Protein AF-0000000068954424 (afdb_homodimer)

Structure (mmCIF, N/CA/C/O backbone):
data_AF-0000000068954424-model_v1
#
loop_
_entity.id
_entity.type
_entity.pdbx_description
1 polymer 'Hypothetical membrane associated protein'
#
loop_
_atom_site.group_PDB
_atom_site.id
_atom_site.type_symbol
_atom_site.label_atom_id
_atom_site.label_alt_id
_atom_site.label_comp_id
_atom_site.label_asym_id
_atom_site.label_entity_id
_atom_site.label_seq_id
_atom_site.pdbx_PDB_ins_code
_atom_site.Cartn_x
_atom_site.Cartn_y
_atom_site.Cartn_z
_atom_site.occupancy
_atom_site.B_iso_or_equiv
_atom_site.auth_seq_id
_atom_site.auth_comp_id
_atom_site.auth_asym_id
_atom_site.auth_atom_id
_atom_site.pdb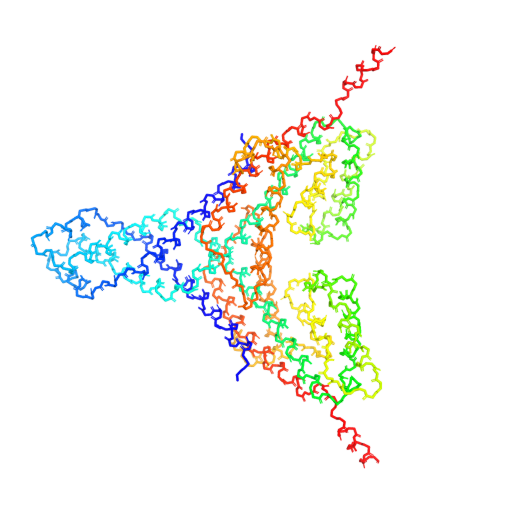x_PDB_model_num
ATOM 1 N N . MET A 1 1 ? -6.895 -29.688 -6.598 1 55.22 1 MET A N 1
ATOM 2 C CA . MET A 1 1 ? -7.035 -28.25 -6.734 1 55.22 1 MET A CA 1
ATOM 3 C C . MET A 1 1 ? -5.895 -27.516 -6.031 1 55.22 1 MET A C 1
ATOM 5 O O . MET A 1 1 ? -5.469 -27.922 -4.949 1 55.22 1 MET A O 1
ATOM 9 N N . ASP A 1 2 ? -5.156 -26.625 -6.797 1 87.12 2 ASP A N 1
ATOM 10 C CA . ASP A 1 2 ? -4.043 -25.844 -6.266 1 87.12 2 ASP A CA 1
ATOM 11 C C . ASP A 1 2 ? -4.496 -24.953 -5.105 1 87.12 2 ASP A C 1
ATOM 13 O O . ASP A 1 2 ? -5.277 -24.016 -5.293 1 87.12 2 ASP A O 1
ATOM 17 N N . LEU A 1 3 ? -4.262 -25.5 -3.871 1 92.62 3 LEU A N 1
ATOM 18 C CA . LEU A 1 3 ? -4.676 -24.844 -2.639 1 92.62 3 LEU A CA 1
ATOM 19 C C . LEU A 1 3 ? -4.254 -23.375 -2.645 1 92.62 3 LEU A C 1
ATOM 21 O O . LEU A 1 3 ? -4.984 -22.516 -2.152 1 92.62 3 LEU A O 1
ATOM 25 N N . ILE A 1 4 ? -3.189 -23.141 -3.199 1 95.62 4 ILE A N 1
ATOM 26 C CA . ILE A 1 4 ? -2.66 -21.781 -3.234 1 95.62 4 ILE A CA 1
ATOM 27 C C . ILE A 1 4 ? -3.545 -20.906 -4.117 1 95.62 4 ILE A C 1
ATOM 29 O O . ILE A 1 4 ? -3.906 -19.781 -3.734 1 95.62 4 ILE A O 1
ATOM 33 N N . LEU A 1 5 ? -3.982 -21.406 -5.234 1 97.31 5 LEU A N 1
ATOM 34 C CA . LEU A 1 5 ? -4.852 -20.672 -6.152 1 97.31 5 LEU A CA 1
ATOM 35 C C . LEU A 1 5 ? -6.227 -20.453 -5.531 1 97.31 5 LEU A C 1
ATOM 37 O O . LEU A 1 5 ? -6.77 -19.344 -5.598 1 97.31 5 LEU A O 1
ATOM 41 N N . SER A 1 6 ? -6.762 -21.484 -4.934 1 96.94 6 SER A N 1
ATOM 42 C CA . SER A 1 6 ? -8.094 -21.406 -4.344 1 96.94 6 SER A CA 1
ATOM 43 C C . SER A 1 6 ? -8.156 -20.344 -3.254 1 96.94 6 SER A C 1
ATOM 45 O O . SER A 1 6 ? -9.148 -19.609 -3.141 1 96.94 6 SER A O 1
ATOM 47 N N . GLU A 1 7 ? -7.133 -20.281 -2.48 1 95.25 7 GLU A N 1
ATOM 48 C CA . GLU A 1 7 ? -7.078 -19.281 -1.421 1 95.25 7 GLU A CA 1
ATOM 49 C C . GLU A 1 7 ? -7.055 -17.859 -1.998 1 95.25 7 GLU A C 1
ATOM 51 O O . GLU A 1 7 ? -7.754 -16.969 -1.509 1 95.25 7 GLU A O 1
ATOM 56 N N . PHE A 1 8 ? -6.27 -17.719 -3.01 1 96.56 8 PHE A N 1
ATOM 57 C CA . PHE A 1 8 ? -6.18 -16.406 -3.662 1 96.56 8 PHE A CA 1
ATOM 58 C C . PHE A 1 8 ? -7.527 -16.016 -4.258 1 96.56 8 PHE A C 1
ATOM 60 O O . PHE A 1 8 ? -7.973 -14.875 -4.09 1 96.56 8 PHE A O 1
ATOM 67 N N . GLN A 1 9 ? -8.164 -16.938 -4.895 1 97.06 9 GLN A N 1
ATOM 68 C CA . GLN A 1 9 ? -9.453 -16.672 -5.527 1 97.06 9 GLN A CA 1
ATOM 69 C C . GLN A 1 9 ? -10.523 -16.359 -4.48 1 97.06 9 GLN A C 1
ATOM 71 O O . GLN A 1 9 ? -11.406 -15.539 -4.715 1 97.06 9 GLN A O 1
ATOM 76 N N . ARG A 1 10 ? -10.391 -17 -3.355 1 95.31 10 ARG A N 1
ATOM 77 C CA . ARG A 1 10 ? -11.297 -16.703 -2.256 1 95.31 10 ARG A CA 1
ATOM 78 C C . ARG A 1 10 ? -11.117 -15.266 -1.773 1 95.31 10 ARG A C 1
ATOM 80 O O . ARG A 1 10 ? -12.094 -14.586 -1.465 1 95.31 10 ARG A O 1
ATOM 87 N N . ASP A 1 11 ? -9.914 -14.844 -1.694 1 94.44 11 ASP A N 1
ATOM 88 C CA . ASP A 1 11 ? -9.633 -13.461 -1.302 1 94.44 11 ASP A CA 1
ATOM 89 C C . ASP A 1 11 ? -10.227 -12.477 -2.305 1 94.44 11 ASP A C 1
ATOM 91 O O . ASP A 1 11 ? -10.773 -11.438 -1.916 1 94.44 11 ASP A O 1
ATOM 95 N N . LEU A 1 12 ? -10.125 -12.812 -3.605 1 97 12 LEU A N 1
ATOM 96 C CA . LEU A 1 12 ? -10.688 -11.945 -4.637 1 97 12 LEU A CA 1
ATOM 97 C C . LEU A 1 12 ? -12.195 -11.844 -4.496 1 97 12 LEU A C 1
ATOM 99 O O . LEU A 1 12 ? -12.766 -10.758 -4.652 1 97 12 LEU A O 1
ATOM 103 N N . VAL A 1 13 ? -12.828 -12.938 -4.168 1 96.56 13 VAL A N 1
ATOM 104 C CA . VAL A 1 13 ? -14.273 -12.953 -3.979 1 96.56 13 VAL A CA 1
ATOM 105 C C . VAL A 1 13 ? -14.648 -12.078 -2.787 1 96.56 13 VAL A C 1
ATOM 107 O O . VAL A 1 13 ? -15.625 -11.328 -2.846 1 96.56 13 VAL A O 1
ATOM 110 N N . THR A 1 14 ? -13.867 -12.172 -1.771 1 94.38 14 THR A N 1
ATOM 111 C CA . THR A 1 14 ? -14.094 -11.359 -0.581 1 94.38 14 THR A CA 1
ATOM 112 C C . THR A 1 14 ? -14.07 -9.875 -0.927 1 94.38 14 THR A C 1
ATOM 114 O O . THR A 1 14 ? -14.945 -9.117 -0.503 1 94.38 14 THR A O 1
ATOM 117 N N . ILE A 1 15 ? -13.117 -9.477 -1.688 1 95.5 15 ILE A N 1
ATOM 118 C CA . ILE A 1 15 ? -12.992 -8.07 -2.055 1 95.5 15 ILE A CA 1
ATOM 119 C C . ILE A 1 15 ? -14.133 -7.68 -2.99 1 95.5 15 ILE A C 1
ATOM 121 O O . ILE A 1 15 ? -14.641 -6.559 -2.924 1 95.5 15 ILE A O 1
ATOM 125 N N . SER A 1 16 ? -14.531 -8.594 -3.855 1 96.88 16 SER A N 1
ATOM 126 C CA . SER A 1 16 ? -15.664 -8.328 -4.73 1 96.88 16 SER A CA 1
ATOM 127 C C . SER A 1 16 ? -16.922 -8.023 -3.924 1 96.88 16 SER A C 1
ATOM 129 O O . SER A 1 16 ? -17.688 -7.121 -4.277 1 96.88 16 SER A O 1
ATOM 131 N N . ARG A 1 17 ? -17.094 -8.711 -2.871 1 95.5 17 ARG A N 1
ATOM 132 C CA . ARG A 1 17 ? -18.234 -8.477 -2 1 95.5 17 ARG A CA 1
ATOM 133 C C . ARG A 1 17 ? -18.156 -7.102 -1.338 1 95.5 17 ARG A C 1
ATOM 135 O O . ARG A 1 17 ? -19.172 -6.445 -1.124 1 95.5 17 ARG A O 1
ATOM 142 N N . GLN A 1 18 ? -16.969 -6.727 -0.982 1 94.81 18 GLN A N 1
ATOM 143 C CA . GLN A 1 18 ? -16.781 -5.402 -0.402 1 94.81 18 GLN A CA 1
ATOM 144 C C . GLN A 1 18 ? -17.141 -4.309 -1.406 1 94.81 18 GLN A C 1
ATOM 146 O O . GLN A 1 18 ? -17.688 -3.271 -1.034 1 94.81 18 GLN A O 1
ATOM 151 N N . LEU A 1 19 ? -16.781 -4.508 -2.641 1 96.06 19 LEU A N 1
ATOM 152 C CA . LEU A 1 19 ? -17.109 -3.535 -3.674 1 96.06 19 LEU A CA 1
ATOM 153 C C . LEU A 1 19 ? -18.625 -3.441 -3.854 1 96.06 19 LEU A C 1
ATOM 155 O O . LEU A 1 19 ? -19.172 -2.348 -4.02 1 96.06 19 LEU A O 1
ATOM 159 N N . ASP A 1 20 ? -19.297 -4.609 -3.811 1 95.38 20 ASP A N 1
ATOM 160 C CA . ASP A 1 20 ? -20.75 -4.613 -3.855 1 95.38 20 ASP A CA 1
ATOM 161 C C . ASP A 1 20 ? -21.344 -3.779 -2.719 1 95.38 20 ASP A C 1
ATOM 163 O O . ASP A 1 20 ? -22.281 -3.016 -2.928 1 95.38 20 ASP A O 1
ATOM 167 N N . LEU A 1 21 ? -20.781 -3.961 -1.575 1 94.5 21 LEU A N 1
ATOM 168 C CA . LEU A 1 21 ? -21.219 -3.205 -0.406 1 94.5 21 LEU A CA 1
ATOM 169 C C . LEU A 1 21 ? -21.031 -1.708 -0.625 1 94.5 21 LEU A C 1
ATOM 171 O O . LEU A 1 21 ? -21.938 -0.918 -0.333 1 94.5 21 LEU A O 1
ATOM 175 N N . LEU A 1 22 ? -19.922 -1.307 -1.13 1 94 22 LEU A N 1
ATOM 176 C CA . LEU A 1 22 ? -19.656 0.104 -1.382 1 94 22 LEU A CA 1
ATOM 177 C C . LEU A 1 22 ? -20.672 0.689 -2.354 1 94 22 LEU A C 1
ATOM 179 O O . LEU A 1 22 ? -21.141 1.81 -2.16 1 94 22 LEU A O 1
ATOM 183 N N . ASP A 1 23 ? -20.984 -0.084 -3.365 1 94.44 23 ASP A N 1
ATOM 184 C CA . ASP A 1 23 ? -21.969 0.375 -4.336 1 94.44 23 ASP A CA 1
ATOM 185 C C . ASP A 1 23 ? -23.328 0.556 -3.682 1 94.44 23 ASP A C 1
ATOM 187 O O . ASP A 1 23 ? -24.047 1.525 -3.965 1 94.44 23 ASP A O 1
ATOM 191 N N . GLU A 1 24 ? -23.672 -0.368 -2.811 1 93.75 24 GLU A N 1
ATOM 192 C CA . GLU A 1 24 ? -24.953 -0.285 -2.129 1 93.75 24 GLU A CA 1
ATOM 193 C C . GLU A 1 24 ? -24.984 0.891 -1.156 1 93.75 24 GLU A C 1
ATOM 195 O O . GLU A 1 24 ? -26.031 1.516 -0.967 1 93.75 24 GLU A O 1
ATOM 200 N N . ILE A 1 25 ? -23.906 1.151 -0.525 1 93.94 25 ILE A N 1
ATOM 201 C CA . ILE A 1 25 ? -23.797 2.299 0.369 1 93.94 25 ILE A CA 1
ATOM 202 C C . ILE A 1 25 ? -24.031 3.59 -0.414 1 93.94 25 ILE A C 1
ATOM 204 O O . ILE A 1 25 ? -24.75 4.48 0.044 1 93.94 25 ILE A O 1
ATOM 208 N N . LYS A 1 26 ? -23.406 3.684 -1.54 1 92.5 26 LYS A N 1
ATOM 209 C CA . LYS A 1 26 ? -23.578 4.859 -2.391 1 92.5 26 LYS A CA 1
ATOM 210 C C . LYS A 1 26 ? -25.031 5.059 -2.773 1 92.5 26 LYS A C 1
ATOM 212 O O . LYS A 1 26 ? -25.547 6.176 -2.711 1 92.5 26 LYS A O 1
ATOM 217 N N . LYS A 1 27 ? -25.703 4.008 -3.158 1 91.75 27 LYS A N 1
ATOM 218 C CA . LYS A 1 27 ? -27.125 4.07 -3.512 1 91.75 27 LYS A CA 1
ATOM 219 C C . LYS A 1 27 ? -27.953 4.531 -2.326 1 91.75 27 LYS A C 1
ATOM 221 O O . LYS A 1 27 ? -28.859 5.352 -2.484 1 91.75 27 LYS A O 1
ATOM 226 N N . PHE A 1 28 ? -27.625 3.98 -1.191 1 92.12 28 PHE A N 1
ATOM 227 C CA . PHE A 1 28 ? -28.391 4.305 0.014 1 92.12 28 PHE A CA 1
ATOM 228 C C . PHE A 1 28 ? -28.188 5.766 0.4 1 92.12 28 PHE A C 1
ATOM 230 O O . PHE A 1 28 ? -29.125 6.434 0.833 1 92.12 28 PHE A O 1
ATOM 237 N N . SER A 1 29 ? -26.969 6.219 0.26 1 91 29 SER A N 1
ATOM 238 C CA . SER A 1 29 ? -26.656 7.605 0.582 1 91 29 SER A CA 1
ATOM 239 C C . SER A 1 29 ? -27.438 8.57 -0.3 1 91 29 SER A C 1
ATOM 241 O O . SER A 1 29 ? -27.734 9.695 0.112 1 91 29 SER A O 1
ATOM 243 N N . ALA A 1 30 ? -27.734 8.172 -1.453 1 88.06 30 ALA A N 1
ATOM 244 C CA . ALA A 1 30 ? -28.438 9.016 -2.416 1 88.06 30 ALA A CA 1
ATOM 245 C C . ALA A 1 30 ? -29.938 8.992 -2.176 1 88.06 30 ALA A C 1
ATOM 247 O O . ALA A 1 30 ? -30.688 9.805 -2.742 1 88.06 30 ALA A O 1
ATOM 248 N N . THR A 1 31 ? -30.391 8.031 -1.359 1 87.12 31 THR A N 1
ATOM 249 C CA . THR A 1 31 ? -31.812 7.922 -1.043 1 87.12 31 THR A CA 1
ATOM 250 C C . THR A 1 31 ? -32.25 9.023 -0.074 1 87.12 31 THR A C 1
ATOM 252 O O . THR A 1 31 ? -31.469 9.406 0.813 1 87.12 31 THR A O 1
ATOM 255 N N . SER A 1 32 ? -33.5 9.453 -0.227 1 82.38 32 SER A N 1
ATOM 256 C CA . SER A 1 32 ? -34 10.508 0.643 1 82.38 32 SER A CA 1
ATOM 257 C C . SER A 1 32 ? -34.125 10.023 2.086 1 82.38 32 SER A C 1
ATOM 259 O O . SER A 1 32 ? -34.469 8.867 2.332 1 82.38 32 SER A O 1
ATOM 261 N N . GLU A 1 33 ? -33.781 10.938 2.947 1 78.94 33 GLU A N 1
ATOM 262 C CA . GLU A 1 33 ? -33.844 10.633 4.371 1 78.94 33 GLU A CA 1
ATOM 263 C C . GLU A 1 33 ? -35.281 10.359 4.793 1 78.94 33 GLU A C 1
ATOM 265 O O . GLU A 1 33 ? -36.219 10.961 4.266 1 78.94 33 GLU A O 1
ATOM 270 N N . LEU A 1 34 ? -35.406 9.367 5.645 1 73.56 34 LEU A N 1
ATOM 271 C CA . LEU A 1 34 ? -36.719 9.102 6.195 1 73.56 34 LEU A CA 1
ATOM 272 C C . LEU A 1 34 ? -37.125 10.188 7.199 1 73.56 34 LEU A C 1
ATOM 274 O O . LEU A 1 34 ? -36.312 10.539 8.078 1 73.56 34 LEU A O 1
ATOM 278 N N . SER A 1 35 ? -38.25 10.844 6.809 1 63.03 35 SER A N 1
ATOM 279 C CA . SER A 1 35 ? -38.75 11.859 7.727 1 63.03 35 SER A CA 1
ATOM 280 C C . SER A 1 35 ? -38.875 11.312 9.141 1 63.03 35 SER A C 1
ATOM 282 O O . SER A 1 35 ? -39.219 10.133 9.32 1 63.03 35 SER A O 1
ATOM 284 N N . GLU A 1 36 ? -38.375 12.047 10.148 1 60.53 36 GLU A N 1
ATOM 285 C CA . GLU A 1 36 ? -38.438 11.688 11.562 1 60.53 36 GLU A CA 1
ATOM 286 C C . GLU A 1 36 ? -39.844 11.242 11.961 1 60.53 36 GLU A C 1
ATOM 288 O O . GLU A 1 36 ? -40 10.414 12.859 1 60.53 36 GLU A O 1
ATOM 293 N N . ARG A 1 37 ? -40.844 11.711 11.297 1 60.16 37 ARG A N 1
ATOM 294 C CA . ARG A 1 37 ? -42.25 11.391 11.625 1 60.16 37 ARG A CA 1
ATOM 295 C C . ARG A 1 37 ? -42.531 9.906 11.398 1 60.16 37 ARG A C 1
ATOM 297 O O . ARG A 1 37 ? -43.25 9.281 12.18 1 60.16 37 ARG A O 1
ATOM 304 N N . TYR A 1 38 ? -41.875 9.359 10.406 1 60.34 38 TYR A N 1
ATOM 305 C CA . TYR A 1 38 ? -42.125 7.949 10.102 1 60.34 38 TYR A CA 1
ATOM 306 C C . TYR A 1 38 ? -41.375 7.047 11.086 1 60.34 38 TYR A C 1
ATOM 308 O O . TYR A 1 38 ? -41.906 6.008 11.492 1 60.34 38 TYR A O 1
ATOM 316 N N . VAL A 1 39 ? -40.281 7.578 11.461 1 59.91 39 VAL A N 1
ATOM 317 C CA . VAL A 1 39 ? -39.5 6.824 12.445 1 59.91 39 VAL A CA 1
ATOM 318 C C . VAL A 1 39 ? -40.25 6.805 13.781 1 59.91 39 VAL A C 1
ATOM 320 O O . VAL A 1 39 ? -40.344 5.762 14.43 1 59.91 39 VAL A O 1
ATOM 323 N N . ARG A 1 40 ? -40.75 7.938 14.07 1 58.72 40 ARG A N 1
ATOM 324 C CA . ARG A 1 40 ? -41.5 8.078 15.328 1 58.72 40 ARG A CA 1
ATOM 325 C C . ARG A 1 40 ? -42.844 7.367 15.25 1 58.72 40 ARG A C 1
ATOM 327 O O . ARG A 1 40 ? -43.281 6.75 16.219 1 58.72 40 ARG A O 1
ATOM 334 N N . SER A 1 41 ? -43.531 7.621 14.188 1 56.31 41 SER A N 1
ATOM 335 C CA . SER A 1 41 ? -44.875 7.043 14.055 1 56.31 41 SER A CA 1
ATOM 336 C C . SER A 1 41 ? -44.812 5.52 14.07 1 56.31 41 SER A C 1
ATOM 338 O O . SER A 1 41 ? -45.719 4.871 14.602 1 56.31 41 SER A O 1
ATOM 340 N N . SER A 1 42 ? -43.844 5.082 13.477 1 51.81 42 SER A N 1
ATOM 341 C CA . SER A 1 42 ? -43.688 3.633 13.57 1 51.81 42 SER A CA 1
ATOM 342 C C . SER A 1 42 ? -43.469 3.191 15.008 1 51.81 42 SER A C 1
ATOM 344 O O . SER A 1 42 ? -43.719 2.031 15.352 1 51.81 42 SER A O 1
ATOM 346 N N . THR A 1 43 ? -42.938 4.203 15.797 1 47.25 43 THR A N 1
ATOM 347 C CA . THR A 1 43 ? -42.719 3.963 17.219 1 47.25 43 THR A CA 1
ATOM 348 C C . THR A 1 43 ? -44 4.133 18 1 47.25 43 THR A C 1
ATOM 350 O O . THR A 1 43 ? -44.125 3.645 19.125 1 47.25 43 THR A O 1
ATOM 353 N N . ILE A 1 44 ? -44.875 5.031 17.641 1 45.31 44 ILE A N 1
ATOM 354 C CA . ILE A 1 44 ? -46.031 5.352 18.422 1 45.31 44 ILE A CA 1
ATOM 355 C C . ILE A 1 44 ? -47 4.176 18.406 1 45.31 44 ILE A C 1
ATOM 357 O O . ILE A 1 44 ? -48 4.156 19.156 1 45.31 44 ILE A O 1
ATOM 361 N N . ASP A 1 45 ? -47.188 3.461 17.469 1 44.38 45 ASP A N 1
ATOM 362 C CA . ASP A 1 45 ? -48.219 2.512 17.828 1 44.38 45 ASP A CA 1
ATOM 363 C C . ASP A 1 45 ? -47.875 1.775 19.125 1 44.38 45 ASP A C 1
ATOM 365 O O . ASP A 1 45 ? -47.281 0.7 19.078 1 44.38 45 ASP A O 1
ATOM 369 N N . ARG A 1 46 ? -47.594 2.408 20.188 1 42.56 46 ARG A N 1
ATOM 370 C CA . ARG A 1 46 ? -47.375 2.094 21.578 1 42.56 46 ARG A CA 1
ATOM 371 C C . ARG A 1 46 ? -48.312 0.992 22.062 1 42.56 46 ARG A C 1
ATOM 373 O O . ARG A 1 46 ? -48.031 0.325 23.062 1 42.56 46 ARG A O 1
ATOM 380 N N . GLU A 1 47 ? -49.438 1.1 21.781 1 41.22 47 GLU A N 1
ATOM 381 C CA . GLU A 1 47 ? -50.344 0.181 22.469 1 41.22 47 GLU A CA 1
ATOM 382 C C . GLU A 1 47 ? -49.969 -1.272 22.172 1 41.22 47 GLU A C 1
ATOM 384 O O . GLU A 1 47 ? -50.188 -2.152 23.016 1 41.22 47 GLU A O 1
ATOM 389 N N . ARG A 1 48 ? -49.906 -1.804 20.953 1 42.66 48 ARG A N 1
ATOM 390 C CA . ARG A 1 48 ? -49.625 -3.229 20.812 1 42.66 48 ARG A CA 1
ATOM 391 C C . ARG A 1 48 ? -48.125 -3.477 20.672 1 42.66 48 ARG A C 1
ATOM 393 O O . ARG A 1 48 ? -47.594 -3.537 19.562 1 42.66 48 ARG A O 1
ATOM 400 N N . LYS A 1 49 ? -47.031 -2.998 21.547 1 51.41 49 LYS A N 1
ATOM 401 C CA . LYS A 1 49 ? -45.656 -3.25 21.922 1 51.41 49 LYS A CA 1
ATOM 402 C C . LYS A 1 49 ? -45.281 -4.707 21.656 1 51.41 49 LYS A C 1
ATOM 404 O O . LYS A 1 49 ? -45.281 -5.523 22.578 1 51.41 49 LYS A O 1
ATOM 409 N N . SER A 1 50 ? -45.594 -5.223 20.562 1 56.97 50 SER A N 1
ATOM 410 C CA . SER A 1 50 ? -45.188 -6.59 20.281 1 56.97 50 SER A CA 1
ATOM 411 C C . SER A 1 50 ? -43.688 -6.652 19.938 1 56.97 50 SER A C 1
ATOM 413 O O . SER A 1 50 ? -43.094 -5.641 19.578 1 56.97 50 SER A O 1
ATOM 415 N N . SER A 1 51 ? -43.031 -7.543 20.438 1 62.5 51 SER A N 1
ATOM 416 C CA . SER A 1 51 ? -41.656 -7.875 20.125 1 62.5 51 SER A CA 1
ATOM 417 C C . SER A 1 51 ? -41.281 -7.488 18.688 1 62.5 51 SER A C 1
ATOM 419 O O . SER A 1 51 ? -40.219 -6.938 18.438 1 62.5 51 SER A O 1
ATOM 421 N N . ALA A 1 52 ? -42.25 -7.551 17.891 1 63 52 ALA A N 1
ATOM 422 C CA . ALA A 1 52 ? -42.062 -7.25 16.469 1 63 52 ALA A CA 1
ATOM 423 C C . ALA A 1 52 ? -41.906 -5.75 16.25 1 63 52 ALA A C 1
ATOM 425 O O . ALA A 1 52 ? -41.094 -5.305 15.445 1 63 52 ALA A O 1
ATOM 426 N N . SER A 1 53 ? -42.688 -5.035 17.062 1 68.06 53 SER A N 1
ATOM 427 C CA . SER A 1 53 ? -42.656 -3.586 16.906 1 68.06 53 SER A CA 1
ATOM 428 C C . SER A 1 53 ? -41.312 -3.01 17.375 1 68.06 53 SER A C 1
ATOM 430 O O . SER A 1 53 ? -40.781 -2.092 16.766 1 68.06 53 SER A O 1
ATOM 432 N N . THR A 1 54 ? -40.812 -3.611 18.391 1 73.75 54 THR A N 1
ATOM 433 C CA . THR A 1 54 ? -39.531 -3.154 18.938 1 73.75 54 THR A CA 1
ATOM 434 C C . THR A 1 54 ? -38.406 -3.451 17.969 1 73.75 54 THR A C 1
ATOM 436 O O . THR A 1 54 ? -37.5 -2.629 17.797 1 73.75 54 THR A O 1
ATOM 439 N N . GLU A 1 55 ? -38.438 -4.562 17.359 1 74.88 55 GLU A N 1
ATOM 440 C CA . GLU A 1 55 ? -37.406 -4.98 16.438 1 74.88 55 GLU A CA 1
ATOM 441 C C . GLU A 1 55 ? -37.375 -4.082 15.203 1 74.88 55 GLU A C 1
ATOM 443 O O . GLU A 1 55 ? -36.312 -3.703 14.727 1 74.88 55 GLU A O 1
ATOM 448 N N . ILE A 1 56 ? -38.531 -3.729 14.781 1 75.69 56 ILE A N 1
ATOM 449 C CA . ILE A 1 56 ? -38.625 -2.875 13.602 1 75.69 56 ILE A CA 1
ATOM 450 C C . ILE A 1 56 ? -38.094 -1.481 13.93 1 75.69 56 ILE A C 1
ATOM 452 O O . ILE A 1 56 ? -37.406 -0.854 13.102 1 75.69 56 ILE A O 1
ATOM 456 N N . ARG A 1 57 ? -38.375 -1.085 15.078 1 78.19 57 ARG A N 1
ATOM 457 C CA . ARG A 1 57 ? -37.906 0.229 15.5 1 78.19 57 ARG A CA 1
ATOM 458 C C . ARG A 1 57 ? -36.375 0.263 15.586 1 78.19 57 ARG A C 1
ATOM 460 O O . ARG A 1 57 ? -35.75 1.232 15.156 1 78.19 57 ARG A O 1
ATOM 467 N N . LYS A 1 58 ? -35.938 -0.772 16.156 1 82.25 58 LYS A N 1
ATOM 468 C CA . LYS A 1 58 ? -34.469 -0.871 16.25 1 82.25 58 LYS A CA 1
ATOM 469 C C . LYS A 1 58 ? -33.812 -0.882 14.867 1 82.25 58 LYS A C 1
ATOM 471 O O . LYS A 1 58 ? -32.812 -0.208 14.641 1 82.25 58 LYS A O 1
ATOM 476 N N . TYR A 1 59 ? -34.438 -1.609 13.984 1 86 59 TYR A N 1
ATOM 477 C CA . TYR A 1 59 ? -33.938 -1.694 12.609 1 86 59 TYR A CA 1
ATOM 478 C C . TYR A 1 59 ? -33.969 -0.325 11.945 1 86 59 TYR A C 1
ATOM 480 O O . TYR A 1 59 ? -32.969 0.091 11.344 1 86 59 TYR A O 1
ATOM 488 N N . LEU A 1 60 ? -35.031 0.364 12.117 1 83.56 60 LEU A N 1
ATOM 489 C CA . LEU A 1 60 ? -35.188 1.651 11.445 1 83.56 60 LEU A CA 1
ATOM 490 C C . LEU A 1 60 ? -34.25 2.689 12.031 1 83.56 60 LEU A C 1
ATOM 492 O O . LEU A 1 60 ? -33.719 3.525 11.297 1 83.56 60 LEU A O 1
ATOM 496 N N . ARG A 1 61 ? -34.062 2.648 13.273 1 84.75 61 ARG A N 1
ATOM 497 C CA . ARG A 1 61 ? -33.094 3.564 13.914 1 84.75 61 ARG A CA 1
ATOM 498 C C . ARG A 1 61 ? -31.688 3.342 13.391 1 84.75 61 ARG A C 1
ATOM 500 O O . ARG A 1 61 ? -30.984 4.297 13.055 1 84.75 61 ARG A O 1
ATOM 507 N N . GLN A 1 62 ? -31.359 2.072 13.312 1 88.31 62 GLN A N 1
ATOM 508 C CA . GLN A 1 62 ? -30.016 1.746 12.844 1 88.31 62 GLN A CA 1
ATOM 509 C C . GLN A 1 62 ? -29.844 2.105 11.367 1 88.31 62 GLN A C 1
ATOM 511 O O . GLN A 1 62 ? -28.797 2.596 10.961 1 88.31 62 GLN A O 1
ATOM 516 N N . ALA A 1 63 ? -30.859 1.859 10.664 1 89.62 63 ALA A N 1
ATOM 517 C CA . ALA A 1 63 ? -30.828 2.199 9.242 1 89.62 63 ALA A CA 1
ATOM 518 C C . ALA A 1 63 ? -30.672 3.705 9.047 1 89.62 63 ALA A C 1
ATOM 520 O O . ALA A 1 63 ? -29.922 4.148 8.172 1 89.62 63 ALA A O 1
ATOM 521 N N . ASN A 1 64 ? -31.344 4.457 9.828 1 88.38 64 ASN A N 1
ATOM 522 C CA . ASN A 1 64 ? -31.266 5.91 9.727 1 88.38 64 ASN A CA 1
ATOM 523 C C . ASN A 1 64 ? -29.875 6.426 10.133 1 88.38 64 ASN A C 1
ATOM 525 O O . ASN A 1 64 ? -29.344 7.332 9.492 1 88.38 64 ASN A O 1
ATOM 529 N N . THR A 1 65 ? -29.391 5.887 11.188 1 90.06 65 THR A N 1
ATOM 530 C CA . THR A 1 65 ? -28.047 6.258 11.617 1 90.06 65 THR A CA 1
ATOM 531 C C . THR A 1 65 ? -27.031 5.938 10.531 1 90.06 65 THR A C 1
ATOM 533 O O . THR A 1 65 ? -26.156 6.754 10.227 1 90.06 65 THR A O 1
ATOM 536 N N . LEU A 1 66 ? -27.219 4.758 9.945 1 92.69 66 LEU A N 1
ATOM 537 C CA . LEU A 1 66 ? -26.328 4.359 8.859 1 92.69 66 LEU A CA 1
ATOM 538 C C . LEU A 1 66 ? -26.469 5.297 7.668 1 92.69 66 LEU A C 1
ATOM 540 O O . LEU A 1 66 ? -25.484 5.695 7.062 1 92.69 66 LEU A O 1
ATOM 544 N N . HIS A 1 67 ? -27.625 5.629 7.43 1 92.69 67 HIS A N 1
ATOM 545 C CA . HIS A 1 67 ? -27.875 6.539 6.316 1 92.69 67 HIS A CA 1
ATOM 546 C C . HIS A 1 67 ? -27.156 7.863 6.512 1 92.69 67 HIS A C 1
ATOM 548 O O . HIS A 1 67 ? -26.484 8.352 5.594 1 92.69 67 HIS A O 1
ATOM 554 N N . GLN A 1 68 ? -27.234 8.453 7.684 1 90.62 68 GLN A N 1
ATOM 555 C CA . GLN A 1 68 ? -26.547 9.703 7.984 1 90.62 68 GLN A CA 1
ATOM 556 C C . GLN A 1 68 ? -25.031 9.531 7.852 1 90.62 68 GLN A C 1
ATOM 558 O O . GLN A 1 68 ? -24.359 10.406 7.305 1 90.62 68 GLN A O 1
ATOM 563 N N . CYS A 1 69 ? -24.578 8.43 8.281 1 92.06 69 CYS A N 1
ATOM 564 C CA . CYS A 1 69 ? -23.141 8.156 8.219 1 92.06 69 CYS A CA 1
ATOM 565 C C . CYS A 1 69 ? -22.688 8.039 6.77 1 92.06 69 CYS A C 1
ATOM 567 O O . CYS A 1 69 ? -21.594 8.5 6.426 1 92.06 69 CYS A O 1
ATOM 569 N N . THR A 1 70 ? -23.531 7.398 5.969 1 93.25 70 THR A N 1
ATOM 570 C CA . THR A 1 70 ? -23.156 7.246 4.566 1 93.25 70 THR A CA 1
ATOM 571 C C . THR A 1 70 ? -23.078 8.609 3.879 1 93.25 70 THR A C 1
ATOM 573 O O . THR A 1 70 ? -22.203 8.828 3.029 1 93.25 70 THR A O 1
ATOM 576 N N . ARG A 1 71 ? -23.859 9.523 4.238 1 90.88 71 ARG A N 1
ATOM 577 C CA . ARG A 1 71 ? -23.844 10.859 3.648 1 90.88 71 ARG A CA 1
ATOM 578 C C . ARG A 1 71 ? -22.609 11.641 4.078 1 90.88 71 ARG A C 1
ATOM 580 O O . ARG A 1 71 ? -22 12.344 3.271 1 90.88 71 ARG A O 1
ATOM 587 N N . ASN A 1 72 ? -22.266 11.43 5.273 1 89.19 72 ASN A N 1
ATOM 588 C CA . ASN A 1 72 ? -21.109 12.125 5.816 1 89.19 72 ASN A CA 1
ATOM 589 C C . ASN A 1 72 ? -19.812 11.547 5.258 1 89.19 72 ASN A C 1
ATOM 591 O O . ASN A 1 72 ? -18.766 12.203 5.301 1 89.19 72 ASN A O 1
ATOM 595 N N . SER A 1 73 ? -19.891 10.312 4.746 1 90.88 73 SER A N 1
ATOM 596 C CA . SER A 1 73 ? -18.688 9.617 4.336 1 90.88 73 SER A CA 1
ATOM 597 C C . SER A 1 73 ? -18.594 9.516 2.818 1 90.88 73 SER A C 1
ATOM 599 O O . SER A 1 73 ? -17.672 8.891 2.287 1 90.88 73 SER A O 1
ATOM 601 N N . HIS A 1 74 ? -19.453 10.148 2.145 1 88.31 74 HIS A N 1
ATOM 602 C CA . HIS A 1 74 ? -19.594 9.977 0.704 1 88.31 74 HIS A CA 1
ATOM 603 C C . HIS A 1 74 ? -18.312 10.367 -0.029 1 88.31 74 HIS A C 1
ATOM 605 O O . HIS A 1 74 ? -17.891 9.672 -0.952 1 88.31 74 HIS A O 1
ATOM 611 N N . GLN A 1 75 ? -17.688 11.336 0.455 1 84.25 75 GLN A N 1
ATOM 612 C CA . GLN A 1 75 ? -16.5 11.875 -0.216 1 84.25 75 GLN A CA 1
ATOM 613 C C . GLN A 1 75 ? -15.32 10.914 -0.102 1 84.25 75 GLN A C 1
ATOM 615 O O . GLN A 1 75 ? -14.414 10.938 -0.941 1 84.25 75 GLN A O 1
ATOM 620 N N . GLY A 1 76 ? -15.352 10.055 0.879 1 89.19 76 GLY A N 1
ATOM 621 C CA . GLY A 1 76 ? -14.211 9.18 1.132 1 89.19 76 GLY A CA 1
ATOM 622 C C . GLY A 1 76 ? -14.383 7.793 0.539 1 89.19 76 GLY A C 1
ATOM 623 O O . GLY A 1 76 ? -13.453 6.984 0.564 1 89.19 76 GLY A O 1
ATOM 624 N N . LEU A 1 77 ? -15.516 7.508 -0.105 1 90.19 77 LEU A N 1
ATOM 625 C CA . LEU A 1 77 ? -15.812 6.164 -0.596 1 90.19 77 LEU A CA 1
ATOM 626 C C . LEU A 1 77 ? -14.852 5.77 -1.71 1 90.19 77 LEU A C 1
ATOM 628 O O . LEU A 1 77 ? -14.359 4.637 -1.74 1 90.19 77 LEU A O 1
ATOM 632 N N . PRO A 1 78 ? -14.453 6.746 -2.547 1 89.56 78 PRO A N 1
ATOM 633 C CA . PRO A 1 78 ? -13.492 6.387 -3.592 1 89.56 78 PRO A CA 1
ATOM 634 C C . PRO A 1 78 ? -12.125 5.996 -3.029 1 89.56 78 PRO A C 1
ATOM 636 O O . PRO A 1 78 ? -11.422 5.172 -3.619 1 89.56 78 PRO A O 1
ATOM 639 N N . VAL A 1 79 ? -11.805 6.57 -1.916 1 91.56 79 VAL A N 1
ATOM 640 C CA . VAL A 1 79 ? -10.555 6.215 -1.262 1 91.56 79 VAL A CA 1
ATOM 641 C C . VAL A 1 79 ? -10.594 4.746 -0.839 1 91.56 79 VAL A C 1
ATOM 643 O O . VAL A 1 79 ? -9.617 4.012 -1.032 1 91.56 79 VAL A O 1
ATOM 646 N N . VAL A 1 80 ? -11.719 4.32 -0.404 1 92.5 80 VAL A N 1
ATOM 647 C CA . VAL A 1 80 ? -11.867 2.945 0.06 1 92.5 80 VAL A CA 1
ATOM 648 C C . VAL A 1 80 ? -11.719 1.981 -1.115 1 92.5 80 VAL A C 1
ATOM 650 O O . VAL A 1 80 ? -10.977 1 -1.029 1 92.5 80 VAL A O 1
ATOM 653 N N . SER A 1 81 ? -12.359 2.287 -2.17 1 92.62 81 SER A N 1
ATOM 654 C CA . SER A 1 81 ? -12.227 1.43 -3.344 1 92.62 81 SER A CA 1
ATOM 655 C C . SER A 1 81 ? -10.797 1.412 -3.859 1 92.62 81 SER A C 1
ATOM 657 O O . SER A 1 81 ? -10.281 0.36 -4.25 1 92.62 81 SER A O 1
ATOM 659 N N . GLY A 1 82 ? -10.18 2.557 -3.844 1 93.06 82 GLY A N 1
ATOM 660 C CA . GLY A 1 82 ? -8.797 2.65 -4.277 1 93.06 82 GLY A CA 1
ATOM 661 C C . GLY A 1 82 ? -7.848 1.813 -3.441 1 93.06 82 GLY A C 1
ATOM 662 O O . GLY A 1 82 ? -6.945 1.169 -3.977 1 93.06 82 GLY A O 1
ATOM 663 N N . THR A 1 83 ? -8.086 1.815 -2.195 1 93.31 83 THR A N 1
ATOM 664 C CA . THR A 1 83 ? -7.18 1.078 -1.316 1 93.31 83 THR A CA 1
ATOM 665 C C . THR A 1 83 ? -7.328 -0.426 -1.528 1 93.31 83 THR A C 1
ATOM 667 O O . THR A 1 83 ? -6.434 -1.198 -1.178 1 93.31 83 THR A O 1
ATOM 670 N N . MET A 1 84 ? -8.414 -0.865 -2.1 1 95 84 MET A N 1
ATOM 671 C CA . MET A 1 84 ? -8.602 -2.279 -2.416 1 95 84 MET A CA 1
ATOM 672 C C . MET A 1 84 ? -7.645 -2.719 -3.52 1 95 84 MET A C 1
ATOM 674 O O . MET A 1 84 ? -7.258 -3.887 -3.584 1 95 84 MET A O 1
ATOM 678 N N . ILE A 1 85 ? -7.246 -1.758 -4.332 1 96.25 85 ILE A N 1
ATOM 679 C CA . ILE A 1 85 ? -6.242 -2.057 -5.348 1 96.25 85 ILE A CA 1
ATOM 680 C C . ILE A 1 85 ? -4.918 -2.414 -4.68 1 96.25 85 ILE A C 1
ATOM 682 O O . ILE A 1 85 ? -4.23 -3.342 -5.109 1 96.25 85 ILE A O 1
ATOM 686 N N . LEU A 1 86 ? -4.637 -1.671 -3.588 1 94.81 86 LEU A N 1
ATOM 687 C CA . LEU A 1 86 ? -3.428 -1.985 -2.834 1 94.81 86 LEU A CA 1
ATOM 688 C C . LEU A 1 86 ? -3.463 -3.422 -2.322 1 94.81 86 LEU A C 1
ATOM 690 O O . LEU A 1 86 ? -2.482 -4.156 -2.453 1 94.81 86 LEU A O 1
ATOM 694 N N . TYR A 1 87 ? -4.543 -3.807 -1.893 1 94.31 87 TYR A N 1
ATOM 695 C CA . TYR A 1 87 ? -4.695 -5.129 -1.298 1 94.31 87 TYR A CA 1
ATOM 696 C C . TYR A 1 87 ? -4.59 -6.219 -2.359 1 94.31 87 TYR A C 1
ATOM 698 O O . TYR A 1 87 ? -3.83 -7.18 -2.201 1 94.31 87 TYR A O 1
ATOM 706 N N . ILE A 1 88 ? -5.336 -6.066 -3.418 1 96.81 88 ILE A N 1
ATOM 707 C CA . ILE A 1 88 ? -5.387 -7.16 -4.383 1 96.81 88 ILE A CA 1
ATOM 708 C C . ILE A 1 88 ? -4.043 -7.285 -5.094 1 96.81 88 ILE A C 1
ATOM 710 O O . ILE A 1 88 ? -3.621 -8.391 -5.449 1 96.81 88 ILE A O 1
ATOM 714 N N . ALA A 1 89 ? -3.395 -6.148 -5.328 1 97 89 ALA A N 1
ATOM 715 C CA . ALA A 1 89 ? -2.059 -6.195 -5.918 1 97 89 ALA A CA 1
ATOM 716 C C . ALA A 1 89 ? -1.078 -6.914 -4.992 1 97 89 ALA A C 1
ATOM 718 O O . ALA A 1 89 ? -0.296 -7.754 -5.441 1 97 89 ALA A O 1
ATOM 719 N N . GLY A 1 90 ? -1.156 -6.551 -3.711 1 95.19 90 GLY A N 1
ATOM 720 C CA . GLY A 1 90 ? -0.314 -7.227 -2.736 1 95.19 90 GLY A CA 1
ATOM 721 C C . GLY A 1 90 ? -0.597 -8.711 -2.627 1 95.19 90 GLY A C 1
ATOM 722 O O . GLY A 1 90 ? 0.328 -9.516 -2.516 1 95.19 90 GLY A O 1
ATOM 723 N N . ARG A 1 91 ? -1.826 -9.062 -2.643 1 95.56 91 ARG A N 1
ATOM 724 C CA . ARG A 1 91 ? -2.211 -10.469 -2.568 1 95.56 91 ARG A CA 1
ATOM 725 C C . ARG A 1 91 ? -1.73 -11.227 -3.799 1 95.56 91 ARG A C 1
ATOM 727 O O . ARG A 1 91 ? -1.353 -12.398 -3.701 1 95.56 91 ARG A O 1
ATOM 734 N N . PHE A 1 92 ? -1.793 -10.602 -4.973 1 97.81 92 PHE A N 1
ATOM 735 C CA . PHE A 1 92 ? -1.307 -11.25 -6.184 1 97.81 92 PHE A CA 1
ATOM 736 C C . PHE A 1 92 ? 0.193 -11.508 -6.098 1 97.81 92 PHE A C 1
ATOM 738 O O . PHE A 1 92 ? 0.671 -12.562 -6.512 1 97.81 92 PHE A O 1
ATOM 745 N N . GLU A 1 93 ? 0.868 -10.492 -5.598 1 96.06 93 GLU A N 1
ATOM 746 C CA . GLU A 1 93 ? 2.303 -10.664 -5.398 1 96.06 93 GLU A CA 1
ATOM 747 C C . GLU A 1 93 ? 2.592 -11.859 -4.492 1 96.06 93 GLU A C 1
ATOM 749 O O . GLU A 1 93 ? 3.451 -12.688 -4.805 1 96.06 93 GLU A O 1
ATOM 754 N N . GLU A 1 94 ? 1.871 -11.945 -3.404 1 94.25 94 GLU A N 1
ATOM 755 C CA . GLU A 1 94 ? 2.045 -13.055 -2.471 1 94.25 94 GLU A CA 1
ATOM 756 C C . GLU A 1 94 ? 1.665 -14.383 -3.117 1 94.25 94 GLU A C 1
ATOM 758 O O . GLU A 1 94 ? 2.34 -15.398 -2.91 1 94.25 94 GLU A O 1
ATOM 763 N N . TYR A 1 95 ? 0.623 -14.391 -3.857 1 96.75 95 TYR A N 1
ATOM 764 C CA . TYR A 1 95 ? 0.203 -15.586 -4.582 1 96.75 95 TYR A CA 1
ATOM 765 C C . TYR A 1 95 ? 1.299 -16.062 -5.523 1 96.75 95 TYR A C 1
ATOM 767 O O . TYR A 1 95 ? 1.63 -17.25 -5.551 1 96.75 95 TYR A O 1
ATOM 775 N N . THR A 1 96 ? 1.85 -15.109 -6.316 1 97.25 96 THR A N 1
ATOM 776 C CA . THR A 1 96 ? 2.865 -15.445 -7.305 1 97.25 96 THR A CA 1
ATOM 777 C C . THR A 1 96 ? 4.113 -16.016 -6.625 1 97.25 96 THR A C 1
ATOM 779 O O . THR A 1 96 ? 4.656 -17.031 -7.062 1 97.25 96 THR A O 1
ATOM 782 N N . ARG A 1 97 ? 4.469 -15.391 -5.562 1 95.44 97 ARG A N 1
ATOM 783 C CA . ARG A 1 97 ? 5.641 -15.844 -4.82 1 95.44 97 ARG A CA 1
ATOM 784 C C . ARG A 1 97 ? 5.43 -17.25 -4.273 1 95.44 97 ARG A C 1
ATOM 786 O O . ARG A 1 97 ? 6.262 -18.141 -4.484 1 95.44 97 ARG A O 1
ATOM 793 N N . THR A 1 98 ? 4.305 -17.453 -3.617 1 95.62 98 THR A N 1
ATOM 794 C CA . THR A 1 98 ? 4.02 -18.734 -2.973 1 95.62 98 THR A CA 1
ATOM 795 C C . THR A 1 98 ? 3.85 -19.844 -4.012 1 95.62 98 THR A C 1
ATOM 797 O O . THR A 1 98 ? 4.324 -20.953 -3.814 1 95.62 98 THR A O 1
ATOM 800 N N . SER A 1 99 ? 3.18 -19.484 -5.062 1 97 99 SER A N 1
ATOM 801 C CA . SER A 1 99 ? 2.992 -20.469 -6.133 1 97 99 SER A CA 1
ATOM 802 C C . SER A 1 99 ? 4.32 -20.828 -6.785 1 97 99 SER A C 1
ATOM 804 O O . SER A 1 99 ? 4.547 -21.984 -7.133 1 97 99 SER A O 1
ATOM 806 N N . PHE A 1 100 ? 5.211 -19.875 -6.965 1 97.44 100 PHE A N 1
ATOM 807 C CA . PHE A 1 100 ? 6.531 -20.109 -7.527 1 97.44 100 PHE A CA 1
ATOM 808 C C . PHE A 1 100 ? 7.367 -20.984 -6.602 1 97.44 100 PHE A C 1
ATOM 810 O O . PHE A 1 100 ? 8.07 -21.891 -7.059 1 97.44 100 PHE A O 1
ATOM 817 N N . GLU A 1 101 ? 7.305 -20.688 -5.355 1 96.75 101 GLU A N 1
ATOM 818 C CA . GLU A 1 101 ? 8.016 -21.5 -4.379 1 96.75 101 GLU A CA 1
ATOM 819 C C . GLU A 1 101 ? 7.531 -22.953 -4.418 1 96.75 101 GLU A C 1
ATOM 821 O O . GLU A 1 101 ? 8.336 -23.891 -4.348 1 96.75 101 GLU A O 1
ATOM 826 N N . ASP A 1 102 ? 6.227 -23.094 -4.48 1 96.62 102 ASP A N 1
ATOM 827 C CA . ASP A 1 102 ? 5.66 -24.438 -4.609 1 96.62 102 ASP A CA 1
ATOM 828 C C . ASP A 1 102 ? 6.184 -25.141 -5.855 1 96.62 102 ASP A C 1
ATOM 830 O O . ASP A 1 102 ? 6.52 -26.328 -5.812 1 96.62 102 ASP A O 1
ATOM 834 N N . LEU A 1 103 ? 6.227 -24.422 -6.922 1 96.62 103 LEU A N 1
ATOM 835 C CA . LEU A 1 103 ? 6.77 -24.969 -8.156 1 96.62 103 LEU A CA 1
ATOM 836 C C . LEU A 1 103 ? 8.219 -25.422 -7.965 1 96.62 103 LEU A C 1
ATOM 838 O O . LEU A 1 103 ? 8.594 -26.5 -8.398 1 96.62 103 LEU A O 1
ATOM 842 N N . CYS A 1 104 ? 9.008 -24.609 -7.336 1 96.56 104 CYS A N 1
ATOM 843 C CA . CYS A 1 104 ? 10.406 -24.938 -7.074 1 96.56 104 CYS A CA 1
ATOM 844 C C . CYS A 1 104 ? 10.508 -26.219 -6.254 1 96.56 104 CYS A C 1
ATOM 846 O O . CYS A 1 104 ? 11.359 -27.062 -6.523 1 96.56 104 CYS A O 1
ATOM 848 N N . GLN A 1 105 ? 9.68 -26.328 -5.312 1 95.06 105 GLN A N 1
ATOM 849 C CA . GLN A 1 105 ? 9.688 -27.516 -4.473 1 95.06 105 GLN A CA 1
ATOM 850 C C . GLN A 1 105 ? 9.297 -28.766 -5.277 1 95.06 105 GLN A C 1
ATOM 852 O O . GLN A 1 105 ? 9.891 -29.828 -5.105 1 95.06 105 GLN A O 1
ATOM 857 N N . ARG A 1 106 ? 8.359 -28.656 -6.098 1 94.19 106 ARG A N 1
ATOM 858 C CA . ARG A 1 106 ? 7.941 -29.766 -6.938 1 94.19 106 ARG A CA 1
ATOM 859 C C . ARG A 1 106 ? 9.062 -30.188 -7.883 1 94.19 106 ARG A C 1
ATOM 861 O O . ARG A 1 106 ? 9.258 -31.391 -8.125 1 94.19 106 ARG A O 1
ATOM 868 N N . LEU A 1 107 ? 9.742 -29.219 -8.398 1 94.44 107 LEU A N 1
ATOM 869 C CA . LEU A 1 107 ? 10.883 -29.531 -9.258 1 94.44 107 LEU A CA 1
ATOM 870 C C . LEU A 1 107 ? 11.961 -30.281 -8.484 1 94.44 107 LEU A C 1
ATOM 872 O O . LEU A 1 107 ? 12.508 -31.266 -8.984 1 94.44 107 LEU A O 1
ATOM 876 N N . ALA A 1 108 ? 12.195 -29.828 -7.312 1 92.75 108 ALA A N 1
ATOM 877 C CA . ALA A 1 108 ? 13.195 -30.484 -6.473 1 92.75 108 ALA A CA 1
ATOM 878 C C . ALA A 1 108 ? 12.789 -31.906 -6.145 1 92.75 108 ALA A C 1
ATOM 880 O O . ALA A 1 108 ? 13.625 -32.812 -6.125 1 92.75 108 ALA A O 1
ATOM 881 N N . GLN A 1 109 ? 11.562 -32.094 -5.887 1 90.12 109 GLN A N 1
ATOM 882 C CA . GLN A 1 109 ? 11.047 -33.438 -5.555 1 90.12 109 GLN A CA 1
ATOM 883 C C . GLN A 1 109 ? 11.172 -34.375 -6.742 1 90.12 109 GLN A C 1
ATOM 885 O O . GLN A 1 109 ? 11.359 -35.594 -6.562 1 90.12 109 GLN A O 1
ATOM 890 N N . ARG A 1 110 ? 11.133 -33.875 -7.852 1 89.06 110 ARG A N 1
ATOM 891 C CA . ARG A 1 110 ? 11.195 -34.688 -9.062 1 89.06 110 ARG A CA 1
ATOM 892 C C . ARG A 1 110 ? 12.641 -35 -9.445 1 89.06 110 ARG A C 1
ATOM 894 O O . ARG A 1 110 ? 12.93 -36 -10.102 1 89.06 110 ARG A O 1
ATOM 901 N N . ALA A 1 111 ? 13.43 -34.125 -9.008 1 87.81 111 ALA A N 1
ATOM 902 C CA . ALA A 1 111 ? 14.844 -34.281 -9.344 1 87.81 111 ALA A CA 1
ATOM 903 C C . ALA A 1 111 ? 15.516 -35.281 -8.445 1 87.81 111 ALA A C 1
ATOM 905 O O . ALA A 1 111 ? 15.234 -35.344 -7.242 1 87.81 111 ALA A O 1
ATOM 906 N N . SER A 1 112 ? 16.281 -36.188 -8.992 1 79 112 SER A N 1
ATOM 907 C CA . SER A 1 112 ? 16.984 -37.219 -8.227 1 79 112 SER A CA 1
ATOM 908 C C . SER A 1 112 ? 18.141 -36.625 -7.445 1 79 112 SER A C 1
ATOM 910 O O . SER A 1 112 ? 18.547 -37.156 -6.406 1 79 112 SER A O 1
ATOM 912 N N . SER A 1 113 ? 18.688 -35.594 -7.926 1 85.06 113 SER A N 1
ATOM 913 C CA . SER A 1 113 ? 19.812 -34.906 -7.324 1 85.06 113 SER A CA 1
ATOM 914 C C . SER A 1 113 ? 19.828 -33.438 -7.73 1 85.06 113 SER A C 1
ATOM 916 O O . SER A 1 113 ? 19.078 -33.031 -8.617 1 85.06 113 SER A O 1
ATOM 918 N N . PHE A 1 114 ? 20.562 -32.625 -7.043 1 89.62 114 PHE A N 1
ATOM 919 C CA . PHE A 1 114 ? 20.75 -31.219 -7.359 1 89.62 114 PHE A CA 1
ATOM 920 C C . PHE A 1 114 ? 21.188 -31.031 -8.805 1 89.62 114 PHE A C 1
ATOM 922 O O . PHE A 1 114 ? 20.719 -30.109 -9.484 1 89.62 114 PHE A O 1
ATOM 929 N N . ARG A 1 115 ? 22 -32 -9.289 1 87.88 115 ARG A N 1
ATOM 930 C CA . ARG A 1 115 ? 22.547 -31.922 -10.641 1 87.88 115 ARG A CA 1
ATOM 931 C C . ARG A 1 115 ? 21.469 -32.219 -11.68 1 87.88 115 ARG A C 1
ATOM 933 O O . ARG A 1 115 ? 21.656 -31.938 -12.867 1 87.88 115 ARG A O 1
ATOM 940 N N . ALA A 1 116 ? 20.422 -32.812 -11.219 1 88.88 116 ALA A N 1
ATOM 941 C CA . ALA A 1 116 ? 19.328 -33.188 -12.117 1 88.88 116 ALA A CA 1
ATOM 942 C C . ALA A 1 116 ? 18.344 -32.031 -12.289 1 88.88 116 ALA A C 1
ATOM 944 O O . ALA A 1 116 ? 17.469 -32.062 -13.141 1 88.88 116 ALA A O 1
ATOM 945 N N . LEU A 1 117 ? 18.516 -30.984 -11.453 1 93.25 117 LEU A N 1
ATOM 946 C CA . LEU A 1 117 ? 17.703 -29.781 -11.625 1 93.25 117 LEU A CA 1
ATOM 947 C C . LEU A 1 117 ? 18.094 -29.047 -12.914 1 93.25 117 LEU A C 1
ATOM 949 O O . LEU A 1 117 ? 19.188 -29.234 -13.438 1 93.25 117 LEU A O 1
ATOM 953 N N . PRO A 1 118 ? 17.141 -28.25 -13.422 1 93.56 118 PRO A N 1
ATOM 954 C CA . PRO A 1 118 ? 17.547 -27.422 -14.547 1 93.56 118 PRO A CA 1
ATOM 955 C C . PRO A 1 118 ? 18.797 -26.594 -14.25 1 93.56 118 PRO A C 1
ATOM 957 O O . PRO A 1 118 ? 18.953 -26.078 -13.141 1 93.56 118 PRO A O 1
ATOM 960 N N . LYS A 1 119 ? 19.672 -26.5 -15.188 1 93.88 119 LYS A N 1
ATOM 961 C CA . LYS A 1 119 ? 20.969 -25.844 -14.992 1 93.88 119 LYS A CA 1
ATOM 962 C C . LYS A 1 119 ? 20.781 -24.422 -14.461 1 93.88 119 LYS A C 1
ATOM 964 O O . LYS A 1 119 ? 21.484 -24.016 -13.531 1 93.88 119 LYS A O 1
ATOM 969 N N . LYS A 1 120 ? 19.891 -23.703 -15.023 1 96.06 120 LYS A N 1
ATOM 970 C CA . LYS A 1 120 ? 19.625 -22.344 -14.594 1 96.06 120 LYS A C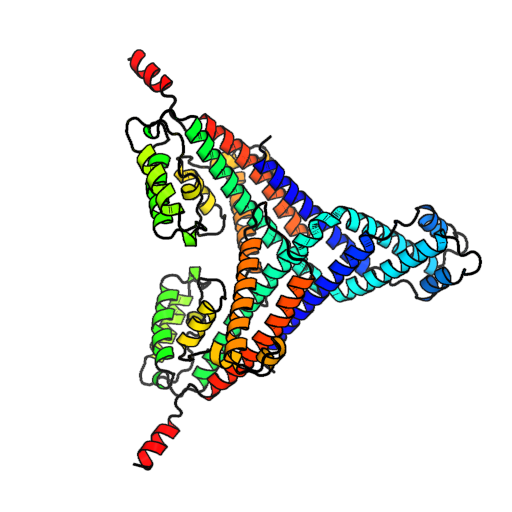A 1
ATOM 971 C C . LYS A 1 120 ? 19.203 -22.297 -13.125 1 96.06 120 LYS A C 1
ATOM 973 O O . LYS A 1 120 ? 19.562 -21.375 -12.398 1 96.06 120 LYS A O 1
ATOM 978 N N . MET A 1 121 ? 18.406 -23.25 -12.75 1 96.38 121 MET A N 1
ATOM 979 C CA . MET A 1 121 ? 17.953 -23.312 -11.367 1 96.38 121 MET A CA 1
ATOM 980 C C . MET A 1 121 ? 19.094 -23.594 -10.414 1 96.38 121 MET A C 1
ATOM 982 O O . MET A 1 121 ? 19.172 -23.016 -9.32 1 96.38 121 MET A O 1
ATOM 986 N N . GLN A 1 122 ? 20.016 -24.516 -10.852 1 94.12 122 GLN A N 1
ATOM 987 C CA . GLN A 1 122 ? 21.203 -24.812 -10.055 1 94.12 122 GLN A CA 1
ATOM 988 C C . GLN A 1 122 ? 22 -23.531 -9.781 1 94.12 122 GLN A C 1
ATOM 990 O O . GLN A 1 122 ? 22.312 -23.219 -8.633 1 94.12 122 GLN A O 1
ATOM 995 N N . ASP A 1 123 ? 22.203 -22.828 -10.836 1 96.5 123 ASP A N 1
ATOM 996 C CA . ASP A 1 123 ? 22.969 -21.594 -10.742 1 96.5 123 ASP A CA 1
ATOM 997 C C . ASP A 1 123 ? 22.25 -20.547 -9.883 1 96.5 123 ASP A C 1
ATOM 999 O O . ASP A 1 123 ? 22.875 -19.891 -9.047 1 96.5 123 ASP A O 1
ATOM 1003 N N . SER A 1 124 ? 21 -20.422 -10.078 1 97.25 124 SER A N 1
ATOM 1004 C CA . SER A 1 124 ? 20.203 -19.422 -9.359 1 97.25 124 SER A CA 1
ATOM 1005 C C . SER A 1 124 ? 20.156 -19.734 -7.867 1 97.25 124 SER A C 1
ATOM 1007 O O . SER A 1 124 ? 20.172 -18.812 -7.043 1 97.25 124 SER A O 1
ATOM 1009 N N . LEU A 1 125 ? 20.078 -21 -7.539 1 96.81 125 LEU A N 1
ATOM 1010 C CA . LEU A 1 125 ? 20.047 -21.391 -6.129 1 96.81 125 LEU A CA 1
ATOM 1011 C C . LEU A 1 125 ? 21.312 -20.922 -5.422 1 96.81 125 LEU A C 1
ATOM 1013 O O . LEU A 1 125 ? 21.266 -20.453 -4.277 1 96.81 125 LEU A O 1
ATOM 1017 N N . VAL A 1 126 ? 22.391 -21 -6.098 1 96.12 126 VAL A N 1
ATOM 1018 C CA . VAL A 1 126 ? 23.656 -20.578 -5.516 1 96.12 126 VAL A CA 1
ATOM 1019 C C . VAL A 1 126 ? 23.672 -19.062 -5.383 1 96.12 126 VAL A C 1
ATOM 1021 O O . VAL A 1 126 ? 23.922 -18.516 -4.301 1 96.12 126 VAL A O 1
AT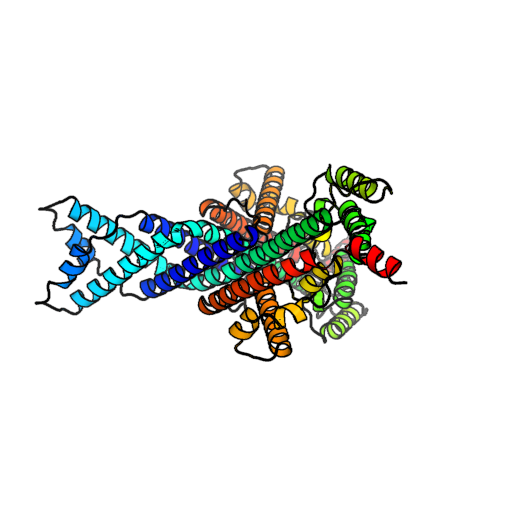OM 1024 N N . VAL A 1 127 ? 23.312 -18.391 -6.41 1 96.69 127 VAL A N 1
ATOM 1025 C CA . VAL A 1 127 ? 23.406 -16.938 -6.48 1 96.69 127 VAL A CA 1
ATOM 1026 C C . VAL A 1 127 ? 22.422 -16.312 -5.484 1 96.69 127 VAL A C 1
ATOM 1028 O O . VAL A 1 127 ? 22.812 -15.453 -4.688 1 96.69 127 VAL A O 1
ATOM 1031 N N . PHE A 1 128 ? 21.219 -16.672 -5.484 1 97 128 PHE A N 1
ATOM 1032 C CA . PHE A 1 128 ? 20.188 -16.016 -4.684 1 97 128 PHE A CA 1
ATOM 1033 C C . PHE A 1 128 ? 20.312 -16.406 -3.215 1 97 128 PHE A C 1
ATOM 1035 O O . PHE A 1 128 ? 19.984 -15.609 -2.33 1 97 128 PHE A O 1
ATOM 1042 N N . THR A 1 129 ? 20.828 -17.641 -2.979 1 95.88 129 THR A N 1
ATOM 1043 C CA . THR A 1 129 ? 21.141 -17.969 -1.593 1 95.88 129 THR A CA 1
ATOM 1044 C C . THR A 1 129 ? 22.219 -17.016 -1.046 1 95.88 129 THR A C 1
ATOM 1046 O O . THR A 1 129 ? 22.094 -16.516 0.07 1 95.88 129 THR A O 1
ATOM 1049 N N . ALA A 1 130 ? 23.203 -16.75 -1.849 1 95.38 130 ALA A N 1
ATOM 1050 C CA . ALA A 1 130 ? 24.25 -15.828 -1.449 1 95.38 130 ALA A CA 1
ATOM 1051 C C . ALA A 1 130 ? 23.703 -14.43 -1.192 1 95.38 130 ALA A C 1
ATOM 1053 O O . ALA A 1 130 ? 24.062 -13.781 -0.214 1 95.38 130 ALA A O 1
ATOM 1054 N N . ILE A 1 131 ? 22.812 -13.969 -2.018 1 94.56 131 ILE A N 1
ATOM 1055 C CA . ILE A 1 131 ? 22.203 -12.648 -1.897 1 94.56 131 ILE A CA 1
ATOM 1056 C C . ILE A 1 131 ? 21.438 -12.547 -0.582 1 94.56 131 ILE A C 1
ATOM 1058 O O . ILE A 1 131 ? 21.594 -11.586 0.167 1 94.56 131 ILE A O 1
ATOM 1062 N N . VAL A 1 132 ? 20.625 -13.578 -0.288 1 94.25 132 VAL A N 1
ATOM 1063 C CA . VAL A 1 132 ? 19.812 -13.57 0.922 1 94.25 132 VAL A CA 1
ATOM 1064 C C . VAL A 1 132 ? 20.719 -13.633 2.152 1 94.25 132 VAL A C 1
ATOM 1066 O O . VAL A 1 132 ? 20.453 -12.969 3.156 1 94.25 132 VAL A O 1
ATOM 1069 N N . MET A 1 133 ? 21.828 -14.367 2.07 1 93.25 133 MET A N 1
ATOM 1070 C CA . MET A 1 133 ? 22.75 -14.516 3.191 1 93.25 133 MET A CA 1
ATOM 1071 C C . MET A 1 133 ? 23.438 -13.195 3.51 1 93.25 133 MET A C 1
ATOM 1073 O O . MET A 1 133 ? 23.797 -12.945 4.66 1 93.25 133 MET A O 1
ATOM 1077 N N . GLN A 1 134 ? 23.625 -12.398 2.469 1 92.06 134 GLN A N 1
ATOM 1078 C CA . GLN A 1 134 ? 24.266 -11.102 2.656 1 92.06 134 GLN A CA 1
ATOM 1079 C C . GLN A 1 134 ? 23.375 -10.164 3.473 1 92.06 134 GLN A C 1
ATOM 1081 O O . GLN A 1 134 ? 23.891 -9.312 4.215 1 92.06 134 GLN A O 1
ATOM 1086 N N . SER A 1 135 ? 22.062 -10.312 3.244 1 90.25 135 SER A N 1
ATOM 1087 C CA . SER A 1 135 ? 21.109 -9.453 3.938 1 90.25 135 SER A CA 1
ATOM 1088 C C . SER A 1 135 ? 19.844 -10.203 4.289 1 90.25 135 SER A C 1
ATOM 1090 O O . SER A 1 135 ? 18.766 -9.875 3.789 1 90.25 135 SER A O 1
ATOM 1092 N N . PRO A 1 136 ? 19.938 -11.078 5.273 1 90.31 136 PRO A N 1
ATOM 1093 C CA . PRO A 1 136 ? 18.781 -11.93 5.566 1 90.31 136 PRO A CA 1
ATOM 1094 C C . PRO A 1 136 ? 17.562 -11.133 6.031 1 90.31 136 PRO A C 1
ATOM 1096 O O . PRO A 1 136 ? 16.438 -11.438 5.629 1 90.31 136 PRO A O 1
ATOM 1099 N N . ARG A 1 137 ? 17.734 -10.07 6.762 1 83.81 137 ARG A N 1
ATOM 1100 C CA . ARG A 1 137 ? 16.641 -9.289 7.32 1 83.81 137 ARG A CA 1
ATOM 1101 C C . ARG A 1 137 ? 15.898 -8.523 6.23 1 83.81 137 ARG A C 1
ATOM 1103 O O . ARG A 1 137 ? 14.68 -8.336 6.312 1 83.81 137 ARG A O 1
ATOM 1110 N N . LYS A 1 138 ? 16.656 -8.188 5.25 1 84.62 138 LYS A N 1
ATOM 1111 C CA . LYS A 1 138 ? 16.047 -7.496 4.117 1 84.62 138 LYS A CA 1
ATOM 1112 C C . LYS A 1 138 ? 14.961 -8.359 3.465 1 84.62 138 LYS A C 1
ATOM 1114 O O . LYS A 1 138 ? 13.961 -7.836 2.965 1 84.62 138 LYS A O 1
ATOM 1119 N N . TYR A 1 139 ? 15.18 -9.586 3.578 1 88.06 139 TYR A N 1
ATOM 1120 C CA . TYR A 1 139 ? 14.258 -10.5 2.908 1 88.06 139 TYR A CA 1
ATOM 1121 C C . TYR A 1 139 ? 13.445 -11.289 3.924 1 88.06 139 TYR A C 1
ATOM 1123 O O . TYR A 1 139 ? 13.031 -12.422 3.652 1 88.06 139 TYR A O 1
ATOM 1131 N N . GLN A 1 140 ? 13.406 -10.797 5.129 1 81.56 140 GLN A N 1
ATOM 1132 C CA . GLN A 1 140 ? 12.492 -11.234 6.176 1 81.56 140 GLN A CA 1
ATOM 1133 C C . GLN A 1 140 ? 12.914 -12.578 6.75 1 81.56 140 GLN A C 1
ATOM 1135 O O . GLN A 1 140 ? 12.07 -13.422 7.062 1 81.56 140 GLN A O 1
ATOM 1140 N N . HIS A 1 141 ? 14.219 -12.773 6.75 1 89.44 141 HIS A N 1
ATOM 1141 C CA . HIS A 1 141 ? 14.742 -13.984 7.387 1 89.44 141 HIS A CA 1
ATOM 1142 C C . HIS A 1 141 ? 15.438 -13.648 8.703 1 89.44 141 HIS A C 1
ATOM 1144 O O . HIS A 1 141 ? 16.047 -12.594 8.844 1 89.44 141 HIS A O 1
ATOM 1150 N N . GLY A 1 142 ? 15.289 -14.539 9.633 1 85.88 142 GLY A N 1
ATOM 1151 C CA . GLY A 1 142 ? 15.836 -14.336 10.969 1 85.88 142 GLY A CA 1
ATOM 1152 C C . GLY A 1 142 ? 17.312 -14.703 11.07 1 85.88 142 GLY A C 1
ATOM 1153 O O . GLY A 1 142 ? 17.938 -15.07 10.078 1 85.88 142 GLY A O 1
ATOM 1154 N N . ASP A 1 143 ? 17.828 -14.672 12.242 1 83.62 143 ASP A N 1
ATOM 1155 C CA . ASP A 1 143 ? 19.25 -14.852 12.539 1 83.62 143 ASP A CA 1
ATOM 1156 C C . ASP A 1 143 ? 19.703 -16.266 12.211 1 83.62 143 ASP A C 1
ATOM 1158 O O . ASP A 1 143 ? 20.844 -16.484 11.789 1 83.62 143 ASP A O 1
ATOM 1162 N N . GLY A 1 144 ? 18.875 -17.156 12.281 1 89.5 144 GLY A N 1
ATOM 1163 C CA . GLY A 1 144 ? 19.281 -18.547 12.047 1 89.5 144 GLY A CA 1
ATOM 1164 C C . GLY A 1 144 ? 19.172 -18.953 10.586 1 89.5 144 GLY A C 1
ATOM 1165 O O . GLY A 1 144 ? 19.594 -20.047 10.211 1 89.5 144 GLY A O 1
ATOM 1166 N N . ALA A 1 145 ? 18.781 -18.031 9.82 1 90.69 145 ALA A N 1
ATOM 1167 C CA . ALA A 1 145 ? 18.5 -18.375 8.43 1 90.69 145 ALA A CA 1
ATOM 1168 C C . ALA A 1 145 ? 19.797 -18.594 7.641 1 90.69 145 ALA A C 1
ATOM 1170 O O . ALA A 1 145 ? 19.875 -19.5 6.809 1 90.69 145 ALA A O 1
ATOM 1171 N N . VAL A 1 146 ? 20.781 -17.844 7.941 1 92.31 146 VAL A N 1
ATOM 1172 C CA . VAL A 1 146 ? 22.031 -17.922 7.215 1 92.31 146 VAL A CA 1
ATOM 1173 C C . VAL A 1 146 ? 22.641 -19.312 7.398 1 92.31 146 VAL A C 1
ATOM 1175 O O . VAL A 1 146 ? 23.062 -19.953 6.426 1 92.31 146 VAL A O 1
ATOM 1178 N N . ALA A 1 147 ? 22.656 -19.797 8.609 1 93.38 147 ALA A N 1
ATOM 1179 C CA . ALA A 1 147 ? 23.203 -21.125 8.906 1 93.38 147 ALA A CA 1
ATOM 1180 C C . ALA A 1 147 ? 22.406 -22.219 8.195 1 93.38 147 ALA A C 1
ATOM 1182 O O . ALA A 1 147 ? 22.984 -23.141 7.613 1 93.38 147 ALA A O 1
ATOM 1183 N N . SER A 1 148 ? 21.156 -22.094 8.305 1 93.75 148 SER A N 1
ATOM 1184 C CA . SER A 1 148 ? 20.281 -23.094 7.699 1 93.75 148 SER A CA 1
ATOM 1185 C C . SER A 1 148 ? 20.438 -23.125 6.18 1 93.75 148 SER A C 1
ATOM 1187 O O . SER A 1 148 ? 20.562 -24.203 5.586 1 93.75 148 SER A O 1
ATOM 1189 N N . PHE A 1 149 ? 20.453 -21.922 5.562 1 94.88 149 PHE A N 1
ATOM 1190 C CA . PHE A 1 149 ? 20.594 -21.828 4.113 1 94.88 149 PHE A CA 1
ATOM 1191 C C . PHE A 1 149 ? 21.938 -22.375 3.658 1 94.88 149 PHE A C 1
ATOM 1193 O O . PHE A 1 149 ? 22.031 -23.047 2.631 1 94.88 149 PHE A O 1
ATOM 1200 N N . THR A 1 150 ? 22.969 -22.094 4.398 1 93.12 150 THR A N 1
ATOM 1201 C CA . THR A 1 150 ? 24.312 -22.562 4.07 1 93.12 150 THR A CA 1
ATOM 1202 C C . THR A 1 150 ? 24.391 -24.078 4.141 1 93.12 150 THR A C 1
ATOM 1204 O O . THR A 1 150 ? 24.922 -24.719 3.234 1 93.12 150 THR A O 1
ATOM 1207 N N . LYS A 1 151 ? 23.844 -24.609 5.199 1 92 151 LYS A N 1
ATOM 1208 C CA . LYS A 1 151 ? 23.844 -26.047 5.379 1 92 151 LYS A CA 1
ATOM 1209 C C . LYS A 1 151 ? 23.109 -26.75 4.238 1 92 151 LYS A C 1
ATOM 1211 O O . LYS A 1 151 ? 23.594 -27.734 3.693 1 92 151 LYS A O 1
ATOM 1216 N N . ASN A 1 152 ? 21.984 -26.203 3.924 1 92.44 152 ASN A N 1
ATOM 1217 C CA . ASN A 1 152 ? 21.156 -26.781 2.857 1 92.44 152 ASN A CA 1
ATOM 1218 C C . ASN A 1 152 ? 21.875 -26.734 1.513 1 92.44 152 ASN A C 1
ATOM 1220 O O . ASN A 1 152 ? 21.891 -27.719 0.775 1 92.44 152 ASN A O 1
ATOM 1224 N N . LEU A 1 153 ? 22.469 -25.609 1.211 1 93.06 153 LEU A N 1
ATOM 1225 C CA . LEU A 1 153 ? 23.172 -25.469 -0.059 1 93.06 153 LEU A CA 1
ATOM 1226 C C . LEU A 1 153 ? 24.391 -26.391 -0.124 1 93.06 153 LEU A C 1
ATOM 1228 O O . LEU A 1 153 ? 24.656 -27 -1.161 1 93.06 153 LEU A O 1
ATOM 1232 N N . ALA A 1 154 ? 25.062 -26.5 0.997 1 91.12 154 ALA A N 1
ATOM 1233 C CA . ALA A 1 154 ? 26.219 -27.391 1.067 1 91.12 154 ALA A CA 1
ATOM 1234 C C . ALA A 1 154 ? 25.812 -28.828 0.811 1 91.12 154 ALA A C 1
ATOM 1236 O O . ALA A 1 154 ? 26.5 -29.547 0.074 1 91.12 154 ALA A O 1
ATOM 1237 N N . ALA A 1 155 ? 24.766 -29.188 1.419 1 90.06 155 ALA A N 1
ATOM 1238 C CA . ALA A 1 155 ? 24.25 -30.547 1.224 1 90.06 155 ALA A CA 1
ATOM 1239 C C . ALA A 1 155 ? 23.875 -30.781 -0.235 1 90.06 155 ALA A C 1
ATOM 1241 O O . ALA A 1 155 ? 24.141 -31.859 -0.782 1 90.06 155 ALA A O 1
ATOM 1242 N N . ASN A 1 156 ? 23.266 -29.781 -0.856 1 90.5 156 ASN A N 1
ATOM 1243 C CA . ASN A 1 156 ? 22.859 -29.891 -2.252 1 90.5 156 ASN A CA 1
ATOM 1244 C C . ASN A 1 156 ? 24.062 -30.016 -3.184 1 90.5 156 ASN A C 1
ATOM 1246 O O . ASN A 1 156 ? 24 -30.719 -4.188 1 90.5 156 ASN A O 1
ATOM 1250 N N . LEU A 1 157 ? 25.125 -29.391 -2.85 1 89.25 157 LEU A N 1
ATOM 1251 C CA . LEU A 1 157 ? 26.281 -29.328 -3.732 1 89.25 157 LEU A CA 1
ATOM 1252 C C . LEU A 1 157 ? 27.188 -30.547 -3.539 1 89.25 157 LEU A C 1
ATOM 1254 O O . LEU A 1 157 ? 28.094 -30.781 -4.344 1 89.25 157 LEU A O 1
ATOM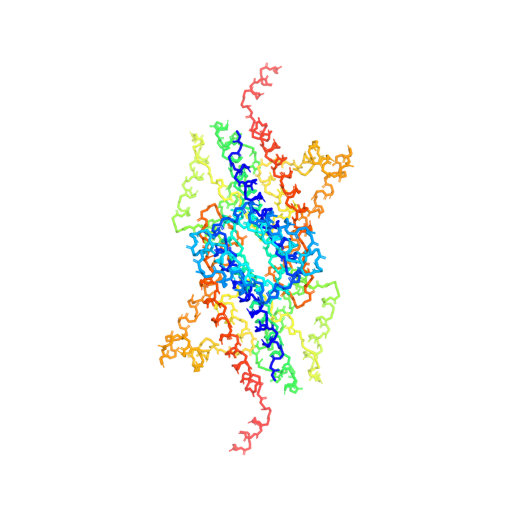 1258 N N . SER A 1 158 ? 26.844 -31.203 -2.471 1 84.69 158 SER A N 1
ATOM 1259 C CA . SER A 1 158 ? 27.641 -32.406 -2.223 1 84.69 158 SER A CA 1
ATOM 1260 C C . SER A 1 158 ? 27.234 -33.531 -3.156 1 84.69 158 SER A C 1
ATOM 1262 O O . SER A 1 158 ? 26.078 -33.656 -3.533 1 84.69 158 SER A O 1
ATOM 1264 N N . ALA A 1 159 ? 28.125 -34.156 -3.865 1 67.56 159 ALA A N 1
ATOM 1265 C CA . ALA A 1 159 ? 27.969 -35.125 -4.922 1 67.56 159 ALA A CA 1
ATOM 1266 C C . ALA A 1 159 ? 26.984 -36.219 -4.5 1 67.56 159 ALA A C 1
ATOM 1268 O O . ALA A 1 159 ? 26.234 -36.75 -5.324 1 67.56 159 ALA A O 1
ATOM 1269 N N . GLU A 1 160 ? 26.922 -36.719 -3.295 1 63.88 160 GLU A N 1
ATOM 1270 C CA . GLU A 1 160 ? 26.172 -37.906 -2.926 1 63.88 160 GLU A CA 1
ATOM 1271 C C . GLU A 1 160 ? 24.797 -37.562 -2.348 1 63.88 160 GLU A C 1
ATOM 1273 O O . GLU A 1 160 ? 24 -38.438 -2.021 1 63.88 160 GLU A O 1
ATOM 1278 N N . ALA A 1 161 ? 24.453 -36.25 -2.525 1 64.88 161 ALA A N 1
ATOM 1279 C CA . ALA A 1 161 ? 23.328 -35.969 -1.659 1 64.88 161 ALA A CA 1
ATOM 1280 C C . ALA A 1 161 ? 22.016 -35.938 -2.451 1 64.88 161 ALA A C 1
ATOM 1282 O O . ALA A 1 161 ? 21.984 -35.469 -3.592 1 64.88 161 ALA A O 1
ATOM 1283 N N . THR A 1 162 ? 21.141 -36.781 -1.99 1 71.25 162 THR A N 1
ATOM 1284 C CA . THR A 1 162 ? 19.75 -36.625 -2.43 1 71.25 162 THR A CA 1
ATOM 1285 C C . THR A 1 162 ? 19.219 -35.25 -2.088 1 71.25 162 THR A C 1
ATOM 1287 O O . THR A 1 162 ? 19.609 -34.656 -1.078 1 71.25 162 THR A O 1
ATOM 1290 N N . ILE A 1 163 ? 18.625 -34.688 -3.107 1 75.06 163 ILE A N 1
ATOM 1291 C CA . ILE A 1 163 ? 18.078 -33.375 -2.871 1 75.06 163 ILE A CA 1
ATOM 1292 C C . ILE A 1 163 ? 16.891 -33.469 -1.912 1 75.06 163 ILE A C 1
ATOM 1294 O O . ILE A 1 163 ? 15.844 -34 -2.268 1 75.06 163 ILE A O 1
ATOM 1298 N N . ASP A 1 164 ? 17.141 -33.312 -0.655 1 71.88 164 ASP A N 1
ATOM 1299 C CA . ASP A 1 164 ? 16.078 -33.375 0.334 1 71.88 164 ASP A CA 1
ATOM 1300 C C . ASP A 1 164 ? 15.375 -32.031 0.46 1 71.88 164 ASP A C 1
ATOM 1302 O O . ASP A 1 164 ? 14.148 -31.953 0.553 1 71.88 164 ASP A O 1
ATOM 1306 N N . ASN A 1 165 ? 16.203 -31.031 0.455 1 87.25 165 ASN A N 1
ATOM 1307 C CA . ASN A 1 165 ? 15.68 -29.688 0.647 1 87.25 165 ASN A CA 1
ATOM 1308 C C . ASN A 1 165 ? 16.484 -28.656 -0.138 1 87.25 165 ASN A C 1
ATOM 1310 O O . ASN A 1 165 ? 17.703 -28.781 -0.258 1 87.25 165 ASN A O 1
ATOM 1314 N N . ILE A 1 166 ? 15.805 -27.781 -0.817 1 93.56 166 ILE A N 1
ATOM 1315 C CA . ILE A 1 166 ? 16.5 -26.688 -1.471 1 93.56 166 ILE A CA 1
ATOM 1316 C C . ILE A 1 166 ? 16.062 -25.359 -0.848 1 93.56 166 ILE A C 1
ATOM 1318 O O . ILE A 1 166 ? 15.047 -25.297 -0.154 1 93.56 166 ILE A O 1
ATOM 1322 N N . ASN A 1 167 ? 16.859 -24.359 -1.067 1 94.81 167 ASN A N 1
ATOM 1323 C CA . ASN A 1 167 ? 16.547 -23.016 -0.581 1 94.81 167 ASN A CA 1
ATOM 1324 C C . ASN A 1 167 ? 15.57 -22.297 -1.514 1 94.81 167 ASN A C 1
ATOM 1326 O O . ASN A 1 167 ? 15.891 -21.234 -2.041 1 94.81 167 ASN A O 1
ATOM 1330 N N . TYR A 1 168 ? 14.375 -22.844 -1.655 1 94.88 168 TYR A N 1
ATOM 1331 C CA . TYR A 1 168 ? 13.406 -22.297 -2.604 1 94.88 168 TYR A CA 1
ATOM 1332 C C . TYR A 1 168 ? 12.977 -20.906 -2.203 1 94.88 168 TYR A C 1
ATOM 1334 O O . TYR A 1 168 ? 12.617 -20.078 -3.057 1 94.88 168 TYR A O 1
ATOM 1342 N N . GLN A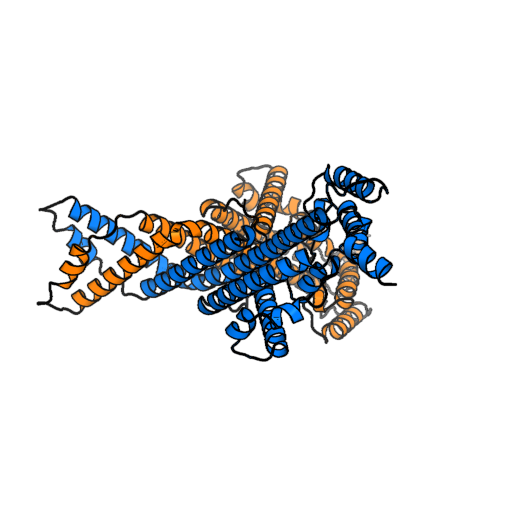 1 169 ? 13.016 -20.484 -0.918 1 94.62 169 GLN A N 1
ATOM 1343 C CA . GLN A 1 169 ? 12.633 -19.172 -0.417 1 94.62 169 GLN A CA 1
ATOM 1344 C C . GLN A 1 169 ? 13.594 -18.094 -0.909 1 94.62 169 GLN A C 1
ATOM 1346 O O . GLN A 1 169 ? 13.219 -16.922 -1.002 1 94.62 169 GLN A O 1
ATOM 1351 N N . CYS A 1 170 ? 14.789 -18.516 -1.184 1 96 170 CYS A N 1
ATOM 1352 C CA . CYS A 1 170 ? 15.789 -17.578 -1.677 1 96 170 CYS A CA 1
ATOM 1353 C C . CYS A 1 170 ? 15.555 -17.266 -3.146 1 96 170 CYS A C 1
ATOM 1355 O O . CYS A 1 170 ? 15.906 -16.172 -3.613 1 96 170 CYS A O 1
ATOM 1357 N N . LEU A 1 171 ? 14.883 -18.188 -3.885 1 96.44 171 LEU A N 1
ATOM 1358 C CA . LEU A 1 171 ? 14.641 -18 -5.312 1 96.44 171 LEU A CA 1
ATOM 1359 C C . LEU A 1 171 ? 13.5 -17.031 -5.551 1 96.44 171 LEU A C 1
ATOM 1361 O O . LEU A 1 171 ? 13.398 -16.438 -6.625 1 96.44 171 LEU A O 1
ATOM 1365 N N . SER A 1 172 ? 12.633 -16.875 -4.574 1 96.31 172 SER A N 1
ATOM 1366 C CA . SER A 1 172 ? 11.383 -16.141 -4.785 1 96.31 172 SER A CA 1
ATOM 1367 C C . SER A 1 172 ? 11.516 -14.68 -4.379 1 96.31 172 SER A C 1
ATOM 1369 O O . SER A 1 172 ? 10.547 -13.93 -4.438 1 96.31 172 SER A O 1
ATOM 1371 N N . ILE A 1 173 ? 12.664 -14.164 -3.973 1 94.44 173 ILE A N 1
ATOM 1372 C CA . ILE A 1 173 ? 12.828 -12.789 -3.508 1 94.44 173 ILE A CA 1
ATOM 1373 C C . ILE A 1 173 ? 12.664 -11.828 -4.68 1 94.44 173 ILE A C 1
ATOM 1375 O O . ILE A 1 173 ? 13.055 -12.133 -5.805 1 94.44 173 ILE A O 1
ATOM 1379 N N . THR A 1 174 ? 11.969 -10.75 -4.48 1 89.88 174 THR A N 1
ATOM 1380 C CA . THR A 1 174 ? 11.812 -9.688 -5.465 1 89.88 174 THR A CA 1
ATOM 1381 C C . THR A 1 174 ? 12.102 -8.328 -4.836 1 89.88 174 THR A C 1
ATOM 1383 O O . THR A 1 174 ? 11.898 -8.133 -3.635 1 89.88 174 THR A O 1
ATOM 1386 N N . GLU A 1 175 ? 12.602 -7.441 -5.59 1 82.88 175 GLU A N 1
ATOM 1387 C CA . GLU A 1 175 ? 12.898 -6.105 -5.082 1 82.88 175 GLU A CA 1
ATOM 1388 C C . GLU A 1 175 ? 11.938 -5.07 -5.66 1 82.88 175 GLU A C 1
ATOM 1390 O O . GLU A 1 175 ? 11.969 -3.898 -5.281 1 82.88 175 GLU A O 1
ATOM 1395 N N . THR A 1 176 ? 11.141 -5.461 -6.617 1 84.12 176 THR A N 1
ATOM 1396 C CA . THR A 1 176 ? 10.219 -4.562 -7.297 1 84.12 176 THR A CA 1
ATOM 1397 C C . THR A 1 176 ? 8.805 -5.141 -7.305 1 84.12 176 THR A C 1
ATOM 1399 O O . THR A 1 176 ? 8.602 -6.301 -6.934 1 84.12 176 THR A O 1
ATOM 1402 N N . ASN A 1 177 ? 7.852 -4.285 -7.645 1 88.5 177 ASN A N 1
ATOM 1403 C CA . ASN A 1 177 ? 6.473 -4.738 -7.789 1 88.5 177 ASN A CA 1
ATOM 1404 C C . ASN A 1 177 ? 6.355 -5.859 -8.82 1 88.5 177 ASN A C 1
ATOM 1406 O O . ASN A 1 177 ? 7.219 -6 -9.688 1 88.5 177 ASN A O 1
ATOM 1410 N N . MET A 1 178 ? 5.344 -6.633 -8.672 1 95.44 178 MET A N 1
ATOM 1411 C CA . MET A 1 178 ? 5.129 -7.785 -9.547 1 95.44 178 MET A CA 1
ATOM 1412 C C . MET A 1 178 ? 4.668 -7.344 -10.93 1 95.44 178 MET A C 1
ATOM 1414 O O . MET A 1 178 ? 3.578 -7.707 -11.375 1 95.44 178 MET A O 1
ATOM 1418 N N . LYS A 1 179 ? 5.52 -6.641 -11.633 1 97.19 179 LYS A N 1
ATOM 1419 C CA . LYS A 1 179 ? 5.293 -6.273 -13.031 1 97.19 179 LYS A CA 1
ATOM 1420 C C . LYS A 1 179 ? 5.68 -7.41 -13.969 1 97.19 179 LYS A C 1
ATOM 1422 O O . LYS A 1 179 ? 6.227 -8.43 -13.531 1 97.19 179 LYS A O 1
ATOM 1427 N N . PRO A 1 180 ? 5.367 -7.273 -15.266 1 98.12 180 PRO A N 1
ATOM 1428 C CA . PRO A 1 180 ? 5.645 -8.367 -16.203 1 98.12 180 PRO A CA 1
ATOM 1429 C C . PRO A 1 180 ? 7.113 -8.781 -16.203 1 98.12 180 PRO A C 1
ATOM 1431 O O . PRO A 1 180 ? 7.426 -9.977 -16.234 1 98.12 180 PRO A O 1
ATOM 1434 N N . ASP A 1 181 ? 7.977 -7.832 -16.094 1 97.12 181 ASP A N 1
ATOM 1435 C CA . ASP A 1 181 ? 9.406 -8.133 -16.094 1 97.12 181 ASP A CA 1
ATOM 1436 C C . ASP A 1 181 ? 9.812 -8.906 -14.844 1 97.12 181 ASP A C 1
ATOM 1438 O O . ASP A 1 181 ? 10.648 -9.812 -14.906 1 97.12 181 ASP A O 1
ATOM 1442 N N . THR A 1 182 ? 9.273 -8.5 -13.742 1 97.25 182 THR A N 1
ATOM 1443 C CA . THR A 1 182 ? 9.562 -9.195 -12.492 1 97.25 182 THR A CA 1
ATOM 1444 C C . THR A 1 182 ? 9.102 -10.648 -12.562 1 97.25 182 THR A C 1
ATOM 1446 O O . THR A 1 182 ? 9.812 -11.555 -12.117 1 97.25 182 THR A O 1
ATOM 1449 N N . LEU A 1 183 ? 7.93 -10.875 -13.117 1 98 183 LEU A N 1
ATOM 1450 C CA . LEU A 1 183 ? 7.41 -12.227 -13.289 1 98 183 LEU A CA 1
ATOM 1451 C C . LEU A 1 183 ? 8.305 -13.039 -14.211 1 98 183 LEU A C 1
ATOM 1453 O O . LEU A 1 183 ? 8.586 -14.211 -13.938 1 98 183 LEU A O 1
ATOM 1457 N N . THR A 1 184 ? 8.75 -12.414 -15.258 1 98 184 THR A N 1
ATOM 1458 C CA . THR A 1 184 ? 9.664 -13.07 -16.188 1 98 184 THR A CA 1
ATOM 1459 C C . THR A 1 184 ? 10.953 -13.477 -15.484 1 98 184 THR A C 1
ATOM 1461 O O . THR A 1 184 ? 11.414 -14.609 -15.633 1 98 184 THR A O 1
ATOM 1464 N N . ASP A 1 185 ? 11.469 -12.578 -14.719 1 97.25 185 ASP A N 1
ATOM 1465 C CA . ASP A 1 185 ? 12.711 -12.828 -14 1 97.25 185 ASP A CA 1
ATOM 1466 C C . ASP A 1 185 ? 12.562 -14.008 -13.039 1 97.25 185 ASP A C 1
ATOM 1468 O O . ASP A 1 185 ? 13.461 -14.844 -12.93 1 97.25 185 ASP A O 1
ATOM 1472 N N . LEU A 1 186 ? 11.484 -14.055 -12.375 1 97.38 186 LEU A N 1
ATOM 1473 C CA . LEU A 1 186 ? 11.227 -15.125 -11.414 1 97.38 186 LEU A CA 1
ATOM 1474 C C . LEU A 1 186 ? 11.266 -16.484 -12.102 1 97.38 186 LEU A C 1
ATOM 1476 O O . LEU A 1 186 ? 11.961 -17.391 -11.641 1 97.38 186 LEU A O 1
ATOM 1480 N N . TYR A 1 187 ? 10.602 -16.609 -13.18 1 97.94 187 TYR A N 1
ATOM 1481 C CA . TYR A 1 187 ? 10.5 -17.906 -13.844 1 97.94 187 TYR A CA 1
ATOM 1482 C C . TYR A 1 187 ? 11.781 -18.234 -14.586 1 97.94 187 TYR A C 1
ATOM 1484 O O . TYR A 1 187 ? 12.133 -19.406 -14.742 1 97.94 187 TYR A O 1
ATOM 1492 N N . ASP A 1 188 ? 12.516 -17.219 -14.969 1 97.38 188 ASP A N 1
ATOM 1493 C CA . ASP A 1 188 ? 13.805 -17.438 -15.625 1 97.38 188 ASP A CA 1
ATOM 1494 C C . ASP A 1 188 ? 14.797 -18.094 -14.664 1 97.38 188 ASP A C 1
ATOM 1496 O O . ASP A 1 188 ? 15.695 -18.828 -15.094 1 97.38 188 ASP A O 1
ATOM 1500 N N . ARG A 1 189 ? 14.633 -17.859 -13.43 1 97.62 189 ARG A N 1
ATOM 1501 C CA . ARG A 1 189 ? 15.531 -18.391 -12.406 1 97.62 189 ARG A CA 1
ATOM 1502 C C . ARG A 1 189 ? 15.516 -19.906 -12.391 1 97.62 189 ARG A C 1
ATOM 1504 O O . ARG A 1 189 ? 16.453 -20.547 -11.898 1 97.62 189 ARG A O 1
ATOM 1511 N N . ILE A 1 190 ? 14.453 -20.484 -12.93 1 97.31 190 ILE A N 1
ATOM 1512 C CA . ILE A 1 190 ? 14.375 -21.938 -12.898 1 97.31 190 ILE A CA 1
ATOM 1513 C C . ILE A 1 190 ? 14.461 -22.484 -14.32 1 97.31 190 ILE A C 1
ATOM 1515 O O . ILE A 1 190 ? 14.18 -23.656 -14.555 1 97.31 190 ILE A O 1
ATOM 1519 N N . GLY A 1 191 ? 14.719 -21.578 -15.25 1 96.69 191 GLY A N 1
ATOM 1520 C CA . GLY A 1 191 ? 14.891 -22 -16.641 1 96.69 191 GLY A CA 1
ATOM 1521 C C . GLY A 1 191 ? 13.594 -22.016 -17.422 1 96.69 191 GLY A C 1
ATOM 1522 O O . GLY A 1 191 ? 13.539 -22.531 -18.531 1 96.69 191 GLY A O 1
ATOM 1523 N N . ALA A 1 192 ? 12.5 -21.578 -16.828 1 95.56 192 ALA A N 1
ATOM 1524 C CA . ALA A 1 192 ? 11.234 -21.453 -17.531 1 95.56 192 ALA A CA 1
ATOM 1525 C C . ALA A 1 192 ? 11.195 -20.172 -18.375 1 95.56 192 ALA A C 1
ATOM 1527 O O . ALA A 1 192 ? 10.773 -19.125 -17.906 1 95.56 192 ALA A O 1
ATOM 1528 N N . LYS A 1 193 ? 11.508 -20.344 -19.594 1 91.56 193 LYS A N 1
ATOM 1529 C CA . LYS A 1 193 ? 11.609 -19.172 -20.469 1 91.56 193 LYS A CA 1
ATOM 1530 C C . LYS A 1 193 ? 10.258 -18.844 -21.094 1 91.56 193 LYS A C 1
ATOM 1532 O O . LYS A 1 193 ? 9.375 -19.703 -21.172 1 91.56 193 LYS A O 1
ATOM 1537 N N . GLU A 1 194 ? 10.086 -17.672 -21.438 1 94.44 194 GLU A N 1
ATOM 1538 C CA . GLU A 1 194 ? 8.953 -17.188 -22.234 1 94.44 194 GLU A CA 1
ATOM 1539 C C . GLU A 1 194 ? 7.633 -17.406 -21.5 1 94.44 194 GLU A C 1
ATOM 1541 O O . GLU A 1 194 ? 6.68 -17.922 -22.094 1 94.44 194 GLU A O 1
ATOM 1546 N N . ILE A 1 195 ? 7.559 -17.094 -20.234 1 97.75 195 ILE A N 1
ATOM 1547 C CA . ILE A 1 195 ? 6.375 -17.312 -19.406 1 97.75 195 ILE A CA 1
ATOM 1548 C C . ILE A 1 195 ? 5.191 -16.547 -20 1 97.75 195 ILE A C 1
ATOM 1550 O O . ILE A 1 195 ? 4.078 -17.078 -20.078 1 97.75 195 ILE A O 1
ATOM 1554 N N . TRP A 1 196 ? 5.387 -15.375 -20.516 1 98.62 196 TRP A N 1
ATOM 1555 C CA . TRP A 1 196 ? 4.281 -14.57 -21.031 1 98.62 196 TRP A CA 1
ATOM 1556 C C . TRP A 1 196 ? 3.785 -15.109 -22.359 1 98.62 196 TRP A C 1
ATOM 1558 O O . TRP A 1 196 ? 2.594 -15.031 -22.672 1 98.62 196 TRP A O 1
ATOM 1568 N N . LYS A 1 197 ? 4.734 -15.586 -23.172 1 98.12 197 LYS A N 1
ATOM 1569 C CA . LYS A 1 197 ? 4.305 -16.266 -24.391 1 98.12 197 LYS A CA 1
ATOM 1570 C C . LYS A 1 197 ? 3.377 -17.438 -24.078 1 98.12 197 LYS A C 1
ATOM 1572 O O . LYS A 1 197 ? 2.334 -17.594 -24.703 1 98.12 197 LYS A O 1
ATOM 1577 N N . LYS A 1 198 ? 3.742 -18.25 -23.125 1 98.19 198 LYS A N 1
ATOM 1578 C CA . LYS A 1 198 ? 2.93 -19.391 -22.703 1 98.19 198 LYS A CA 1
ATOM 1579 C C . LYS A 1 198 ? 1.592 -18.922 -22.125 1 98.19 198 LYS A C 1
ATOM 1581 O O . LYS A 1 198 ? 0.564 -19.578 -22.344 1 98.19 198 LYS A O 1
ATOM 1586 N N . LEU A 1 199 ? 1.609 -17.859 -21.375 1 98.56 199 LEU A N 1
ATOM 1587 C CA . LEU A 1 199 ? 0.37 -17.312 -20.828 1 98.56 199 LEU A CA 1
ATOM 1588 C C . LEU A 1 199 ? -0.543 -16.812 -21.938 1 98.56 199 LEU A C 1
ATOM 1590 O O . LEU A 1 199 ? -1.75 -17.062 -21.922 1 98.56 199 LEU A O 1
ATOM 1594 N N . GLY A 1 200 ? 0.041 -16.094 -22.938 1 98.56 200 GLY A N 1
ATOM 1595 C CA . GLY A 1 200 ? -0.737 -15.609 -24.062 1 98.56 200 GLY A CA 1
ATOM 1596 C C . GLY A 1 200 ? -1.392 -16.719 -24.859 1 98.56 200 GLY A C 1
ATOM 1597 O O . GLY A 1 200 ? -2.408 -16.516 -25.516 1 98.56 200 GLY A O 1
ATOM 1598 N N . GLN A 1 201 ? -0.824 -17.938 -24.797 1 98.25 201 GLN A N 1
ATOM 1599 C CA . GLN A 1 201 ? -1.316 -19.094 -25.531 1 98.25 201 GLN A CA 1
ATOM 1600 C C . GLN A 1 201 ? -2.482 -19.75 -24.797 1 98.25 201 GLN A C 1
ATOM 1602 O O . GLN A 1 201 ? -3.176 -20.594 -25.359 1 98.25 201 GLN A O 1
ATOM 1607 N N . GLN A 1 202 ? -2.723 -19.438 -23.516 1 98.12 202 GLN A N 1
ATOM 1608 C CA . GLN A 1 202 ? -3.809 -20.047 -22.75 1 98.12 202 GLN A CA 1
ATOM 1609 C C . GLN A 1 202 ? -5.168 -19.531 -23.234 1 98.12 202 GLN A C 1
ATOM 1611 O O . GLN A 1 202 ? -5.359 -18.328 -23.406 1 98.12 202 GLN A O 1
ATOM 1616 N N . ALA A 1 203 ? -6.129 -20.453 -23.359 1 97.94 203 ALA A N 1
ATOM 1617 C CA . ALA A 1 203 ? -7.461 -20.109 -23.859 1 97.94 203 ALA A CA 1
ATOM 1618 C C . ALA A 1 203 ? -8.156 -19.125 -22.938 1 97.94 203 ALA A C 1
ATOM 1620 O O . ALA A 1 203 ? -8.883 -18.234 -23.406 1 97.94 203 ALA A O 1
ATOM 1621 N N . SER A 1 204 ? -7.988 -19.312 -21.688 1 97.69 204 SER A N 1
ATOM 1622 C CA . SER A 1 204 ? -8.656 -18.453 -20.719 1 97.69 204 SER A CA 1
ATOM 1623 C C . SER A 1 204 ? -8.211 -17 -20.875 1 97.69 204 SER A C 1
ATOM 1625 O O . SER A 1 204 ? -9.031 -16.078 -20.75 1 97.69 204 SER A O 1
ATOM 1627 N N . ILE A 1 205 ? -6.863 -16.734 -21.156 1 98.62 205 ILE A N 1
ATOM 1628 C CA . ILE A 1 205 ? -6.352 -15.375 -21.344 1 98.62 205 ILE A CA 1
ATOM 1629 C C . ILE A 1 205 ? -6.875 -14.805 -22.656 1 98.62 205 ILE A C 1
ATOM 1631 O O . ILE A 1 205 ? -7.301 -13.648 -22.703 1 98.62 205 ILE A O 1
ATOM 1635 N N . GLN A 1 206 ? -6.848 -15.594 -23.672 1 98.56 206 GLN A N 1
ATOM 1636 C CA . GLN A 1 206 ? -7.359 -15.172 -24.969 1 98.56 206 GLN A CA 1
ATOM 1637 C C . GLN A 1 206 ? -8.844 -14.82 -24.875 1 98.56 206 GLN A C 1
ATOM 1639 O O . GLN A 1 206 ? -9.281 -13.805 -25.422 1 98.56 206 GLN A O 1
ATOM 1644 N N . ALA A 1 207 ? -9.625 -15.641 -24.188 1 98.5 207 ALA A N 1
ATOM 1645 C CA . ALA A 1 207 ? -11.055 -15.398 -24.016 1 98.5 207 ALA A CA 1
ATOM 1646 C C . ALA A 1 207 ? -11.297 -14.102 -23.25 1 98.5 207 ALA A C 1
ATOM 1648 O O . ALA A 1 207 ? -12.195 -13.328 -23.594 1 98.5 207 ALA A O 1
ATOM 1649 N N . TYR A 1 208 ? -10.516 -13.852 -22.234 1 98.38 208 TYR A N 1
ATOM 1650 C CA . TYR A 1 208 ? -10.664 -12.656 -21.422 1 98.38 208 TYR A CA 1
ATOM 1651 C C . TYR A 1 208 ? -10.484 -11.398 -22.266 1 98.38 208 TYR A C 1
ATOM 1653 O O . TYR A 1 208 ? -11.242 -10.43 -22.125 1 98.38 208 TYR A O 1
ATOM 1661 N N . PHE A 1 209 ? -9.508 -11.461 -23.109 1 98.5 209 PHE A N 1
ATOM 1662 C CA . PHE A 1 209 ? -9.211 -10.273 -23.906 1 98.5 209 PHE A CA 1
ATOM 1663 C C . PHE A 1 209 ? -9.914 -10.336 -25.25 1 98.5 209 PHE A C 1
ATOM 1665 O O . PHE A 1 209 ? -9.695 -9.484 -26.125 1 98.5 209 PHE A O 1
ATOM 1672 N N . MET A 1 210 ? -10.688 -11.367 -25.531 1 97.88 210 MET A N 1
ATOM 1673 C CA . MET A 1 210 ? -11.484 -11.555 -26.75 1 97.88 210 MET A CA 1
ATOM 1674 C C . MET A 1 210 ? -10.609 -11.461 -27.984 1 97.88 210 MET A C 1
ATOM 1676 O O . MET A 1 210 ? -10.914 -10.695 -28.906 1 97.88 210 MET A O 1
ATOM 1680 N N . THR A 1 211 ? -9.508 -12.164 -27.969 1 98 211 THR A N 1
ATOM 1681 C CA . THR A 1 211 ? -8.609 -12.242 -29.125 1 98 211 THR A CA 1
ATOM 1682 C C . THR A 1 211 ? -8.18 -13.688 -29.375 1 98 211 THR A C 1
ATOM 1684 O O . THR A 1 211 ? -8.062 -14.477 -28.422 1 98 211 THR A O 1
ATOM 1687 N N . GLN A 1 212 ? -7.926 -14.047 -30.641 1 96.38 212 GLN A N 1
ATOM 1688 C CA . GLN A 1 212 ? -7.449 -15.383 -31 1 96.38 212 GLN A CA 1
ATOM 1689 C C . GLN A 1 212 ? -5.941 -15.383 -31.234 1 96.38 212 GLN A C 1
ATOM 1691 O O . GLN A 1 212 ? -5.34 -16.438 -31.438 1 96.38 212 GLN A O 1
ATOM 1696 N N . ASP A 1 213 ? -5.395 -14.219 -31.188 1 97.88 213 ASP A N 1
ATOM 1697 C CA . ASP A 1 213 ? -3.959 -14.07 -31.406 1 97.88 213 ASP A CA 1
ATOM 1698 C C . ASP A 1 213 ? -3.189 -14.133 -30.094 1 97.88 213 ASP A C 1
ATOM 1700 O O . ASP A 1 213 ? -3.273 -13.203 -29.281 1 97.88 213 ASP A O 1
ATOM 1704 N N . PRO A 1 214 ? -2.398 -15.156 -29.906 1 98.06 214 PRO A N 1
ATOM 1705 C CA . PRO A 1 214 ? -1.66 -15.305 -28.656 1 98.06 214 PRO A CA 1
ATOM 1706 C C . PRO A 1 214 ? -0.715 -14.141 -28.391 1 98.06 214 PRO A C 1
ATOM 1708 O O . PRO A 1 214 ? -0.512 -13.758 -27.234 1 98.06 214 PRO A O 1
ATOM 1711 N N . THR A 1 215 ? -0.135 -13.594 -29.359 1 98.25 215 THR A N 1
ATOM 1712 C CA . THR A 1 215 ? 0.788 -12.477 -29.203 1 98.25 215 THR A CA 1
ATOM 1713 C C . THR A 1 215 ? 0.053 -11.242 -28.703 1 98.25 215 THR A C 1
ATOM 1715 O O . THR A 1 215 ? 0.568 -10.5 -27.859 1 98.25 215 THR A O 1
ATOM 1718 N N . ASN A 1 216 ? -1.106 -11.055 -29.266 1 98.5 216 ASN A N 1
ATOM 1719 C CA . ASN A 1 216 ? -1.93 -9.938 -28.797 1 98.5 216 ASN A CA 1
ATOM 1720 C C . ASN A 1 216 ? -2.389 -10.141 -27.359 1 98.5 216 ASN A C 1
ATOM 1722 O O . ASN A 1 216 ? -2.363 -9.203 -26.562 1 98.5 216 ASN A O 1
ATOM 1726 N N . ALA A 1 217 ? -2.814 -11.359 -27.062 1 98.69 217 ALA A N 1
ATOM 1727 C CA . ALA A 1 217 ? -3.23 -11.68 -25.703 1 98.69 217 ALA A CA 1
ATOM 1728 C C . ALA A 1 217 ? -2.096 -11.43 -24.703 1 98.69 217 ALA A C 1
ATOM 1730 O O . ALA A 1 217 ? -2.314 -10.875 -23.625 1 98.69 217 ALA A O 1
ATOM 1731 N N . GLU A 1 218 ? -0.911 -11.852 -25.094 1 98.75 218 GLU A N 1
ATOM 1732 C CA . GLU A 1 218 ? 0.279 -11.617 -24.281 1 98.75 218 GLU A CA 1
ATOM 1733 C C . GLU A 1 218 ? 0.483 -10.125 -24.031 1 98.75 218 GLU A C 1
ATOM 1735 O O . GLU A 1 218 ? 0.679 -9.711 -22.875 1 98.75 218 GLU A O 1
ATOM 1740 N N . SER A 1 219 ? 0.429 -9.359 -25.062 1 98.69 219 SER A N 1
ATOM 1741 C CA . SER A 1 219 ? 0.664 -7.918 -24.969 1 98.69 219 SER A CA 1
ATOM 1742 C C . SER A 1 219 ? -0.369 -7.242 -24.078 1 98.69 219 SER A C 1
ATOM 1744 O O . SER A 1 219 ? -0.019 -6.43 -23.219 1 98.69 219 SER A O 1
ATOM 1746 N N . LEU A 1 220 ? -1.585 -7.566 -24.266 1 98.75 220 LEU A N 1
ATOM 1747 C CA . LEU A 1 220 ? -2.672 -6.969 -23.5 1 98.75 220 LEU A CA 1
ATOM 1748 C C . LEU A 1 220 ? -2.58 -7.359 -22.016 1 98.75 220 LEU A C 1
ATOM 1750 O O . LEU A 1 220 ? -2.842 -6.539 -21.141 1 98.75 220 LEU A O 1
ATOM 1754 N N . ALA A 1 221 ? -2.209 -8.609 -21.781 1 98.81 221 ALA A N 1
ATOM 1755 C CA . ALA A 1 221 ? -2.061 -9.07 -20.391 1 98.81 221 ALA A CA 1
ATOM 1756 C C . ALA A 1 221 ? -0.939 -8.32 -19.688 1 98.81 221 ALA A C 1
ATOM 1758 O O . ALA A 1 221 ? -1.105 -7.879 -18.547 1 98.81 221 ALA A O 1
ATOM 1759 N N . LYS A 1 222 ? 0.164 -8.164 -20.344 1 98.81 222 LYS A N 1
ATOM 1760 C CA . LYS A 1 222 ? 1.284 -7.418 -19.781 1 98.81 222 LYS A CA 1
ATOM 1761 C C . LYS A 1 222 ? 0.891 -5.969 -19.516 1 98.81 222 LYS A C 1
ATOM 1763 O O . LYS A 1 222 ? 1.231 -5.422 -18.453 1 98.81 222 LYS A O 1
ATOM 1768 N N . GLN A 1 223 ? 0.188 -5.434 -20.453 1 98.69 223 GLN A N 1
ATOM 1769 C CA . GLN A 1 223 ? -0.249 -4.051 -20.312 1 98.69 223 GLN A CA 1
ATOM 1770 C C . GLN A 1 223 ? -1.178 -3.885 -19.109 1 98.69 223 GLN A C 1
ATOM 1772 O O . GLN A 1 223 ? -1.056 -2.92 -18.344 1 98.69 223 GLN A O 1
ATOM 1777 N N . LYS A 1 224 ? -2.078 -4.777 -18.969 1 98.69 224 LYS A N 1
ATOM 1778 C CA . LYS A 1 224 ? -3.045 -4.684 -17.891 1 98.69 224 LYS A CA 1
ATOM 1779 C C . LYS A 1 224 ? -2.365 -4.879 -16.531 1 98.69 224 LYS A C 1
ATOM 1781 O O . LYS A 1 224 ? -2.684 -4.18 -15.57 1 98.69 224 LYS A O 1
ATOM 1786 N N . LEU A 1 225 ? -1.461 -5.828 -16.438 1 98.75 225 LEU A N 1
ATOM 1787 C CA . LEU A 1 225 ? -0.723 -6.016 -15.195 1 98.75 225 LEU A CA 1
ATOM 1788 C C . LEU A 1 225 ? 0.108 -4.781 -14.867 1 98.75 225 LEU A C 1
ATOM 1790 O O . LEU A 1 225 ? 0.166 -4.355 -13.711 1 98.75 225 LEU A O 1
ATOM 1794 N N . THR A 1 226 ? 0.741 -4.211 -15.867 1 98.44 226 THR A N 1
ATOM 1795 C CA . THR A 1 226 ? 1.506 -2.984 -15.672 1 98.44 226 THR A CA 1
ATOM 1796 C C . THR A 1 226 ? 0.61 -1.864 -15.156 1 98.44 226 THR A C 1
ATOM 1798 O O . THR A 1 226 ? 0.979 -1.15 -14.219 1 98.44 226 THR A O 1
ATOM 1801 N N . ALA A 1 227 ? -0.544 -1.726 -15.727 1 97.88 227 ALA A N 1
ATOM 1802 C CA . ALA A 1 227 ? -1.491 -0.696 -15.305 1 97.88 227 ALA A CA 1
ATOM 1803 C C . ALA A 1 227 ? -1.895 -0.881 -13.844 1 97.88 227 ALA A C 1
ATOM 1805 O O . ALA A 1 227 ? -1.963 0.089 -13.086 1 97.88 227 ALA A O 1
ATOM 1806 N N . LEU A 1 228 ? -2.154 -2.117 -13.484 1 97.94 228 LEU A N 1
ATOM 1807 C CA . LEU A 1 228 ? -2.518 -2.418 -12.102 1 97.94 228 LEU A CA 1
ATOM 1808 C C . LEU A 1 228 ? -1.407 -1.999 -11.141 1 97.94 228 LEU A C 1
ATOM 1810 O O . LEU A 1 228 ? -1.669 -1.347 -10.133 1 97.94 228 LEU A O 1
ATOM 1814 N N . MET A 1 229 ? -0.181 -2.34 -11.445 1 96.62 229 MET A N 1
ATOM 1815 C CA . MET A 1 229 ? 0.946 -2.039 -10.57 1 96.62 229 MET A CA 1
ATOM 1816 C C . MET A 1 229 ? 1.218 -0.54 -10.523 1 96.62 229 MET A C 1
ATOM 1818 O O . MET A 1 229 ? 1.625 -0.009 -9.492 1 96.62 229 MET A O 1
ATOM 1822 N N . ASP A 1 230 ? 0.997 0.112 -11.625 1 94.19 230 ASP A N 1
ATOM 1823 C CA . ASP A 1 230 ? 1.144 1.564 -11.648 1 94.19 230 ASP A CA 1
ATOM 1824 C C . ASP A 1 230 ? 0.087 2.238 -10.773 1 94.19 230 ASP A C 1
ATOM 1826 O O . ASP A 1 230 ? 0.394 3.17 -10.023 1 94.19 230 ASP A O 1
ATOM 1830 N N . ASP A 1 231 ? -1.121 1.798 -10.891 1 94.44 231 ASP A N 1
ATOM 1831 C CA . ASP A 1 231 ? -2.184 2.322 -10.039 1 94.44 231 ASP A CA 1
ATOM 1832 C C . ASP A 1 231 ? -1.877 2.068 -8.562 1 94.44 231 ASP A C 1
ATOM 1834 O O . ASP A 1 231 ? -2.055 2.955 -7.723 1 94.44 231 ASP A O 1
ATOM 1838 N N . ARG A 1 232 ? -1.459 0.844 -8.289 1 93.75 232 ARG A N 1
ATOM 1839 C CA . ARG A 1 232 ? -1.082 0.49 -6.922 1 93.75 232 ARG A CA 1
ATOM 1840 C C . ARG A 1 232 ? -0.051 1.468 -6.367 1 93.75 232 ARG A C 1
ATOM 1842 O O . ARG A 1 232 ? -0.185 1.946 -5.238 1 93.75 232 ARG A O 1
ATOM 1849 N N . ASN A 1 233 ? 0.939 1.723 -7.094 1 89.44 233 ASN A N 1
ATOM 1850 C CA . ASN A 1 233 ? 2.016 2.611 -6.668 1 89.44 233 ASN A CA 1
ATOM 1851 C C . ASN A 1 233 ? 1.515 4.039 -6.457 1 89.44 233 ASN A C 1
ATOM 1853 O O . ASN A 1 233 ? 1.896 4.695 -5.488 1 89.44 233 ASN A O 1
ATOM 1857 N N . SER A 1 234 ? 0.659 4.445 -7.363 1 90 234 SER A N 1
ATOM 1858 C CA . SER A 1 234 ? 0.098 5.789 -7.262 1 90 234 SER A CA 1
ATOM 1859 C C . SER A 1 234 ? -0.749 5.941 -6.004 1 90 234 SER A C 1
ATOM 1861 O O . SER A 1 234 ? -0.729 6.996 -5.363 1 90 234 SER A O 1
ATOM 1863 N N . ILE A 1 235 ? -1.393 4.914 -5.672 1 90.75 235 ILE A N 1
ATOM 1864 C CA . ILE A 1 235 ? -2.285 4.945 -4.516 1 90.75 235 ILE A CA 1
ATOM 1865 C C . ILE A 1 235 ? -1.475 4.773 -3.234 1 90.75 235 ILE A C 1
ATOM 1867 O O . ILE A 1 235 ? -1.803 5.367 -2.203 1 90.75 235 ILE A O 1
ATOM 1871 N N . ALA A 1 236 ? -0.471 3.979 -3.289 1 87.75 236 ALA A N 1
ATOM 1872 C CA . ALA A 1 236 ? 0.373 3.727 -2.123 1 87.75 236 ALA A CA 1
ATOM 1873 C C . ALA A 1 236 ? 1.126 4.988 -1.71 1 87.75 236 ALA A C 1
ATOM 1875 O O . ALA A 1 236 ? 1.492 5.145 -0.543 1 87.75 236 ALA A O 1
ATOM 1876 N N . HIS A 1 237 ? 1.378 5.777 -2.613 1 83.25 237 HIS A N 1
ATOM 1877 C CA . HIS A 1 237 ? 2.033 7.062 -2.404 1 83.25 237 HIS A CA 1
ATOM 1878 C C . HIS A 1 237 ? 1.227 8.203 -3.021 1 83.25 237 HIS A C 1
ATOM 1880 O O . HIS A 1 237 ? 1.694 8.867 -3.945 1 83.25 237 HIS A O 1
ATOM 1886 N N . PRO A 1 238 ? 0.113 8.461 -2.412 1 73.44 238 PRO A N 1
ATOM 1887 C CA . PRO A 1 238 ? -0.835 9.352 -3.08 1 73.44 238 PRO A CA 1
ATOM 1888 C C . PRO A 1 238 ? -0.417 10.82 -3.008 1 73.44 238 PRO A C 1
ATOM 1890 O O . PRO A 1 238 ? -0.026 11.305 -1.941 1 73.44 238 PRO A O 1
ATOM 1893 N N . SER A 1 239 ? -0.403 11.32 -4.195 1 74.56 239 SER A N 1
ATOM 1894 C CA . SER A 1 239 ? -0.262 12.773 -4.262 1 74.56 239 SER A CA 1
ATOM 1895 C C . SER A 1 239 ? -1.614 13.461 -4.125 1 74.56 239 SER A C 1
ATOM 1897 O O . SER A 1 239 ? -2.654 12.805 -4.094 1 74.56 239 SER A O 1
ATOM 1899 N N . THR A 1 240 ? -1.602 14.711 -3.996 1 72 240 THR A N 1
ATOM 1900 C CA . THR A 1 240 ? -2.828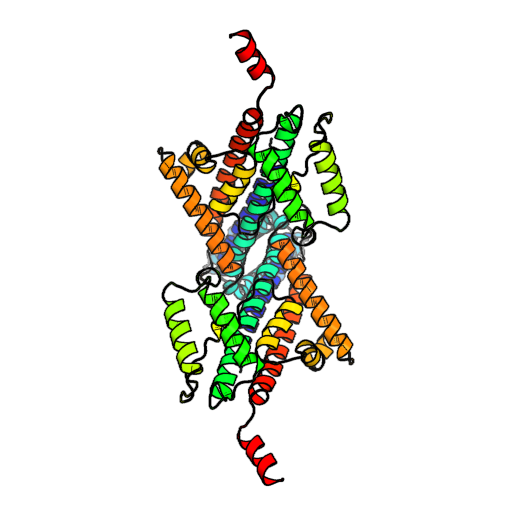 15.477 -3.828 1 72 240 THR A CA 1
ATOM 1901 C C . THR A 1 240 ? -3.689 15.406 -5.086 1 72 240 THR A C 1
ATOM 1903 O O . THR A 1 240 ? -4.895 15.664 -5.031 1 72 240 THR A O 1
ATOM 1906 N N . SER A 1 241 ? -3.133 14.953 -6.117 1 74.88 241 SER A N 1
ATOM 1907 C CA . SER A 1 241 ? -3.846 15.008 -7.391 1 74.88 241 SER A CA 1
ATOM 1908 C C . SER A 1 241 ? -4.27 13.609 -7.84 1 74.88 241 SER A C 1
ATOM 1910 O O . SER A 1 241 ? -4.652 13.414 -9 1 74.88 241 SER A O 1
ATOM 1912 N N . ILE A 1 242 ? -4.344 12.766 -6.973 1 81.5 242 ILE A N 1
ATOM 1913 C CA . ILE A 1 242 ? -4.656 11.391 -7.363 1 81.5 242 ILE A CA 1
ATOM 1914 C C . ILE A 1 242 ? -6.129 11.289 -7.762 1 81.5 242 ILE A C 1
ATOM 1916 O O . ILE A 1 242 ? -6.992 11.898 -7.125 1 81.5 242 ILE A O 1
ATOM 1920 N N . VAL A 1 243 ? -6.324 10.641 -8.914 1 84.12 243 VAL A N 1
ATOM 1921 C CA . VAL A 1 243 ? -7.672 10.258 -9.312 1 84.12 243 VAL A CA 1
ATOM 1922 C C . VAL A 1 243 ? -7.984 8.852 -8.805 1 84.12 243 VAL A C 1
ATOM 1924 O O . VAL A 1 243 ? -7.332 7.883 -9.195 1 84.12 243 VAL A O 1
ATOM 1927 N N . TRP A 1 244 ? -8.984 8.805 -8.039 1 90.31 244 TRP A N 1
ATOM 1928 C CA . TRP A 1 244 ? -9.297 7.539 -7.387 1 90.31 244 TRP A CA 1
ATOM 1929 C C . TRP A 1 244 ? -10.102 6.633 -8.312 1 90.31 244 TRP A C 1
ATOM 1931 O O . TRP A 1 244 ? -11.047 7.086 -8.961 1 90.31 244 TRP A O 1
ATOM 1941 N N . PRO A 1 245 ? -9.727 5.438 -8.383 1 90.94 245 PRO A N 1
ATOM 1942 C CA . PRO A 1 245 ? -10.508 4.492 -9.188 1 90.94 245 PRO A CA 1
ATOM 1943 C C . PRO A 1 245 ? -11.867 4.176 -8.57 1 90.94 245 PRO A C 1
ATOM 1945 O O . PRO A 1 245 ? -11.992 4.109 -7.344 1 90.94 245 PRO A O 1
ATOM 1948 N N . ASP A 1 246 ? -12.852 4.039 -9.445 1 90.62 246 ASP A N 1
ATOM 1949 C CA . ASP A 1 246 ? -14.156 3.609 -8.945 1 90.62 246 ASP A CA 1
ATOM 1950 C C . ASP A 1 246 ? -14.203 2.092 -8.789 1 90.62 246 ASP A C 1
ATOM 1952 O O . ASP A 1 246 ? -13.234 1.396 -9.102 1 90.62 246 ASP A O 1
ATOM 1956 N N . THR A 1 247 ? -15.359 1.605 -8.336 1 95.19 247 THR A N 1
ATOM 1957 C CA . THR A 1 247 ? -15.492 0.188 -8.023 1 95.19 247 THR A CA 1
ATOM 1958 C C . THR A 1 247 ? -15.406 -0.658 -9.289 1 95.19 247 THR A C 1
ATOM 1960 O O . THR A 1 247 ? -14.922 -1.79 -9.258 1 95.19 247 THR A O 1
ATOM 1963 N N . GLU A 1 248 ? -15.773 -0.101 -10.398 1 96 248 GLU A N 1
ATOM 1964 C CA . GLU A 1 248 ? -15.766 -0.852 -11.648 1 96 248 GLU A CA 1
ATOM 1965 C C . GLU A 1 248 ? -14.344 -1.138 -12.109 1 96 248 GLU A C 1
ATOM 1967 O O . GLU A 1 248 ? -14.055 -2.225 -12.617 1 96 248 GLU A O 1
ATOM 1972 N N . VAL A 1 249 ? -13.508 -0.164 -11.977 1 96.44 249 VAL A N 1
ATOM 1973 C CA . VAL A 1 249 ? -12.102 -0.351 -12.336 1 96.44 249 VAL A CA 1
ATOM 1974 C C . VAL A 1 249 ? -11.5 -1.47 -11.484 1 96.44 249 VAL A C 1
ATOM 1976 O O . VAL A 1 249 ? -10.797 -2.34 -12.008 1 96.44 249 VAL A O 1
ATOM 1979 N N . VAL A 1 250 ? -11.797 -1.487 -10.227 1 97.69 250 VAL A N 1
ATOM 1980 C CA . VAL A 1 250 ? -11.266 -2.494 -9.32 1 97.69 250 VAL A CA 1
ATOM 1981 C C . VAL A 1 250 ? -11.789 -3.875 -9.703 1 97.69 250 VAL A C 1
ATOM 1983 O O . VAL A 1 250 ? -11.039 -4.852 -9.711 1 97.69 250 VAL A O 1
ATOM 1986 N N . ARG A 1 251 ? -13.047 -3.967 -10.094 1 98.19 251 ARG A N 1
ATOM 1987 C CA . ARG A 1 251 ? -13.648 -5.23 -10.5 1 98.19 251 ARG A CA 1
ATOM 1988 C C . ARG A 1 251 ? -12.953 -5.801 -11.734 1 98.19 251 ARG A C 1
ATOM 1990 O O . ARG A 1 251 ? -12.773 -7.012 -11.844 1 98.19 251 ARG A O 1
ATOM 1997 N N . LYS A 1 252 ? -12.633 -4.938 -12.586 1 98.12 252 LYS A N 1
ATOM 1998 C CA . LYS A 1 252 ? -11.945 -5.379 -13.789 1 98.12 252 LYS A CA 1
ATOM 1999 C C . LYS A 1 252 ? -10.57 -5.961 -13.453 1 98.12 252 LYS A C 1
ATOM 2001 O O . LYS A 1 252 ? -10.148 -6.953 -14.055 1 98.12 252 LYS A O 1
ATOM 2006 N N . TYR A 1 253 ? -9.906 -5.344 -12.539 1 98.56 253 TYR A N 1
ATOM 2007 C CA . TYR A 1 253 ? -8.625 -5.887 -12.102 1 98.56 253 TYR A CA 1
ATOM 2008 C C . TYR A 1 253 ? -8.805 -7.25 -11.438 1 98.56 253 TYR A C 1
ATOM 2010 O O . TYR A 1 253 ? -8.016 -8.164 -11.664 1 98.56 253 TYR A O 1
ATOM 2018 N N . ILE A 1 254 ? -9.836 -7.371 -10.633 1 98.69 254 ILE A N 1
ATOM 2019 C CA . ILE A 1 254 ? -10.117 -8.625 -9.945 1 98.69 254 ILE A CA 1
ATOM 2020 C C . ILE A 1 254 ? -10.359 -9.734 -10.969 1 98.69 254 ILE A C 1
ATOM 2022 O O . ILE A 1 254 ? -9.781 -10.82 -10.867 1 98.69 254 ILE A O 1
ATOM 2026 N N . ALA A 1 255 ? -11.172 -9.453 -11.906 1 98.69 255 ALA A N 1
ATOM 2027 C CA . ALA A 1 255 ? -11.477 -10.43 -12.953 1 98.69 255 ALA A CA 1
ATOM 2028 C C . ALA A 1 255 ? -10.211 -10.836 -13.703 1 98.69 255 ALA A C 1
ATOM 2030 O O . ALA A 1 255 ? -10 -12.023 -13.977 1 98.69 255 ALA A O 1
ATOM 2031 N N . PHE A 1 256 ? -9.414 -9.922 -13.984 1 98.81 256 PHE A N 1
ATOM 2032 C CA . PHE A 1 256 ? -8.172 -10.172 -14.703 1 98.81 256 PHE A CA 1
ATOM 2033 C C . PHE A 1 256 ? -7.234 -11.039 -13.867 1 98.81 256 PHE A C 1
ATOM 2035 O O . PHE A 1 256 ? -6.684 -12.023 -14.367 1 98.81 256 PHE A O 1
ATOM 2042 N N . LEU A 1 257 ? -7.051 -10.648 -12.617 1 98.81 257 LEU A N 1
ATOM 2043 C CA . LEU A 1 257 ? -6.141 -11.383 -11.734 1 98.81 257 LEU A CA 1
ATOM 2044 C C . LEU A 1 257 ? -6.605 -12.82 -11.547 1 98.81 257 LEU A C 1
ATOM 2046 O O . LEU A 1 257 ? -5.781 -13.734 -11.43 1 98.81 257 LEU A O 1
ATOM 2050 N N . ASP A 1 258 ? -7.906 -12.992 -11.477 1 98.69 258 ASP A N 1
ATOM 2051 C CA . ASP A 1 258 ? -8.461 -14.336 -11.359 1 98.69 258 ASP A CA 1
ATOM 2052 C C . ASP A 1 258 ? -8.047 -15.203 -12.547 1 98.69 258 ASP A C 1
ATOM 2054 O O . ASP A 1 258 ? -7.555 -16.312 -12.359 1 98.69 258 ASP A O 1
ATOM 2058 N N . VAL A 1 259 ? -8.164 -14.688 -13.703 1 98.69 259 VAL A N 1
ATOM 2059 C CA . VAL A 1 259 ? -7.852 -15.414 -14.938 1 98.69 259 VAL A CA 1
ATOM 2060 C C . VAL A 1 259 ? -6.344 -15.625 -15.039 1 98.69 259 VAL A C 1
ATOM 2062 O O . VAL A 1 259 ? -5.883 -16.719 -15.375 1 98.69 259 VAL A O 1
ATOM 2065 N N . LEU A 1 260 ? -5.598 -14.602 -14.75 1 98.75 260 LEU A N 1
ATOM 2066 C CA . LEU A 1 260 ? -4.141 -14.672 -14.852 1 98.75 260 LEU A CA 1
ATOM 2067 C C . LEU A 1 260 ? -3.574 -15.695 -13.875 1 98.75 260 LEU A C 1
ATOM 2069 O O . LEU A 1 260 ? -2.701 -16.484 -14.242 1 98.75 260 LEU A O 1
ATOM 2073 N N . ALA A 1 261 ? -4.105 -15.641 -12.664 1 98.62 261 ALA A N 1
ATOM 2074 C CA . ALA A 1 261 ? -3.619 -16.562 -11.641 1 98.62 261 ALA A CA 1
ATOM 2075 C C . ALA A 1 261 ? -3.908 -18.016 -12.023 1 98.62 261 ALA A C 1
ATOM 2077 O O . ALA A 1 261 ? -3.053 -18.891 -11.852 1 98.62 261 ALA A O 1
ATOM 2078 N N . ALA A 1 262 ? -5.062 -18.266 -12.523 1 98 262 ALA A N 1
ATOM 2079 C CA . ALA A 1 262 ? -5.422 -19.609 -12.953 1 98 262 ALA A CA 1
ATOM 2080 C C . ALA A 1 262 ? -4.527 -20.078 -14.102 1 98 262 ALA A C 1
ATOM 2082 O O . ALA A 1 262 ? -4.074 -21.219 -14.117 1 98 262 ALA A O 1
ATOM 2083 N N . ALA A 1 263 ? -4.312 -19.203 -15.016 1 98.31 263 ALA A N 1
ATOM 2084 C CA . ALA A 1 263 ? -3.432 -19.516 -16.141 1 98.31 263 ALA A CA 1
ATOM 2085 C C . ALA A 1 263 ? -2.012 -19.797 -15.648 1 98.31 263 ALA A C 1
ATOM 2087 O O . ALA A 1 263 ? -1.37 -20.75 -16.109 1 98.31 263 ALA A O 1
ATOM 2088 N N . LEU A 1 264 ? -1.52 -18.969 -14.75 1 98.06 264 LEU A N 1
ATOM 2089 C CA . LEU A 1 264 ? -0.186 -19.141 -14.188 1 98.06 264 LEU A CA 1
ATOM 2090 C C . LEU A 1 264 ? -0.065 -20.5 -13.5 1 98.06 264 LEU A C 1
ATOM 2092 O O . LEU A 1 264 ? 0.952 -21.188 -13.641 1 98.06 264 LEU A O 1
ATOM 2096 N N . SER A 1 265 ? -1.092 -20.844 -12.781 1 97.88 265 SER A N 1
ATOM 2097 C CA . SER A 1 265 ? -1.114 -22.141 -12.109 1 97.88 265 SER A CA 1
ATOM 2098 C C . SER A 1 265 ? -1.018 -23.281 -13.109 1 97.88 265 SER A C 1
ATOM 2100 O O . SER A 1 265 ? -0.25 -24.234 -12.914 1 97.88 265 SER A O 1
ATOM 2102 N N . SER A 1 266 ? -1.774 -23.203 -14.156 1 97 266 SER A N 1
ATOM 2103 C CA . SER A 1 266 ? -1.776 -24.234 -15.195 1 97 266 SER A CA 1
ATOM 2104 C C . SER A 1 266 ? -0.414 -24.344 -15.875 1 97 266 SER A C 1
ATOM 2106 O O . SER A 1 266 ? 0.115 -25.438 -16.047 1 97 266 SER A O 1
ATOM 2108 N N . VAL A 1 267 ? 0.141 -23.219 -16.219 1 97.19 267 VAL A N 1
ATOM 2109 C CA . VAL A 1 267 ? 1.433 -23.203 -16.891 1 97.19 267 VAL A CA 1
ATOM 2110 C C . VAL A 1 267 ? 2.52 -23.719 -15.961 1 97.19 267 VAL A C 1
ATOM 2112 O O . VAL A 1 267 ? 3.414 -24.453 -16.375 1 97.19 267 VAL A O 1
ATOM 2115 N N . SER A 1 268 ? 2.449 -23.328 -14.719 1 96.94 268 SER A N 1
ATOM 2116 C CA . SER A 1 268 ? 3.414 -23.797 -13.727 1 96.94 268 SER A CA 1
ATOM 2117 C C . SER A 1 268 ? 3.373 -25.312 -13.586 1 96.94 268 SER A C 1
ATOM 2119 O O . SER A 1 268 ? 4.41 -25.953 -13.391 1 96.94 268 SER A O 1
ATOM 2121 N N . SER A 1 269 ? 2.191 -25.875 -13.672 1 95.25 269 SER A N 1
ATOM 2122 C CA . SER A 1 269 ? 2.057 -27.328 -13.594 1 95.25 269 SER A CA 1
ATOM 2123 C C . SER A 1 269 ? 2.775 -28.016 -14.758 1 95.25 269 SER A C 1
ATOM 2125 O O . SER A 1 269 ? 3.367 -29.078 -14.586 1 95.25 269 SER A O 1
ATOM 2127 N N . VAL A 1 270 ? 2.73 -27.422 -15.898 1 94.75 270 VAL A N 1
ATOM 2128 C CA . VAL A 1 270 ? 3.436 -27.938 -17.062 1 94.75 270 VAL A CA 1
ATOM 2129 C C . VAL A 1 270 ? 4.941 -27.875 -16.828 1 94.75 270 VAL A C 1
ATOM 2131 O O . VAL A 1 270 ? 5.672 -28.828 -17.125 1 94.75 270 VAL A O 1
ATOM 2134 N N . PHE A 1 271 ? 5.383 -26.734 -16.328 1 95.06 271 PHE A N 1
ATOM 2135 C CA . PHE A 1 271 ? 6.801 -26.594 -16.031 1 95.06 271 PHE A CA 1
ATOM 2136 C C . PHE A 1 271 ? 7.25 -27.641 -15.031 1 95.06 271 PHE A C 1
ATOM 2138 O O . PHE A 1 271 ? 8.312 -28.25 -15.203 1 95.06 271 PHE A O 1
ATOM 2145 N N . ALA A 1 272 ? 6.473 -27.875 -14.016 1 94.19 272 ALA A N 1
ATOM 2146 C CA . ALA A 1 272 ? 6.809 -28.859 -12.984 1 94.19 272 ALA A CA 1
ATOM 2147 C C . ALA A 1 272 ? 7.008 -30.25 -13.594 1 94.19 272 ALA A C 1
ATOM 2149 O O . ALA A 1 272 ? 7.848 -31.016 -13.133 1 94.19 272 ALA A O 1
ATOM 2150 N N . ALA A 1 273 ? 6.316 -30.484 -14.648 1 92.19 273 ALA A N 1
ATOM 2151 C CA . ALA A 1 273 ? 6.316 -31.812 -15.258 1 92.19 273 ALA A CA 1
ATOM 2152 C C . ALA A 1 273 ? 7.422 -31.938 -16.297 1 92.19 273 ALA A C 1
ATOM 2154 O O . ALA A 1 273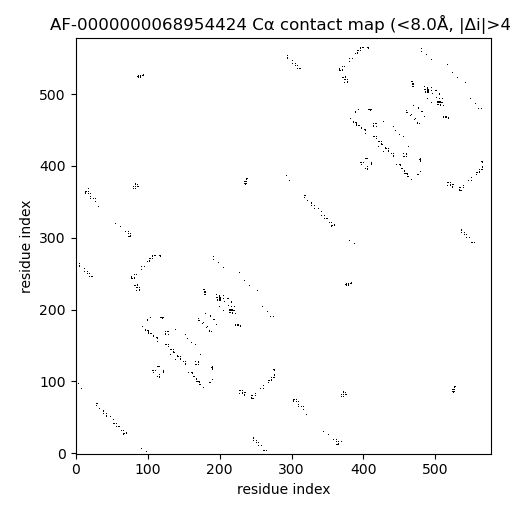 ? 7.852 -33.062 -16.625 1 92.19 273 ALA A O 1
ATOM 2155 N N . THR A 1 274 ? 7.969 -30.797 -16.766 1 91.88 274 THR A N 1
ATOM 2156 C CA . THR A 1 274 ? 8.727 -30.938 -18 1 91.88 274 THR A CA 1
ATOM 2157 C C . THR A 1 274 ? 10.133 -30.375 -17.844 1 91.88 274 THR A C 1
ATOM 2159 O O . THR A 1 274 ? 11.016 -30.641 -18.656 1 91.88 274 THR A O 1
ATOM 2162 N N . LEU A 1 275 ? 10.406 -29.562 -16.859 1 92.06 275 LEU A N 1
ATOM 2163 C CA . LEU A 1 275 ? 11.656 -28.812 -16.812 1 92.06 275 LEU A CA 1
ATOM 2164 C C . LEU A 1 275 ? 12.812 -29.719 -16.391 1 92.06 275 LEU A C 1
ATOM 2166 O O . LEU A 1 275 ? 13.945 -29.547 -16.844 1 92.06 275 LEU A O 1
ATOM 2170 N N . CYS A 1 276 ? 12.555 -30.625 -15.469 1 86.25 276 CYS A N 1
ATOM 2171 C CA . CYS A 1 276 ? 13.617 -31.5 -14.992 1 86.25 276 CYS A CA 1
ATOM 2172 C C . CYS A 1 276 ? 13.891 -32.625 -15.977 1 86.25 276 CYS A C 1
ATOM 2174 O O . CYS A 1 276 ? 12.969 -33.125 -16.625 1 86.25 276 CYS A O 1
ATOM 2176 N N . ARG A 1 277 ? 15.227 -32.781 -16.359 1 68.06 277 ARG A N 1
ATOM 2177 C CA . ARG A 1 277 ? 15.68 -33.844 -17.281 1 68.06 277 ARG A CA 1
ATOM 2178 C C . ARG A 1 277 ? 15.414 -35.219 -16.703 1 68.06 277 ARG A C 1
ATOM 2180 O O . ARG A 1 277 ? 15.633 -35.469 -15.508 1 68.06 277 ARG A O 1
ATOM 2187 N N . ASN A 1 278 ? 14.438 -35.938 -17.203 1 56.69 278 ASN A N 1
ATOM 2188 C CA . ASN A 1 278 ? 14.352 -37.344 -16.766 1 56.69 278 ASN A CA 1
ATOM 2189 C C . ASN A 1 278 ? 15.656 -38.094 -17.031 1 56.69 278 ASN A C 1
ATOM 2191 O O . ASN A 1 278 ? 16.25 -37.938 -18.109 1 56.69 278 ASN A O 1
ATOM 2195 N N . GLU A 1 279 ? 16.422 -38.344 -16.141 1 49.78 279 GLU A N 1
ATOM 2196 C CA . GLU A 1 279 ? 17.547 -39.25 -16.344 1 49.78 279 GLU A CA 1
ATOM 2197 C C . GLU A 1 279 ? 17.188 -40.344 -17.328 1 49.78 279 GLU A C 1
ATOM 2199 O O . GLU A 1 279 ? 18.062 -40.844 -18.047 1 49.78 279 GLU A O 1
ATOM 2204 N N . GLN A 1 280 ? 15.984 -40.906 -17.25 1 45.56 280 GLN A N 1
ATOM 2205 C CA . GLN A 1 280 ? 15.727 -42.031 -18.109 1 45.56 280 GLN A CA 1
ATOM 2206 C C . GLN A 1 280 ? 15.766 -41.656 -19.578 1 45.56 280 GLN A C 1
ATOM 2208 O O . GLN A 1 280 ? 15.953 -42.5 -20.453 1 45.56 280 GLN A O 1
ATOM 2213 N N . ASP A 1 281 ? 15.5 -40.5 -19.906 1 44.69 281 ASP A N 1
ATOM 2214 C CA . ASP A 1 281 ? 15.539 -40.125 -21.312 1 44.69 281 ASP A CA 1
ATOM 2215 C C . ASP A 1 281 ? 16.969 -39.969 -21.797 1 44.69 281 ASP A C 1
ATOM 2217 O O . ASP A 1 281 ? 17.234 -39.969 -23.016 1 44.69 281 ASP A O 1
ATOM 2221 N N . THR A 1 282 ? 17.844 -39.562 -21 1 44.31 282 THR A N 1
ATOM 2222 C CA . THR A 1 282 ? 19.234 -39.656 -21.406 1 44.31 282 THR A CA 1
ATOM 2223 C C . THR A 1 282 ? 19.625 -41.125 -21.625 1 44.31 282 THR A C 1
ATOM 2225 O O . THR A 1 282 ? 20.531 -41.406 -22.422 1 44.31 282 THR A O 1
ATOM 2228 N N . GLN A 1 283 ? 19.094 -42 -20.891 1 44.06 283 GLN A N 1
ATOM 2229 C CA . GLN A 1 283 ? 19.406 -43.406 -21.125 1 44.06 283 GLN A CA 1
ATOM 2230 C C . GLN A 1 283 ? 18.734 -43.906 -22.391 1 44.06 283 GLN A C 1
ATOM 2232 O O . GLN A 1 283 ? 19.219 -44.844 -23.016 1 44.06 283 GLN A O 1
ATOM 2237 N N . VAL A 1 284 ? 17.672 -43.375 -22.812 1 45.03 284 VAL A N 1
ATOM 2238 C CA . VAL A 1 284 ? 17.047 -43.844 -24.031 1 45.03 284 VAL A CA 1
ATOM 2239 C C . VAL A 1 284 ? 17.812 -43.344 -25.25 1 45.03 284 VAL A C 1
ATOM 2241 O O . VAL A 1 284 ? 18.016 -44.094 -26.219 1 45.03 284 VAL A O 1
ATOM 2244 N N . THR A 1 285 ? 18.281 -42.125 -25.203 1 47.97 285 THR A N 1
ATOM 2245 C CA . THR A 1 285 ? 19.016 -41.656 -26.359 1 47.97 285 THR A CA 1
ATOM 2246 C C . THR A 1 285 ? 20.406 -42.281 -26.406 1 47.97 285 THR A C 1
ATOM 2248 O O . THR A 1 285 ? 21.094 -42.188 -27.438 1 47.97 285 THR A O 1
ATOM 2251 N N . ALA A 1 286 ? 20.906 -42.719 -25.266 1 49.88 286 ALA A N 1
ATOM 2252 C CA . ALA A 1 286 ? 22.172 -43.438 -25.312 1 49.88 286 ALA A CA 1
ATOM 2253 C C . ALA A 1 286 ? 21.969 -44.844 -25.875 1 49.88 286 ALA A C 1
ATOM 2255 O O . ALA A 1 286 ? 22.891 -45.438 -26.438 1 49.88 286 ALA A O 1
ATOM 2256 N N . ARG A 1 287 ? 20.844 -45.469 -25.672 1 48.12 287 ARG A N 1
ATOM 2257 C CA . ARG A 1 287 ? 20.656 -46.812 -26.203 1 48.12 287 ARG A CA 1
ATOM 2258 C C . ARG A 1 287 ? 20.328 -46.75 -27.688 1 48.12 287 ARG A C 1
ATOM 2260 O O . ARG A 1 287 ? 20.438 -47.781 -28.391 1 48.12 287 ARG A O 1
ATOM 2267 N N . ALA A 1 288 ? 19.703 -45.688 -28.156 1 50.78 288 ALA A N 1
ATOM 2268 C CA . ALA A 1 288 ? 19.328 -45.688 -29.562 1 50.78 288 ALA A CA 1
ATOM 2269 C C . ALA A 1 288 ? 20.531 -45.312 -30.438 1 50.78 288 ALA A C 1
ATOM 2271 O O . ALA A 1 288 ? 20.484 -45.469 -31.656 1 50.78 288 ALA A O 1
ATOM 2272 N N . GLY A 1 289 ? 21.578 -44.75 -29.781 1 36.88 289 GLY A N 1
ATOM 2273 C CA . GLY A 1 289 ? 22.781 -44.656 -30.594 1 36.88 289 GLY A CA 1
ATOM 2274 C C . GLY A 1 289 ? 23.766 -45.781 -30.359 1 36.88 289 GLY A C 1
ATOM 2275 O O . GLY A 1 289 ? 23.656 -46.5 -29.375 1 36.88 289 GLY A O 1
ATOM 2276 N N . MET B 1 1 ? -1.719 29.562 8.242 1 55.44 1 MET B N 1
ATOM 2277 C CA . MET B 1 1 ? -1.858 28.125 8.477 1 55.44 1 MET B CA 1
ATOM 2278 C C . MET B 1 1 ? -1.158 27.312 7.391 1 55.44 1 MET B C 1
ATOM 2280 O O . MET B 1 1 ? -1.21 27.688 6.211 1 55.44 1 MET B O 1
ATOM 2284 N N . ASP B 1 2 ? -0.229 26.375 7.805 1 87.06 2 ASP B N 1
ATOM 2285 C CA . ASP B 1 2 ? 0.521 25.531 6.879 1 87.06 2 ASP B CA 1
ATOM 2286 C C . ASP B 1 2 ? -0.418 24.703 6.004 1 87.06 2 ASP B C 1
ATOM 2288 O O . ASP B 1 2 ? -1.131 23.828 6.504 1 87.06 2 ASP B O 1
ATOM 2292 N N . LEU B 1 3 ? -0.65 25.25 4.785 1 92.81 3 LEU B N 1
ATOM 2293 C CA . LEU B 1 3 ? -1.562 24.625 3.824 1 92.81 3 LEU B CA 1
ATOM 2294 C C . LEU B 1 3 ? -1.272 23.141 3.68 1 92.81 3 LEU B C 1
ATOM 2296 O O . LEU B 1 3 ? -2.195 22.344 3.529 1 92.81 3 LEU B O 1
ATOM 2300 N N . ILE B 1 4 ? -0.087 22.828 3.773 1 95.62 4 ILE B N 1
ATOM 2301 C CA . ILE B 1 4 ? 0.319 21.438 3.613 1 95.62 4 ILE B CA 1
ATOM 2302 C C . ILE B 1 4 ? -0.209 20.609 4.785 1 95.62 4 ILE B C 1
ATOM 2304 O O . ILE B 1 4 ? -0.773 19.531 4.586 1 95.62 4 ILE B O 1
ATOM 2308 N N . LEU B 1 5 ? -0.128 21.109 5.98 1 97.38 5 LEU B N 1
ATOM 2309 C CA . LEU B 1 5 ? -0.616 20.422 7.172 1 97.38 5 LEU B CA 1
ATOM 2310 C C . LEU B 1 5 ? -2.137 20.312 7.148 1 97.38 5 LEU B C 1
ATOM 2312 O O . LEU B 1 5 ? -2.686 19.25 7.438 1 97.38 5 LEU B O 1
ATOM 2316 N N . SER B 1 6 ? -2.795 21.391 6.793 1 96.94 6 SER B N 1
ATOM 2317 C CA . SER B 1 6 ? -4.254 21.406 6.777 1 96.94 6 SER B CA 1
ATOM 2318 C C . SER B 1 6 ? -4.816 20.375 5.812 1 96.94 6 SER B C 1
ATOM 2320 O O . SER B 1 6 ? -5.816 19.719 6.109 1 96.94 6 SER B O 1
ATOM 2322 N N . GLU B 1 7 ? -4.184 20.25 4.695 1 95.25 7 GLU B N 1
ATOM 2323 C CA . GLU B 1 7 ? -4.625 19.266 3.713 1 95.25 7 GLU B CA 1
ATOM 2324 C C . GLU B 1 7 ? -4.473 17.844 4.25 1 95.25 7 GLU B C 1
ATOM 2326 O O . GLU B 1 7 ? -5.367 17.016 4.086 1 95.25 7 GLU B O 1
ATOM 2331 N N . PHE B 1 8 ? -3.373 17.625 4.871 1 96.56 8 PHE B N 1
ATOM 2332 C CA . PHE B 1 8 ? -3.129 16.312 5.445 1 96.56 8 PHE B CA 1
ATOM 2333 C C . PHE B 1 8 ? -4.152 15.992 6.531 1 96.56 8 PHE B C 1
ATOM 2335 O O . PHE B 1 8 ? -4.707 14.891 6.57 1 96.56 8 PHE B O 1
ATOM 2342 N N . GLN B 1 9 ? -4.414 16.953 7.363 1 97 9 GLN B N 1
ATOM 2343 C CA . GLN B 1 9 ? -5.363 16.766 8.453 1 97 9 GLN B CA 1
ATOM 2344 C C . GLN B 1 9 ? -6.777 16.547 7.922 1 97 9 GLN B C 1
ATOM 2346 O O . GLN B 1 9 ? -7.555 15.781 8.492 1 97 9 GLN B O 1
ATOM 2351 N N . ARG B 1 10 ? -7.059 17.188 6.824 1 95.31 10 ARG B N 1
ATOM 2352 C CA . ARG B 1 10 ? -8.344 16.969 6.176 1 95.31 10 ARG B CA 1
ATOM 2353 C C . ARG B 1 10 ? -8.469 15.539 5.68 1 95.31 10 ARG B C 1
ATOM 2355 O O . ARG B 1 10 ? -9.531 14.922 5.793 1 95.31 10 ARG B O 1
ATOM 2362 N N . ASP B 1 11 ? -7.426 15.023 5.137 1 94.38 11 ASP B N 1
ATOM 2363 C CA . ASP B 1 11 ? -7.422 13.633 4.684 1 94.38 11 ASP B CA 1
ATOM 2364 C C . ASP B 1 11 ? -7.645 12.672 5.852 1 94.38 11 ASP B C 1
ATOM 2366 O O . ASP B 1 11 ? -8.375 11.688 5.723 1 94.38 11 ASP B O 1
ATOM 2370 N N . LEU B 1 12 ? -7.004 12.992 6.992 1 96.94 12 LEU B N 1
ATOM 2371 C CA . LEU B 1 12 ? -7.172 12.148 8.172 1 96.94 12 LEU B CA 1
ATOM 2372 C C . LEU B 1 12 ? -8.625 12.148 8.641 1 96.94 12 LEU B C 1
ATOM 2374 O O . LEU B 1 12 ? -9.164 11.109 9.023 1 96.94 12 LEU B O 1
ATOM 2378 N N . VAL B 1 13 ? -9.258 13.289 8.578 1 96.44 13 VAL B N 1
ATOM 2379 C CA . VAL B 1 13 ? -10.656 13.406 8.969 1 96.44 13 VAL B CA 1
ATOM 2380 C C . VAL B 1 13 ? -11.531 12.578 8.039 1 96.44 13 VAL B C 1
ATOM 2382 O O . VAL B 1 13 ? -12.453 11.891 8.484 1 96.44 13 VAL B O 1
ATOM 2385 N N . THR B 1 14 ? -11.203 12.633 6.781 1 94.25 14 THR B N 1
ATOM 2386 C CA . THR B 1 14 ? -11.945 11.859 5.789 1 94.25 14 THR B CA 1
ATOM 2387 C C . THR B 1 14 ? -11.883 10.367 6.113 1 94.25 14 THR B C 1
ATOM 2389 O O . THR B 1 14 ? -12.906 9.68 6.078 1 94.25 14 THR B O 1
ATOM 2392 N N . ILE B 1 15 ? -10.742 9.891 6.438 1 95.38 15 ILE B N 1
ATOM 2393 C CA . ILE B 1 15 ? -10.586 8.477 6.746 1 95.38 15 ILE B CA 1
ATOM 2394 C C . ILE B 1 15 ? -11.297 8.148 8.062 1 95.38 15 ILE B C 1
ATOM 2396 O O . ILE B 1 15 ? -11.867 7.07 8.211 1 95.38 15 ILE B O 1
ATOM 2400 N N . SER B 1 16 ? -11.242 9.078 9.008 1 96.88 16 SER B N 1
ATOM 2401 C CA . SER B 1 16 ? -11.953 8.867 10.266 1 96.88 16 SER B CA 1
ATOM 2402 C C . SER B 1 16 ? -13.445 8.672 10.023 1 96.88 16 SER B C 1
ATOM 2404 O O . SER B 1 16 ? -14.078 7.82 10.656 1 96.88 16 SER B O 1
ATOM 2406 N N . ARG B 1 17 ? -13.977 9.383 9.117 1 95.5 17 ARG B N 1
ATOM 2407 C CA . ARG B 1 17 ? -15.383 9.242 8.773 1 95.5 17 ARG B CA 1
ATOM 2408 C C . ARG B 1 17 ? -15.664 7.879 8.141 1 95.5 17 ARG B C 1
ATOM 2410 O O . ARG B 1 17 ? -16.719 7.293 8.359 1 95.5 17 ARG B O 1
ATOM 2417 N N . GLN B 1 18 ? -14.75 7.426 7.355 1 94.88 18 GLN B N 1
ATOM 2418 C CA . GLN B 1 18 ? -14.898 6.102 6.77 1 94.88 18 GLN B CA 1
ATOM 2419 C C . GLN B 1 18 ? -14.906 5.02 7.848 1 94.88 18 GLN B C 1
ATOM 2421 O O . GLN B 1 18 ? -15.633 4.031 7.738 1 94.88 18 GLN B O 1
ATOM 2426 N N . LEU B 1 19 ? -14.062 5.18 8.828 1 96.12 19 LEU B N 1
ATOM 2427 C CA . LEU B 1 19 ? -14.031 4.219 9.922 1 96.12 19 LEU B CA 1
ATOM 2428 C C . LEU B 1 19 ? -15.359 4.227 10.688 1 96.12 19 LEU B C 1
ATOM 2430 O O . LEU B 1 19 ? -15.867 3.17 11.062 1 96.12 19 LEU B O 1
ATOM 2434 N N . ASP B 1 20 ? -15.914 5.438 10.898 1 95.44 20 ASP B N 1
ATOM 2435 C CA . ASP B 1 20 ? -17.234 5.539 11.516 1 95.44 20 ASP B CA 1
ATOM 2436 C C . ASP B 1 20 ? -18.266 4.758 10.711 1 95.44 20 ASP B C 1
ATOM 2438 O O . ASP B 1 20 ? -19.109 4.059 11.289 1 95.44 20 ASP B O 1
ATOM 2442 N N . LEU B 1 21 ? -18.188 4.91 9.438 1 94.56 21 LEU B N 1
ATOM 2443 C CA . LEU B 1 21 ? -19.109 4.203 8.547 1 94.56 21 LEU B CA 1
ATOM 2444 C C . LEU B 1 21 ? -18.953 2.691 8.695 1 94.56 21 LEU B C 1
ATOM 2446 O O . LEU B 1 21 ? -19.953 1.969 8.797 1 94.56 21 LEU B O 1
ATOM 2450 N N . LEU B 1 22 ? -17.766 2.213 8.734 1 94.12 22 LEU B N 1
ATOM 2451 C CA . LEU B 1 22 ? -17.516 0.784 8.875 1 94.12 22 LEU B CA 1
ATOM 2452 C C . LEU B 1 22 ? -18.109 0.258 10.18 1 94.12 22 LEU B C 1
ATOM 2454 O O . LEU B 1 22 ? -18.703 -0.823 10.203 1 94.12 22 LEU B O 1
ATOM 2458 N N . ASP B 1 23 ? -17.922 1.042 11.227 1 94.62 23 ASP B N 1
ATOM 2459 C CA . ASP B 1 23 ? -18.484 0.638 12.508 1 94.62 23 ASP B CA 1
ATOM 2460 C C . ASP B 1 23 ? -20 0.56 12.453 1 94.62 23 ASP B C 1
ATOM 2462 O O . ASP B 1 23 ? -20.609 -0.364 13.008 1 94.62 23 ASP B O 1
ATOM 2466 N N . GLU B 1 24 ? -20.594 1.508 11.773 1 93.81 24 GLU B N 1
ATOM 2467 C CA . GLU B 1 24 ? -22.047 1.521 11.656 1 93.81 24 GLU B CA 1
ATOM 2468 C C . GLU B 1 24 ? -22.547 0.362 10.797 1 93.81 24 GLU B C 1
ATOM 2470 O O . GLU B 1 24 ? -23.625 -0.188 11.039 1 93.81 24 GLU B O 1
ATOM 2475 N N . ILE B 1 25 ? -21.828 0.038 9.789 1 93.94 25 ILE B N 1
ATOM 2476 C CA . ILE B 1 25 ? -22.156 -1.102 8.945 1 93.94 25 ILE B CA 1
ATOM 2477 C C . ILE B 1 25 ? -22.156 -2.385 9.773 1 93.94 25 ILE B C 1
ATOM 2479 O O . ILE B 1 25 ? -23.047 -3.219 9.648 1 93.94 25 ILE B O 1
ATOM 2483 N N . LYS B 1 26 ? -21.141 -2.541 10.562 1 92.56 26 LYS B N 1
ATOM 2484 C CA . LYS B 1 26 ? -21.031 -3.713 11.422 1 92.56 26 LYS B CA 1
ATOM 2485 C C . LYS B 1 26 ? -22.234 -3.818 12.359 1 92.56 26 LYS B C 1
ATOM 2487 O O . LYS B 1 26 ? -22.797 -4.898 12.523 1 92.56 26 LYS B O 1
ATOM 2492 N N . LYS B 1 27 ? -22.609 -2.727 12.953 1 91.81 27 LYS B N 1
ATOM 2493 C CA . LYS B 1 27 ? -23.781 -2.697 13.844 1 91.81 27 LYS B CA 1
ATOM 2494 C C . LYS B 1 27 ? -25.047 -3.09 13.094 1 91.81 27 LYS B C 1
ATOM 2496 O O . LYS B 1 27 ? -25.859 -3.852 13.602 1 91.81 27 LYS B O 1
ATOM 2501 N N . PHE B 1 28 ? -25.156 -2.541 11.906 1 92.06 28 PHE B N 1
ATOM 2502 C CA . PHE B 1 28 ? -26.344 -2.799 11.102 1 92.06 28 PHE B CA 1
ATOM 2503 C C . PHE B 1 28 ? -26.406 -4.266 10.688 1 92.06 28 PHE B C 1
ATOM 2505 O O . PHE B 1 28 ? -27.484 -4.859 10.672 1 92.06 28 PHE B O 1
ATOM 2512 N N . SER B 1 29 ? -25.281 -4.805 10.344 1 90.94 29 SER B N 1
ATOM 2513 C CA . SER B 1 29 ? -25.219 -6.207 9.945 1 90.94 29 SER B CA 1
ATOM 2514 C C . SER B 1 29 ? -25.656 -7.129 11.078 1 90.94 29 SER B C 1
ATOM 2516 O O . SER B 1 29 ? -26.172 -8.227 10.836 1 90.94 29 SER B O 1
ATOM 2518 N N . ALA B 1 30 ? -25.438 -6.715 12.258 1 88 30 ALA B N 1
ATOM 2519 C CA . ALA B 1 30 ? -25.766 -7.523 13.43 1 88 30 ALA B CA 1
ATOM 2520 C C . ALA B 1 30 ? -27.234 -7.383 13.805 1 88 30 ALA B C 1
ATOM 2522 O O . ALA B 1 30 ? -27.75 -8.148 14.633 1 88 30 ALA B O 1
ATOM 2523 N N . THR B 1 31 ? -27.891 -6.379 13.227 1 87.12 31 THR B N 1
ATOM 2524 C CA . THR B 1 31 ? -29.312 -6.164 13.5 1 87.12 31 THR B CA 1
ATOM 2525 C C . THR B 1 31 ? -30.172 -7.215 12.797 1 87.12 31 THR B C 1
ATOM 2527 O O . THR B 1 31 ? -29.844 -7.637 11.688 1 87.12 31 THR B O 1
ATOM 2530 N N . SER B 1 32 ? -31.281 -7.559 13.445 1 82.38 32 SER B N 1
ATOM 2531 C CA . SER B 1 32 ? -32.188 -8.562 12.867 1 82.38 32 SER B CA 1
ATOM 2532 C C . SER B 1 32 ? -32.812 -8.047 11.586 1 82.38 32 SER B C 1
ATOM 2534 O O . SER B 1 32 ? -33.125 -6.863 11.477 1 82.38 32 SER B O 1
ATOM 2536 N N . GLU B 1 33 ? -32.906 -8.977 10.672 1 78.81 33 GLU B N 1
ATOM 2537 C CA . GLU B 1 33 ? -33.531 -8.641 9.391 1 78.81 33 GLU B CA 1
ATOM 2538 C C . GLU B 1 33 ? -35 -8.25 9.578 1 78.81 33 GLU B C 1
ATOM 2540 O O . GLU B 1 33 ? -35.688 -8.789 10.445 1 78.81 33 GLU B O 1
ATOM 2545 N N . LEU B 1 34 ? -35.344 -7.258 8.82 1 72.94 34 LEU B N 1
ATOM 2546 C CA . LEU B 1 34 ? -36.75 -6.887 8.836 1 72.94 34 LEU B CA 1
ATOM 2547 C C . LEU B 1 34 ? -37.594 -7.938 8.117 1 72.94 34 LEU B C 1
ATOM 2549 O O . LEU B 1 34 ? -37.25 -8.367 7.012 1 72.94 34 LEU B O 1
ATOM 2553 N N . SER B 1 35 ? -38.531 -8.492 8.953 1 62.66 35 SER B N 1
ATOM 2554 C CA . SER B 1 35 ? -39.438 -9.477 8.352 1 62.66 35 SER B CA 1
ATOM 2555 C C . SER B 1 35 ? -40.062 -8.93 7.074 1 62.66 35 SER B C 1
ATOM 2557 O O . SER B 1 35 ? -40.344 -7.734 6.977 1 62.66 35 SER B O 1
ATOM 2559 N N . GLU B 1 36 ? -40.031 -9.719 5.977 1 60.16 36 GLU B N 1
ATOM 2560 C CA . GLU B 1 36 ? -40.625 -9.375 4.68 1 60.16 36 GLU B CA 1
ATOM 2561 C C . GLU B 1 36 ? -42.031 -8.82 4.832 1 60.16 36 GLU B C 1
ATOM 2563 O O . GLU B 1 36 ? -42.469 -7.988 4.031 1 60.16 36 GLU B O 1
ATOM 2568 N N . ARG B 1 37 ? -42.75 -9.211 5.855 1 59.94 37 ARG B N 1
ATOM 2569 C CA . ARG B 1 37 ? -44.125 -8.773 6.066 1 59.94 37 ARG B CA 1
ATOM 2570 C C . ARG B 1 37 ? -44.188 -7.27 6.309 1 59.94 37 ARG B C 1
ATOM 2572 O O . ARG B 1 37 ? -45.125 -6.598 5.836 1 59.94 37 ARG B O 1
ATOM 2579 N N . TYR B 1 38 ? -43.188 -6.758 6.953 1 60.28 38 TYR B N 1
ATOM 2580 C CA . TYR B 1 38 ? -43.188 -5.332 7.254 1 60.28 38 TYR B CA 1
ATOM 2581 C C . TYR B 1 38 ? -42.812 -4.512 6.023 1 60.28 38 TYR B C 1
ATOM 2583 O O . TYR B 1 38 ? -43.375 -3.443 5.789 1 60.28 38 TYR B O 1
ATOM 2591 N N . VAL B 1 39 ? -41.969 -5.141 5.273 1 59.69 39 VAL B N 1
ATOM 2592 C CA . VAL B 1 39 ? -41.594 -4.473 4.039 1 59.69 39 VAL B CA 1
ATOM 2593 C C . VAL B 1 39 ? -42.781 -4.418 3.08 1 59.69 39 VAL B C 1
ATOM 2595 O O . VAL B 1 39 ? -43.031 -3.381 2.465 1 59.69 39 VAL B O 1
ATOM 2598 N N . ARG B 1 40 ? -43.438 -5.512 3.053 1 58.53 40 ARG B N 1
ATOM 2599 C CA . ARG B 1 40 ? -44.594 -5.609 2.182 1 58.53 40 ARG B CA 1
ATOM 2600 C C . ARG B 1 40 ? -45.75 -4.777 2.721 1 58.53 40 ARG B C 1
ATOM 2602 O O . ARG B 1 40 ? -46.469 -4.145 1.952 1 58.53 40 ARG B O 1
ATOM 2609 N N . SER B 1 41 ? -46.031 -4.926 3.979 1 56.34 41 SER B N 1
ATOM 2610 C CA . SER B 1 41 ? -47.156 -4.211 4.574 1 56.34 41 SER B CA 1
ATOM 2611 C C . SER B 1 41 ? -46.969 -2.703 4.438 1 56.34 41 SER B C 1
ATOM 2613 O O . SER B 1 41 ? -47.969 -1.979 4.238 1 56.34 41 SER B O 1
ATOM 2615 N N . SER B 1 42 ? -45.781 -2.357 4.57 1 51.97 42 SER B N 1
ATOM 2616 C CA . SER B 1 42 ? -45.531 -0.939 4.324 1 51.97 42 SER B CA 1
ATOM 2617 C C . SER B 1 42 ? -45.844 -0.571 2.875 1 51.97 42 SER B C 1
ATOM 2619 O O . SER B 1 42 ? -46.094 0.592 2.566 1 51.97 42 SER B O 1
ATOM 2621 N N . THR B 1 43 ? -45.719 -1.658 2.02 1 47.94 43 THR B N 1
ATOM 2622 C CA . THR B 1 43 ? -46 -1.487 0.602 1 47.94 43 THR B CA 1
ATOM 2623 C C . THR B 1 43 ? -47.5 -1.55 0.357 1 47.94 43 THR B C 1
ATOM 2625 O O . THR B 1 43 ? -48 -1.041 -0.653 1 47.94 43 THR B O 1
ATOM 2628 N N . ILE B 1 44 ? -48.219 -2.355 1.059 1 45.88 44 ILE B N 1
ATOM 2629 C CA . ILE B 1 44 ? -49.625 -2.578 0.784 1 45.88 44 ILE B CA 1
ATOM 2630 C C . ILE B 1 44 ? -50.438 -1.322 1.127 1 45.88 44 ILE B C 1
ATOM 2632 O O . ILE B 1 44 ? -51.594 -1.206 0.765 1 45.88 44 ILE B O 1
ATOM 2636 N N . ASP B 1 45 ? -50.188 -0.611 2.059 1 44.66 45 ASP B N 1
ATOM 2637 C CA . ASP B 1 45 ? -51.188 0.442 2.121 1 44.66 45 ASP B CA 1
ATOM 2638 C C . ASP B 1 45 ? -51.281 1.205 0.802 1 44.66 45 ASP B C 1
ATOM 2640 O O . ASP B 1 45 ? -50.656 2.254 0.645 1 44.66 45 ASP B O 1
ATOM 2644 N N . ARG B 1 46 ? -51.406 0.617 -0.281 1 42.81 46 ARG B N 1
ATOM 2645 C CA . ARG B 1 46 ? -51.656 0.992 -1.665 1 42.81 46 ARG B CA 1
ATOM 2646 C C . ARG B 1 46 ? -52.719 2.092 -1.74 1 42.81 46 ARG B C 1
ATOM 2648 O O . ARG B 1 46 ? -52.812 2.795 -2.748 1 42.81 46 ARG B O 1
ATOM 2655 N N . GLU B 1 47 ? -53.688 1.973 -1.083 1 41.69 47 GLU B N 1
ATOM 2656 C CA . GLU B 1 47 ? -54.781 2.895 -1.347 1 41.69 47 GLU B CA 1
ATOM 2657 C C . GLU B 1 47 ? -54.344 4.344 -1.122 1 41.69 47 GLU B C 1
ATOM 2659 O O . GLU B 1 47 ? -54.875 5.258 -1.754 1 41.69 47 GLU B O 1
ATOM 2664 N N . ARG B 1 48 ? -53.781 4.805 -0.021 1 42.72 48 ARG B N 1
ATOM 2665 C CA . ARG B 1 48 ? -53.438 6.219 0.083 1 42.72 48 ARG B CA 1
ATOM 2666 C C . ARG B 1 48 ? -52 6.453 -0.323 1 42.72 48 ARG B C 1
ATOM 2668 O O . ARG B 1 48 ? -51.094 6.508 0.531 1 42.72 48 ARG B O 1
ATOM 2675 N N . LYS B 1 49 ? -51.344 6.004 -1.542 1 51.5 49 LYS B N 1
ATOM 2676 C CA . LYS B 1 49 ? -50.156 6.199 -2.359 1 51.5 49 LYS B CA 1
ATOM 2677 C C . LYS B 1 49 ? -49.688 7.645 -2.295 1 51.5 49 LYS B C 1
ATOM 2679 O O . LYS B 1 49 ? -50.031 8.461 -3.152 1 51.5 49 LYS B O 1
ATOM 2684 N N . SER B 1 50 ? -49.531 8.164 -1.145 1 56.81 50 SER B N 1
ATOM 2685 C CA . SER B 1 50 ? -48.969 9.5 -1.072 1 56.81 50 SER B CA 1
ATOM 2686 C C . SER B 1 50 ? -47.469 9.469 -1.351 1 56.81 50 SER B C 1
ATOM 2688 O O . SER B 1 50 ? -46.812 8.422 -1.241 1 56.81 50 SER B O 1
ATOM 2690 N N . SER B 1 51 ? -46.969 10.32 -2.078 1 62.47 51 SER B N 1
ATOM 2691 C CA . SER B 1 51 ? -45.562 10.555 -2.334 1 62.47 51 SER B CA 1
ATOM 2692 C C . SER B 1 51 ? -44.719 10.125 -1.149 1 62.47 51 SER B C 1
ATOM 2694 O O . SER B 1 51 ? -43.656 9.5 -1.328 1 62.47 51 SER B O 1
ATOM 2696 N N . ALA B 1 52 ? -45.25 10.258 -0.044 1 63.06 52 ALA B N 1
ATOM 2697 C CA . ALA B 1 52 ? -44.562 9.922 1.191 1 63.06 52 ALA B CA 1
ATOM 2698 C C . ALA B 1 52 ? -44.469 8.414 1.368 1 63.06 52 ALA B C 1
ATOM 2700 O O . ALA B 1 52 ? -43.406 7.898 1.786 1 63.06 52 ALA B O 1
ATOM 2701 N N . SER B 1 53 ? -45.531 7.773 0.919 1 68.44 53 SER B N 1
ATOM 2702 C CA . SER B 1 53 ? -45.531 6.32 1.069 1 68.44 53 SER B CA 1
ATOM 2703 C C . SER B 1 53 ? -44.531 5.66 0.119 1 68.44 53 SER B C 1
ATOM 2705 O O . SER B 1 53 ? -43.875 4.699 0.49 1 68.44 53 SER B O 1
ATOM 2707 N N . THR B 1 54 ? -44.406 6.246 -1.014 1 73.81 54 THR B N 1
ATOM 2708 C CA . THR B 1 54 ? -43.469 5.707 -2.004 1 73.81 54 THR B CA 1
ATOM 2709 C C . THR B 1 54 ? -42.031 5.91 -1.56 1 73.81 54 THR B C 1
ATOM 2711 O O . THR B 1 54 ? -41.188 5.027 -1.739 1 73.81 54 THR B O 1
ATOM 2714 N N . GLU B 1 55 ? -41.781 7.012 -0.99 1 75.12 55 GLU B N 1
ATOM 2715 C CA . GLU B 1 55 ? -40.438 7.34 -0.541 1 75.12 55 GLU B CA 1
ATOM 2716 C C . GLU B 1 55 ? -40 6.426 0.595 1 75.12 55 GLU B C 1
ATOM 2718 O O . GLU B 1 55 ? -38.844 5.965 0.618 1 75.12 55 GLU B O 1
ATOM 2723 N N . ILE B 1 56 ? -40.906 6.145 1.43 1 75.81 56 ILE B N 1
ATOM 2724 C CA . ILE B 1 56 ? -40.594 5.281 2.562 1 75.81 56 ILE B CA 1
ATOM 2725 C C . ILE B 1 56 ? -40.344 3.859 2.07 1 75.81 56 ILE B C 1
ATOM 2727 O O . ILE B 1 56 ? -39.438 3.176 2.576 1 75.81 56 ILE B O 1
ATOM 2731 N N . ARG B 1 57 ? -41.062 3.506 1.138 1 78.38 57 ARG B N 1
ATOM 2732 C CA . ARG B 1 57 ? -40.906 2.168 0.58 1 78.38 57 ARG B CA 1
ATOM 2733 C C . ARG B 1 57 ? -39.531 2.027 -0.094 1 78.38 57 ARG B C 1
ATOM 2735 O O . ARG B 1 57 ? -38.844 1.011 0.068 1 78.38 57 ARG B O 1
ATOM 2742 N N . LYS B 1 58 ? -39.281 3.02 -0.827 1 82.38 58 LYS B N 1
ATOM 2743 C CA . LYS B 1 58 ? -37.969 3.016 -1.488 1 82.38 58 LYS B CA 1
ATOM 2744 C C . LYS B 1 58 ? -36.844 2.963 -0.469 1 82.38 58 LYS B C 1
ATOM 2746 O O . LYS B 1 58 ? -35.875 2.219 -0.646 1 82.38 58 LYS B O 1
ATOM 2751 N N . TYR B 1 59 ? -37 3.721 0.578 1 86 59 TYR B N 1
ATOM 2752 C CA . TYR B 1 59 ? -36 3.752 1.646 1 86 59 TYR B CA 1
ATOM 2753 C C . TYR B 1 59 ? -35.844 2.379 2.289 1 86 59 TYR B C 1
ATOM 2755 O O . TYR B 1 59 ? -34.75 1.885 2.451 1 86 59 TYR B O 1
ATOM 2763 N N . LEU B 1 60 ? -36.938 1.774 2.553 1 83.62 60 LEU B N 1
ATOM 2764 C CA . LEU B 1 60 ? -36.906 0.492 3.246 1 83.62 60 LEU B CA 1
ATOM 2765 C C . LEU B 1 60 ? -36.344 -0.601 2.35 1 83.62 60 LEU B C 1
ATOM 2767 O O . LEU B 1 60 ? -35.625 -1.483 2.82 1 83.62 60 LEU B O 1
ATOM 2771 N N . ARG B 1 61 ? -36.656 -0.558 1.13 1 84.81 61 ARG B N 1
ATOM 2772 C CA . ARG B 1 61 ? -36.125 -1.528 0.184 1 84.81 61 ARG B CA 1
ATOM 2773 C C . ARG B 1 61 ? -34.594 -1.417 0.097 1 84.81 61 ARG B C 1
ATOM 2775 O O . ARG B 1 61 ? -33.906 -2.428 0.139 1 84.81 61 ARG B O 1
ATOM 2782 N N . GLN B 1 62 ? -34.188 -0.175 0.022 1 88.31 62 GLN B N 1
ATOM 2783 C CA . GLN B 1 62 ? -32.75 0.047 -0.079 1 88.31 62 GLN B CA 1
ATOM 2784 C C . GLN B 1 62 ? -32.031 -0.349 1.213 1 88.31 62 GLN B C 1
ATOM 2786 O O . GLN B 1 62 ? -30.938 -0.923 1.178 1 88.31 62 GLN B O 1
ATOM 2791 N N . ALA B 1 63 ? -32.656 -0.043 2.264 1 89.62 63 ALA B N 1
ATOM 2792 C CA . ALA B 1 63 ? -32.094 -0.408 3.559 1 89.62 63 ALA B CA 1
ATOM 2793 C C . ALA B 1 63 ? -31.984 -1.923 3.699 1 89.62 63 ALA B C 1
ATOM 2795 O O . ALA B 1 63 ? -30.984 -2.432 4.207 1 89.62 63 ALA B O 1
ATOM 2796 N N . ASN B 1 64 ? -32.969 -2.604 3.248 1 88.31 64 ASN B N 1
ATOM 2797 C CA . ASN B 1 64 ? -32.938 -4.059 3.332 1 88.31 64 ASN B CA 1
ATOM 2798 C C . ASN B 1 64 ? -31.875 -4.664 2.424 1 88.31 64 ASN B C 1
ATOM 2800 O O . ASN B 1 64 ? -31.188 -5.617 2.809 1 88.31 64 ASN B O 1
ATOM 2804 N N . THR B 1 65 ? -31.812 -4.145 1.249 1 90 65 THR B N 1
ATOM 2805 C CA . THR B 1 65 ? -30.781 -4.598 0.33 1 90 65 THR B CA 1
ATOM 2806 C C . THR B 1 65 ? -29.391 -4.371 0.924 1 90 65 THR B C 1
ATOM 2808 O O . THR B 1 65 ? -28.531 -5.25 0.866 1 90 65 THR B O 1
ATOM 2811 N N . LEU B 1 66 ? -29.25 -3.195 1.524 1 92.62 66 LEU B N 1
ATOM 2812 C CA . LEU B 1 66 ? -27.984 -2.873 2.17 1 92.62 66 LEU B CA 1
ATOM 2813 C C . LEU B 1 66 ? -27.703 -3.818 3.336 1 92.62 66 LEU B C 1
ATOM 2815 O O . LEU B 1 66 ? -26.578 -4.293 3.508 1 92.62 66 LEU B O 1
ATOM 2819 N N . HIS B 1 67 ? -28.688 -4.074 4 1 92.62 67 HIS B N 1
ATOM 2820 C CA . HIS B 1 67 ? -28.547 -4.98 5.137 1 92.62 67 HIS B CA 1
ATOM 2821 C C . HIS B 1 67 ? -28.047 -6.348 4.691 1 92.62 67 HIS B C 1
ATOM 2823 O O . HIS B 1 67 ? -27.125 -6.898 5.281 1 92.62 67 HIS B O 1
ATOM 2829 N N . GLN B 1 68 ? -28.625 -6.906 3.66 1 90.56 68 GLN B N 1
ATOM 2830 C CA . GLN B 1 68 ? -28.203 -8.195 3.125 1 90.56 68 GLN B CA 1
ATOM 2831 C C . GLN B 1 68 ? -26.75 -8.133 2.646 1 90.56 68 GLN B C 1
ATOM 2833 O O . GLN B 1 68 ? -25.984 -9.062 2.895 1 90.56 68 GLN B O 1
ATOM 2838 N N . CYS B 1 69 ? -26.438 -7.066 2.061 1 92.19 69 CYS B N 1
ATOM 2839 C CA . CYS B 1 69 ? -25.078 -6.891 1.554 1 92.19 69 CYS B CA 1
ATOM 2840 C C . CYS B 1 69 ? -24.078 -6.824 2.697 1 92.19 69 CYS B C 1
ATOM 2842 O O . CYS B 1 69 ? -22.969 -7.359 2.592 1 92.19 69 CYS B O 1
ATOM 2844 N N . THR B 1 70 ? -24.484 -6.129 3.75 1 93.31 70 THR B N 1
ATOM 2845 C CA . THR B 1 70 ? -23.578 -6.02 4.895 1 93.31 70 THR B CA 1
ATOM 2846 C C . THR B 1 70 ? -23.328 -7.391 5.516 1 93.31 70 THR B C 1
ATOM 2848 O O . THR B 1 70 ? -22.219 -7.68 5.957 1 93.31 70 THR B O 1
ATOM 2851 N N . ARG B 1 71 ? -24.25 -8.25 5.516 1 90.81 71 ARG B N 1
ATOM 2852 C CA . ARG B 1 71 ? -24.094 -9.594 6.074 1 90.81 71 ARG B CA 1
ATOM 2853 C C . ARG B 1 71 ? -23.188 -10.453 5.203 1 90.81 71 ARG B C 1
ATOM 2855 O O . ARG B 1 71 ? -22.375 -11.211 5.719 1 90.81 71 ARG B O 1
ATOM 2862 N N . ASN B 1 72 ? -23.328 -10.242 3.967 1 89.31 72 ASN B N 1
ATOM 2863 C CA . ASN B 1 72 ? -22.516 -11.008 3.02 1 89.31 72 ASN B CA 1
ATOM 2864 C C . ASN B 1 72 ? -21.078 -10.531 3.012 1 89.31 72 ASN B C 1
ATOM 2866 O O . ASN B 1 72 ? -20.172 -11.258 2.576 1 89.31 72 ASN B O 1
ATOM 2870 N N . SER B 1 73 ? -20.859 -9.305 3.492 1 90.81 73 SER B N 1
ATOM 2871 C CA . SER B 1 73 ? -19.547 -8.695 3.379 1 90.81 73 SER B CA 1
ATOM 2872 C C . SER B 1 73 ? -18.859 -8.609 4.734 1 90.81 73 SER B C 1
ATOM 2874 O O . SER B 1 73 ? -17.75 -8.062 4.848 1 90.81 73 SER B O 1
ATOM 2876 N N . HIS B 1 74 ? -19.422 -9.195 5.707 1 88.44 74 HIS B N 1
ATOM 2877 C CA . HIS B 1 74 ? -18.969 -9.023 7.086 1 88.44 74 HIS B CA 1
ATOM 2878 C C . HIS B 1 74 ? -17.547 -9.508 7.262 1 88.44 74 HIS B C 1
ATOM 2880 O O . HIS B 1 74 ? -16.734 -8.859 7.934 1 88.44 74 HIS B O 1
ATOM 2886 N N . GLN B 1 75 ? -17.219 -10.508 6.582 1 84.56 75 GLN B N 1
ATOM 2887 C CA . GLN B 1 75 ? -15.914 -11.133 6.742 1 84.56 75 GLN B CA 1
ATOM 2888 C C . GLN B 1 75 ? -14.805 -10.258 6.152 1 84.56 75 GLN B C 1
ATOM 2890 O O . GLN B 1 75 ? -13.648 -10.352 6.562 1 84.56 75 GLN B O 1
ATOM 2895 N N . GLY B 1 76 ? -15.164 -9.391 5.25 1 89.5 76 GLY B N 1
ATOM 2896 C CA . GLY B 1 76 ? -14.172 -8.594 4.555 1 89.5 76 GLY B CA 1
ATOM 2897 C C . GLY B 1 76 ? -13.992 -7.211 5.148 1 89.5 76 GLY B C 1
ATOM 2898 O O . GLY B 1 76 ? -13.094 -6.469 4.742 1 89.5 76 GLY B O 1
ATOM 2899 N N . LEU B 1 77 ? -14.75 -6.852 6.195 1 90.38 77 LEU B N 1
ATOM 2900 C CA . LEU B 1 77 ? -14.734 -5.5 6.742 1 90.38 77 LEU B CA 1
ATOM 2901 C C . LEU B 1 77 ? -13.391 -5.191 7.387 1 90.38 77 LEU B C 1
ATOM 2903 O O . LEU B 1 77 ? -12.844 -4.098 7.207 1 90.38 77 LEU B O 1
ATOM 2907 N N . PRO B 1 78 ? -12.766 -6.199 8 1 89.81 78 PRO B N 1
ATOM 2908 C CA . PRO B 1 78 ? -11.445 -5.93 8.578 1 89.81 78 PRO B CA 1
ATOM 2909 C C . PRO B 1 78 ? -10.383 -5.629 7.523 1 89.81 78 PRO B C 1
ATOM 2911 O O . PRO B 1 78 ? -9.461 -4.859 7.773 1 89.81 78 PRO B O 1
ATOM 2914 N N . VAL B 1 79 ? -10.578 -6.223 6.398 1 91.69 79 VAL B N 1
ATOM 2915 C CA . VAL B 1 79 ? -9.656 -5.949 5.301 1 91.69 79 VAL B CA 1
ATOM 2916 C C . VAL B 1 79 ? -9.766 -4.48 4.895 1 91.69 79 VAL B C 1
ATOM 2918 O O . VAL B 1 79 ? -8.742 -3.814 4.684 1 91.69 79 VAL B O 1
ATOM 2921 N N . VAL B 1 80 ? -10.945 -3.971 4.914 1 92.69 80 VAL B N 1
ATOM 2922 C CA . VAL B 1 80 ? -11.18 -2.584 4.523 1 92.69 80 VAL B CA 1
ATOM 2923 C C . VAL B 1 80 ? -10.516 -1.643 5.527 1 92.69 80 VAL B C 1
ATOM 2925 O O . VAL B 1 80 ? -9.805 -0.713 5.141 1 92.69 80 VAL B O 1
ATOM 2928 N N . SER B 1 81 ? -10.711 -1.921 6.75 1 92.75 81 SER B N 1
ATOM 2929 C CA . SER B 1 81 ? -10.078 -1.081 7.766 1 92.75 81 SER B CA 1
ATOM 2930 C C . SER B 1 81 ? -8.555 -1.163 7.68 1 92.75 81 SER B C 1
ATOM 2932 O O . SER B 1 81 ? -7.867 -0.15 7.812 1 92.75 81 SER B O 1
ATOM 2934 N N . GLY B 1 82 ? -8.07 -2.346 7.457 1 93.19 82 GLY B N 1
ATOM 2935 C CA . GLY B 1 82 ? -6.633 -2.537 7.328 1 93.19 82 GLY B CA 1
ATOM 2936 C C . GLY B 1 82 ? -6.031 -1.763 6.172 1 93.19 82 GLY B C 1
ATOM 2937 O O . GLY B 1 82 ? -4.945 -1.194 6.297 1 93.19 82 GLY B O 1
ATOM 2938 N N . THR B 1 83 ? -6.73 -1.733 5.113 1 93.44 83 THR B N 1
ATOM 2939 C CA . THR B 1 83 ? -6.195 -1.058 3.938 1 93.44 83 THR B CA 1
ATOM 2940 C C . THR B 1 83 ? -6.137 0.451 4.156 1 93.44 83 THR B C 1
ATOM 2942 O O . THR B 1 83 ? -5.402 1.157 3.467 1 93.44 83 THR B O 1
ATOM 2945 N N . MET B 1 84 ? -6.883 0.968 5.102 1 94.94 84 MET B N 1
ATOM 2946 C CA . MET B 1 84 ? -6.824 2.389 5.434 1 94.94 84 MET B CA 1
ATOM 2947 C C . MET B 1 84 ? -5.48 2.746 6.062 1 94.94 84 MET B C 1
ATOM 2949 O O . MET B 1 84 ? -5.023 3.885 5.949 1 94.94 84 MET B O 1
ATOM 2953 N N . ILE B 1 85 ? -4.863 1.747 6.656 1 96.25 85 ILE B N 1
ATOM 2954 C CA . ILE B 1 85 ? -3.523 1.96 7.191 1 96.25 85 ILE B CA 1
ATOM 2955 C C . ILE B 1 85 ? -2.549 2.234 6.047 1 96.25 85 ILE B C 1
ATOM 2957 O O . ILE B 1 85 ? -1.677 3.1 6.16 1 96.25 85 ILE B O 1
ATOM 2961 N N . LEU B 1 86 ? -2.775 1.499 4.938 1 94.75 86 LEU B N 1
ATOM 2962 C CA . LEU B 1 86 ? -1.946 1.74 3.764 1 94.75 86 LEU B CA 1
ATOM 2963 C C . LEU B 1 86 ? -2.076 3.186 3.293 1 94.75 86 LEU B C 1
ATOM 2965 O O . LEU B 1 86 ? -1.073 3.846 3.014 1 94.75 86 LEU B O 1
ATOM 2969 N N . TYR B 1 87 ? -3.215 3.65 3.326 1 94.19 87 TYR B N 1
ATOM 2970 C CA . TYR B 1 87 ? -3.49 4.992 2.824 1 94.19 87 TYR B CA 1
ATOM 2971 C C . TYR B 1 87 ? -2.898 6.051 3.748 1 94.19 87 TYR B C 1
ATOM 2973 O O . TYR B 1 87 ? -2.197 6.957 3.293 1 94.19 87 TYR B O 1
ATOM 2981 N N . ILE B 1 88 ? -3.172 5.934 5.016 1 96.69 88 ILE B N 1
ATOM 2982 C CA . ILE B 1 88 ? -2.762 7.012 5.91 1 96.69 88 ILE B CA 1
ATOM 2983 C C . ILE B 1 88 ? -1.239 7.027 6.035 1 96.69 88 ILE B C 1
ATOM 2985 O O . ILE B 1 88 ? -0.634 8.094 6.176 1 96.69 88 ILE B O 1
ATOM 2989 N N . ALA B 1 89 ? -0.631 5.844 5.992 1 96.88 89 ALA B N 1
ATOM 2990 C CA . ALA B 1 89 ? 0.828 5.789 6.004 1 96.88 89 ALA B CA 1
ATOM 2991 C C . ALA B 1 89 ? 1.411 6.453 4.758 1 96.88 89 ALA B C 1
ATOM 2993 O O . ALA B 1 89 ? 2.363 7.23 4.852 1 96.88 89 ALA B O 1
ATOM 2994 N N . GLY B 1 90 ? 0.804 6.125 3.623 1 95.06 90 GLY B N 1
ATOM 2995 C CA . GLY B 1 90 ? 1.237 6.754 2.387 1 95.06 90 GLY B CA 1
ATOM 2996 C C . GLY B 1 90 ? 1.041 8.258 2.385 1 95.06 90 GLY B C 1
ATOM 2997 O O . GLY B 1 90 ? 1.902 9 1.908 1 95.06 90 GLY B O 1
ATOM 2998 N N . ARG B 1 91 ? -0.055 8.703 2.881 1 95.44 91 ARG B N 1
ATOM 2999 C CA . ARG B 1 91 ? -0.339 10.133 2.953 1 95.44 91 ARG B CA 1
ATOM 3000 C C . ARG B 1 91 ? 0.639 10.836 3.887 1 95.44 91 ARG B C 1
ATOM 3002 O O . ARG B 1 91 ? 1.029 11.977 3.637 1 95.44 91 ARG B O 1
ATOM 3009 N N . PHE B 1 92 ? 1.004 10.18 4.984 1 97.75 92 PHE B N 1
ATOM 3010 C CA . PHE B 1 92 ? 1.974 10.766 5.902 1 97.75 92 PHE B CA 1
ATOM 3011 C C . PHE B 1 92 ? 3.332 10.922 5.227 1 97.75 92 PHE B C 1
ATOM 3013 O O . PHE B 1 92 ? 4.008 11.938 5.414 1 97.75 92 PHE B O 1
ATOM 3020 N N . GLU B 1 93 ? 3.682 9.875 4.516 1 96.06 93 GLU B N 1
ATOM 3021 C CA . GLU B 1 93 ? 4.93 9.953 3.764 1 96.06 93 GLU B CA 1
ATOM 3022 C C . GLU B 1 93 ? 4.926 11.141 2.807 1 96.06 93 GLU B C 1
ATOM 3024 O O . GLU B 1 93 ? 5.895 11.898 2.746 1 96.06 93 GLU B O 1
ATOM 3029 N N . GLU B 1 94 ? 3.842 11.305 2.092 1 94.19 94 GLU B N 1
ATOM 3030 C CA . GLU B 1 94 ? 3.713 12.422 1.155 1 94.19 94 GLU B CA 1
ATOM 3031 C C . GLU B 1 94 ? 3.713 13.758 1.885 1 94.19 94 GLU B C 1
ATOM 3033 O O . GLU B 1 94 ? 4.324 14.727 1.422 1 94.19 94 GLU B O 1
ATOM 3038 N N . TYR B 1 95 ? 3.045 13.82 2.977 1 96.69 95 TYR B N 1
ATOM 3039 C CA . TYR B 1 95 ? 3.029 15.031 3.795 1 96.69 95 TYR B CA 1
ATOM 3040 C C . TYR B 1 95 ? 4.438 15.414 4.227 1 96.69 95 TYR B C 1
ATOM 3042 O O . TYR B 1 95 ? 4.836 16.578 4.109 1 96.69 95 TYR B O 1
ATOM 3050 N N . THR B 1 96 ? 5.188 14.406 4.734 1 97.19 96 THR B N 1
ATOM 3051 C CA . THR B 1 96 ? 6.535 14.656 5.238 1 97.19 96 THR B CA 1
ATOM 3052 C C . THR B 1 96 ? 7.449 15.148 4.121 1 97.19 96 THR B C 1
ATOM 3054 O O . THR B 1 96 ? 8.188 16.109 4.301 1 97.19 96 THR B O 1
ATOM 3057 N N . ARG B 1 97 ? 7.309 14.516 3.008 1 95.38 97 ARG B N 1
ATOM 3058 C CA . ARG B 1 97 ? 8.125 14.906 1.86 1 95.38 97 ARG B CA 1
ATOM 3059 C C . ARG B 1 97 ? 7.816 16.328 1.424 1 95.38 97 ARG B C 1
ATOM 3061 O O . ARG B 1 97 ? 8.727 17.156 1.275 1 95.38 97 ARG B O 1
ATOM 3068 N N . THR B 1 98 ? 6.543 16.625 1.267 1 95.56 98 THR B N 1
ATOM 3069 C CA . THR B 1 98 ? 6.117 17.922 0.776 1 95.56 98 THR B CA 1
ATOM 3070 C C . THR B 1 98 ? 6.453 19.016 1.786 1 95.56 98 THR B C 1
ATOM 3072 O O . THR B 1 98 ? 6.891 20.109 1.409 1 95.56 98 THR B O 1
ATOM 3075 N N . SER B 1 99 ? 6.227 18.703 3.021 1 96.88 99 SER B N 1
ATOM 3076 C CA . SER B 1 99 ? 6.547 19.672 4.07 1 96.88 99 SER B CA 1
ATOM 3077 C C . SER B 1 99 ? 8.047 19.922 4.145 1 96.88 99 SER B C 1
ATOM 3079 O O . SER B 1 99 ? 8.477 21.062 4.359 1 96.88 99 SER B O 1
ATOM 3081 N N . PHE B 1 100 ? 8.859 18.906 3.961 1 97.44 100 PHE B N 1
ATOM 3082 C CA . PHE B 1 100 ? 10.312 19.047 3.953 1 97.44 100 PHE B CA 1
ATOM 3083 C C . PHE B 1 100 ? 10.773 19.875 2.764 1 97.44 100 PHE B C 1
ATOM 3085 O O . PHE B 1 100 ? 11.664 20.719 2.898 1 97.44 100 PHE B O 1
ATOM 3092 N N . GLU B 1 101 ? 10.211 19.609 1.65 1 96.75 101 GLU B N 1
ATOM 3093 C CA . GLU B 1 101 ? 10.539 20.406 0.467 1 96.75 101 GLU B CA 1
ATOM 3094 C C . GLU B 1 101 ? 10.211 21.875 0.679 1 96.75 101 GLU B C 1
ATOM 3096 O O . GLU B 1 101 ? 10.984 22.75 0.288 1 96.75 101 GLU B O 1
ATOM 3101 N N . ASP B 1 102 ? 9.055 22.109 1.248 1 96.62 102 ASP B N 1
ATOM 3102 C CA . ASP B 1 102 ? 8.68 23.484 1.575 1 96.62 102 ASP B CA 1
ATOM 3103 C C . ASP B 1 102 ? 9.703 24.125 2.51 1 96.62 102 ASP B C 1
ATOM 3105 O O . ASP B 1 102 ? 10.07 25.281 2.324 1 96.62 102 ASP B O 1
ATOM 3109 N N . LEU B 1 103 ? 10.102 23.375 3.471 1 96.69 103 LEU B N 1
ATOM 3110 C CA . LEU B 1 103 ? 11.125 23.859 4.391 1 96.69 103 LEU B CA 1
ATOM 3111 C C . LEU B 1 103 ? 12.406 24.203 3.639 1 96.69 103 LEU B C 1
ATOM 3113 O O . LEU B 1 103 ? 12.992 25.266 3.871 1 96.69 103 LEU B O 1
ATOM 3117 N N . CYS B 1 104 ? 12.82 23.359 2.754 1 96.62 104 CYS B N 1
ATOM 3118 C CA . CYS B 1 104 ? 14.023 23.609 1.961 1 96.62 104 CYS B CA 1
ATOM 3119 C C . CYS B 1 104 ? 13.891 24.891 1.15 1 96.62 104 CYS B C 1
ATOM 3121 O O . CYS B 1 104 ? 14.836 25.672 1.051 1 96.62 104 CYS B O 1
ATOM 3123 N N . GLN B 1 105 ? 12.773 25.062 0.606 1 95.12 105 GLN B N 1
ATOM 3124 C CA . GLN B 1 105 ? 12.531 26.266 -0.177 1 95.12 105 GLN B CA 1
ATOM 3125 C C . GLN B 1 105 ? 12.586 27.516 0.701 1 95.12 105 GLN B C 1
ATOM 3127 O O . GLN B 1 105 ? 13.141 28.547 0.3 1 95.12 105 GLN B O 1
ATOM 3132 N N . ARG B 1 106 ? 12.047 27.453 1.825 1 94.25 106 ARG B N 1
ATOM 3133 C CA . ARG B 1 106 ? 12.07 28.578 2.752 1 94.25 106 ARG B CA 1
ATOM 3134 C C . ARG B 1 106 ? 13.5 28.906 3.178 1 94.25 106 ARG B C 1
ATOM 3136 O O . ARG B 1 106 ? 13.867 30.078 3.307 1 94.25 106 ARG B O 1
ATOM 3143 N N . LEU B 1 107 ? 14.25 27.875 3.395 1 94.5 107 LEU B N 1
ATOM 3144 C CA . LEU B 1 107 ? 15.656 28.094 3.73 1 94.5 107 LEU B CA 1
ATOM 3145 C C . LEU B 1 107 ? 16.391 28.781 2.588 1 94.5 107 LEU B C 1
ATOM 3147 O O . LEU B 1 107 ? 17.156 29.719 2.818 1 94.5 107 LEU B O 1
ATOM 3151 N N . ALA B 1 108 ? 16.109 28.344 1.425 1 92.75 108 ALA B N 1
ATOM 3152 C CA . ALA B 1 108 ? 16.75 28.938 0.251 1 92.75 108 ALA B CA 1
ATOM 3153 C C . ALA B 1 108 ? 16.344 30.406 0.097 1 92.75 108 ALA B C 1
ATOM 3155 O O . ALA B 1 108 ? 17.172 31.234 -0.268 1 92.75 108 ALA B O 1
ATOM 3156 N N . GLN B 1 109 ? 15.133 30.688 0.347 1 90.25 109 GLN B N 1
ATOM 3157 C CA . GLN B 1 109 ? 14.633 32.031 0.235 1 90.25 109 GLN B CA 1
ATOM 3158 C C . GLN B 1 109 ? 15.281 32.969 1.266 1 90.25 109 GLN B C 1
ATOM 3160 O O . GLN B 1 109 ? 15.469 34.156 1.016 1 90.25 109 GLN B O 1
ATOM 3165 N N . ARG B 1 110 ? 15.648 32.469 2.311 1 89.19 110 ARG B N 1
ATOM 3166 C CA . ARG B 1 110 ? 16.25 33.25 3.387 1 89.19 110 ARG B CA 1
ATOM 3167 C C . ARG B 1 110 ? 17.75 33.406 3.168 1 89.19 110 ARG B C 1
ATOM 3169 O O . ARG B 1 110 ? 18.344 34.375 3.656 1 89.19 110 ARG B O 1
ATOM 3176 N N . ALA B 1 111 ? 18.219 32.5 2.457 1 87.81 111 ALA B N 1
ATOM 3177 C CA . ALA B 1 111 ? 19.656 32.531 2.207 1 87.81 111 ALA B CA 1
ATOM 3178 C C . ALA B 1 111 ? 19.984 33.531 1.1 1 87.81 111 ALA B C 1
ATOM 3180 O O . ALA B 1 111 ? 19.266 33.625 0.104 1 87.81 111 ALA B O 1
ATOM 3181 N N . SER B 1 112 ? 21 34.375 1.288 1 79.31 112 SER B N 1
ATOM 3182 C CA . SER B 1 112 ? 21.422 35.344 0.294 1 79.31 112 SER B CA 1
ATOM 3183 C C . SER B 1 112 ? 22.125 34.688 -0.877 1 79.31 112 SER B C 1
ATOM 3185 O O . SER B 1 112 ? 22.125 35.219 -1.993 1 79.31 112 SER B O 1
ATOM 3187 N N . SER B 1 113 ? 22.734 33.625 -0.623 1 85.25 113 SER B N 1
ATOM 3188 C CA . SER B 1 113 ? 23.469 32.844 -1.614 1 85.25 113 SER B CA 1
ATOM 3189 C C . SER B 1 113 ? 23.547 31.375 -1.233 1 85.25 113 SER B C 1
ATOM 3191 O O . SER B 1 113 ? 23.172 31 -0.119 1 85.25 113 SER B O 1
ATOM 3193 N N . PHE B 1 114 ? 23.875 30.547 -2.152 1 89.75 114 PHE B N 1
ATOM 3194 C CA . PHE B 1 114 ? 24.062 29.125 -1.919 1 89.75 114 PHE B CA 1
ATOM 3195 C C . PHE B 1 114 ? 25.016 28.875 -0.756 1 89.75 114 PHE B C 1
ATOM 3197 O O . PHE B 1 114 ? 24.797 27.984 0.057 1 89.75 114 PHE B O 1
ATOM 3204 N N . ARG B 1 115 ? 26.031 29.766 -0.633 1 87.88 115 ARG B N 1
ATOM 3205 C CA . ARG B 1 115 ? 27.047 29.625 0.395 1 87.88 115 ARG B CA 1
ATOM 3206 C C . ARG B 1 115 ? 26.5 30 1.77 1 87.88 115 ARG B C 1
ATOM 3208 O O . ARG B 1 115 ? 27.125 29.688 2.791 1 87.88 115 ARG B O 1
ATOM 3215 N N . ALA B 1 116 ? 25.406 30.688 1.747 1 89 116 ALA B N 1
ATOM 3216 C CA . ALA B 1 116 ? 24.781 31.109 3.002 1 89 116 ALA B CA 1
ATOM 3217 C C . ALA B 1 116 ? 23.859 30.016 3.553 1 89 116 ALA B C 1
ATOM 3219 O O . ALA B 1 116 ? 23.391 30.109 4.688 1 89 116 ALA B O 1
ATOM 3220 N N . LEU B 1 117 ? 23.609 28.969 2.734 1 93.31 117 LEU B N 1
ATOM 3221 C CA . LEU B 1 117 ? 22.859 27.812 3.221 1 93.31 117 LEU B CA 1
ATOM 3222 C C . LEU B 1 117 ? 23.656 27.031 4.262 1 93.31 117 LEU B C 1
ATOM 3224 O O . LEU B 1 117 ? 24.875 27.141 4.312 1 93.31 117 LEU B O 1
ATOM 3228 N N . PRO B 1 118 ? 22.922 26.312 5.102 1 93.62 118 PRO B N 1
ATOM 3229 C CA . PRO B 1 118 ? 23.688 25.438 5.992 1 93.62 118 PRO B CA 1
ATOM 3230 C C . PRO B 1 118 ? 24.656 24.531 5.234 1 93.62 118 PRO B C 1
ATOM 3232 O O . PRO B 1 118 ? 24.312 24.016 4.16 1 93.62 118 PRO B O 1
ATOM 3235 N N . LYS B 1 119 ? 25.828 24.359 5.746 1 93.88 119 LYS B N 1
ATOM 3236 C CA . LYS B 1 119 ? 26.891 23.625 5.066 1 93.88 119 LYS B CA 1
ATOM 3237 C C . LYS B 1 119 ? 26.406 22.234 4.664 1 93.88 119 LYS B C 1
ATOM 3239 O O . LYS B 1 119 ? 26.656 21.781 3.539 1 93.88 119 LYS B O 1
ATOM 3244 N N . LYS B 1 120 ? 25.75 21.547 5.539 1 96 120 LYS B N 1
ATOM 3245 C CA . LYS B 1 120 ? 25.25 20.203 5.25 1 96 120 LYS B CA 1
ATOM 3246 C C . LYS B 1 120 ? 24.281 20.219 4.07 1 96 120 LYS B C 1
ATOM 3248 O O . LYS B 1 120 ? 24.266 19.297 3.268 1 96 120 LYS B O 1
ATOM 3253 N N . MET B 1 121 ? 23.484 21.25 4.039 1 96.38 121 MET B N 1
ATOM 3254 C CA . MET B 1 121 ? 22.516 21.359 2.949 1 96.38 121 MET B CA 1
ATOM 3255 C C . MET B 1 121 ? 23.219 21.594 1.617 1 96.38 121 MET B C 1
ATOM 3257 O O . MET B 1 121 ? 22.812 21.031 0.594 1 96.38 121 MET B O 1
ATOM 3261 N N . GLN B 1 122 ? 24.281 22.438 1.647 1 94.19 122 GLN B N 1
ATOM 3262 C CA . GLN B 1 122 ? 25.094 22.656 0.448 1 94.19 122 GLN B CA 1
ATOM 3263 C C . GLN B 1 122 ? 25.625 21.344 -0.103 1 94.19 122 GLN B C 1
ATOM 3265 O O . GLN B 1 122 ? 25.438 21.031 -1.283 1 94.19 122 GLN B O 1
ATOM 3270 N N . ASP B 1 123 ? 26.172 20.594 0.794 1 96.5 123 ASP B N 1
ATOM 3271 C CA . ASP B 1 123 ? 26.75 19.312 0.413 1 96.5 123 ASP B CA 1
ATOM 3272 C C . ASP B 1 123 ? 25.672 18.359 -0.082 1 96.5 123 ASP B C 1
ATOM 3274 O O . ASP B 1 123 ? 25.875 17.656 -1.087 1 96.5 123 ASP B O 1
ATOM 3278 N N . SER B 1 124 ? 24.594 18.297 0.6 1 97.19 124 SER B N 1
ATOM 3279 C CA . SER B 1 124 ? 23.516 17.375 0.265 1 97.19 124 SER B CA 1
ATOM 3280 C C . SER B 1 124 ? 22.906 17.719 -1.096 1 97.19 124 SER B C 1
ATOM 3282 O O . SER B 1 124 ? 22.516 16.812 -1.845 1 97.19 124 SER B O 1
ATOM 3284 N N . LEU B 1 125 ? 22.781 19 -1.378 1 96.81 125 LEU B N 1
ATOM 3285 C CA . LEU B 1 125 ? 22.234 19.406 -2.666 1 96.81 125 LEU B CA 1
ATOM 3286 C C . LEU B 1 125 ? 23.078 18.875 -3.814 1 96.81 125 LEU B C 1
ATOM 3288 O O . LEU B 1 125 ? 22.547 18.438 -4.836 1 96.81 125 LEU B O 1
ATOM 3292 N N . VAL B 1 126 ? 24.344 18.875 -3.607 1 96.12 126 VAL B N 1
ATOM 3293 C CA . VAL B 1 126 ? 25.25 18.375 -4.637 1 96.12 126 VAL B CA 1
ATOM 3294 C C . VAL B 1 126 ? 25.109 16.844 -4.75 1 96.12 126 VAL B C 1
ATOM 3296 O O . VAL B 1 126 ? 24.875 16.328 -5.84 1 96.12 126 VAL B O 1
ATOM 3299 N N . VAL B 1 127 ? 25.141 16.188 -3.664 1 96.69 127 VAL B N 1
ATOM 3300 C CA . VAL B 1 127 ? 25.141 14.727 -3.619 1 96.69 127 VAL B CA 1
ATOM 3301 C C . VAL B 1 127 ? 23.812 14.188 -4.148 1 96.69 127 VAL B C 1
ATOM 3303 O O . VAL B 1 127 ? 23.797 13.328 -5.023 1 96.69 127 VAL B O 1
ATOM 3306 N N . PHE B 1 128 ? 22.719 14.641 -3.676 1 96.88 128 PHE B N 1
ATOM 3307 C CA . PHE B 1 128 ? 21.406 14.07 -4 1 96.88 128 PHE B CA 1
ATOM 3308 C C . PHE B 1 128 ? 20.984 14.477 -5.402 1 96.88 128 PHE B C 1
ATOM 3310 O O . PHE B 1 128 ? 20.266 13.727 -6.078 1 96.88 128 PHE B O 1
ATOM 3317 N N . THR B 1 129 ? 21.438 15.688 -5.84 1 95.75 129 THR B N 1
ATOM 3318 C CA . THR B 1 129 ? 21.203 16.016 -7.242 1 95.75 129 THR B CA 1
ATOM 3319 C C . THR B 1 129 ? 21.906 15.016 -8.156 1 95.75 129 THR B C 1
ATOM 3321 O O . THR B 1 129 ? 21.312 14.539 -9.125 1 95.75 129 THR B O 1
ATOM 3324 N N . ALA B 1 130 ? 23.109 14.656 -7.801 1 95.25 130 ALA B N 1
ATOM 3325 C CA . ALA B 1 130 ? 23.859 13.672 -8.578 1 95.25 130 ALA B CA 1
ATOM 3326 C C . ALA B 1 130 ? 23.141 12.32 -8.578 1 95.25 130 ALA B C 1
ATOM 3328 O O . ALA B 1 130 ? 23.062 11.656 -9.617 1 95.25 130 ALA B O 1
ATOM 3329 N N . ILE B 1 131 ? 22.625 11.906 -7.461 1 94.44 131 ILE B N 1
ATOM 3330 C CA . ILE B 1 131 ? 21.938 10.625 -7.32 1 94.44 131 ILE B CA 1
ATOM 3331 C C . ILE B 1 131 ? 20.703 10.602 -8.227 1 94.44 131 ILE B C 1
ATOM 3333 O O . ILE B 1 131 ? 20.5 9.641 -8.969 1 94.44 131 ILE B O 1
ATOM 3337 N N . VAL B 1 132 ? 19.922 11.688 -8.195 1 94.06 132 VAL B N 1
ATOM 3338 C CA . VAL B 1 132 ? 18.703 11.758 -8.992 1 94.06 132 VAL B CA 1
ATOM 3339 C C . VAL B 1 132 ? 19.047 11.789 -10.477 1 94.06 132 VAL B C 1
ATOM 3341 O O . VAL B 1 132 ? 18.375 11.156 -11.297 1 94.06 132 VAL B O 1
ATOM 3344 N N . MET B 1 133 ? 20.156 12.453 -10.836 1 93.19 133 MET B N 1
ATOM 3345 C CA . MET B 1 133 ? 20.578 12.562 -12.227 1 93.19 133 MET B CA 1
ATOM 3346 C C . MET B 1 133 ? 21 11.203 -12.781 1 93.19 133 MET B C 1
ATOM 3348 O O . MET B 1 133 ? 20.844 10.945 -13.977 1 93.19 133 MET B O 1
ATOM 3352 N N . GLN B 1 134 ? 21.516 10.391 -11.891 1 91.94 134 GLN B N 1
ATOM 3353 C CA . GLN B 1 134 ? 21.938 9.055 -12.305 1 91.94 134 GLN B CA 1
ATOM 3354 C C . GLN B 1 134 ? 20.734 8.188 -12.695 1 91.94 134 GLN B C 1
ATOM 3356 O O . GLN B 1 134 ? 20.844 7.328 -13.57 1 91.94 134 GLN B O 1
ATOM 3361 N N . SER B 1 135 ? 19.641 8.414 -11.953 1 90.25 135 SER B N 1
ATOM 3362 C CA . SER B 1 135 ? 18.438 7.621 -12.203 1 90.25 135 SER B CA 1
ATOM 3363 C C . SER B 1 135 ? 17.172 8.469 -12.031 1 90.25 135 SER B C 1
ATOM 3365 O O . SER B 1 135 ? 16.359 8.203 -11.148 1 90.25 135 SER B O 1
ATOM 3367 N N . PRO B 1 136 ? 16.938 9.344 -13 1 90.25 136 PRO B N 1
ATOM 3368 C CA . PRO B 1 136 ? 15.828 10.273 -12.828 1 90.25 136 PRO B CA 1
ATOM 3369 C C . PRO B 1 136 ? 14.477 9.57 -12.766 1 90.25 136 PRO B C 1
ATOM 3371 O O . PRO B 1 136 ? 13.617 9.938 -11.953 1 90.25 136 PRO B O 1
ATOM 3374 N N . ARG B 1 137 ? 14.266 8.508 -13.492 1 83.56 137 ARG B N 1
ATOM 3375 C CA . ARG B 1 137 ? 12.984 7.809 -13.562 1 83.56 137 ARG B CA 1
ATOM 3376 C C . ARG B 1 137 ? 12.68 7.082 -12.258 1 83.56 137 ARG B C 1
ATOM 3378 O O . ARG B 1 137 ? 11.523 6.973 -11.859 1 83.56 137 ARG B O 1
ATOM 3385 N N . LYS B 1 138 ? 13.734 6.684 -11.648 1 84.75 138 LYS B N 1
ATOM 3386 C CA . LYS B 1 138 ? 13.578 6.02 -10.359 1 84.75 138 LYS B CA 1
ATOM 3387 C C . LYS B 1 138 ? 12.906 6.941 -9.344 1 84.75 138 LYS B C 1
ATOM 3389 O O . LYS B 1 138 ? 12.148 6.48 -8.484 1 84.75 138 LYS B O 1
ATOM 3394 N N . TYR B 1 139 ? 13.141 8.156 -9.555 1 88 139 TYR B N 1
ATOM 3395 C CA . TYR B 1 139 ? 12.625 9.125 -8.586 1 88 139 TYR B CA 1
ATOM 3396 C C . TYR B 1 139 ? 11.531 9.984 -9.203 1 88 139 TYR B C 1
ATOM 3398 O O . TYR B 1 139 ? 11.344 11.141 -8.805 1 88 139 TYR B O 1
ATOM 3406 N N . GLN B 1 140 ? 10.977 9.508 -10.289 1 81.44 140 GLN B N 1
ATOM 3407 C CA . GLN B 1 140 ? 9.758 10.031 -10.891 1 81.44 140 GLN B CA 1
ATOM 3408 C C . GLN B 1 140 ? 10.016 11.359 -11.602 1 81.44 140 GLN B C 1
ATOM 3410 O O . GLN B 1 140 ? 9.188 12.266 -11.562 1 81.44 140 GLN B O 1
ATOM 3415 N N . HIS B 1 141 ? 11.234 11.469 -12.125 1 89.25 141 HIS B N 1
ATOM 3416 C CA . HIS B 1 141 ? 11.547 12.648 -12.922 1 89.25 141 HIS B CA 1
ATOM 3417 C C . HIS B 1 141 ? 11.641 12.297 -14.406 1 89.25 141 HIS B C 1
ATOM 3419 O O . HIS B 1 141 ? 12.07 11.203 -14.766 1 89.25 141 HIS B O 1
ATOM 3425 N N . GLY B 1 142 ? 11.211 13.203 -15.219 1 85.69 142 GLY B N 1
ATOM 3426 C CA . GLY B 1 142 ? 11.188 12.992 -16.656 1 85.69 142 GLY B CA 1
ATOM 3427 C C . GLY B 1 142 ? 12.523 13.25 -17.312 1 85.69 142 GLY B C 1
ATOM 3428 O O . GLY B 1 142 ? 13.516 13.555 -16.641 1 85.69 142 GLY B O 1
ATOM 3429 N N . ASP B 1 143 ? 12.539 13.203 -18.594 1 83.5 143 ASP B N 1
ATOM 3430 C CA . ASP B 1 143 ? 13.75 13.273 -19.406 1 83.5 143 ASP B CA 1
ATOM 3431 C C . ASP B 1 143 ? 14.391 14.656 -19.328 1 83.5 143 ASP B C 1
ATOM 3433 O O . ASP B 1 143 ? 15.617 14.789 -19.375 1 83.5 143 ASP B O 1
ATOM 3437 N N . GLY B 1 144 ? 13.672 15.602 -19.094 1 89.38 144 GLY B N 1
ATOM 3438 C CA . GLY B 1 144 ? 14.219 16.953 -19.062 1 89.38 144 GLY B CA 1
ATOM 3439 C C . GLY B 1 144 ? 14.727 17.344 -17.688 1 89.38 144 GLY B C 1
ATOM 3440 O O . GLY B 1 144 ? 15.359 18.391 -17.516 1 89.38 144 GLY B O 1
ATOM 3441 N N . ALA B 1 145 ? 14.578 16.453 -16.797 1 90.44 145 ALA B N 1
ATOM 3442 C CA . ALA B 1 145 ? 14.891 16.797 -15.406 1 90.44 145 ALA B CA 1
ATOM 3443 C C . ALA B 1 145 ? 16.406 16.906 -15.195 1 90.44 145 ALA B C 1
ATOM 3445 O O . ALA B 1 145 ? 16.875 17.781 -14.469 1 90.44 145 ALA B O 1
ATOM 3446 N N . VAL B 1 146 ? 17.125 16.094 -15.852 1 92.19 146 VAL B N 1
ATOM 3447 C CA . VAL B 1 146 ? 18.578 16.062 -15.68 1 92.19 146 VAL B CA 1
ATOM 3448 C C . VAL B 1 146 ? 19.172 17.406 -16.109 1 92.19 146 VAL B C 1
ATOM 3450 O O . VAL B 1 146 ? 19.969 18 -15.383 1 92.19 146 VAL B O 1
ATOM 3453 N N . ALA B 1 147 ? 18.734 17.906 -17.234 1 93.25 147 ALA B N 1
ATOM 3454 C CA . ALA B 1 147 ? 19.219 19.203 -17.719 1 93.25 147 ALA B CA 1
ATOM 3455 C C . ALA B 1 147 ? 18.844 20.328 -16.781 1 93.25 147 ALA B C 1
ATOM 3457 O O . ALA B 1 147 ? 19.672 21.188 -16.469 1 93.25 147 ALA B O 1
ATOM 3458 N N . SER B 1 148 ? 17.641 20.312 -16.375 1 93.62 148 SER B N 1
ATOM 3459 C CA . SER B 1 148 ? 17.141 21.359 -15.492 1 93.62 148 SER B CA 1
ATOM 3460 C C . SER B 1 148 ? 17.891 21.344 -14.164 1 93.62 148 SER B C 1
ATOM 3462 O O . SER B 1 148 ? 18.312 22.391 -13.68 1 93.62 148 SER B O 1
ATOM 3464 N N . PHE B 1 149 ? 18.062 20.141 -13.578 1 94.69 149 PHE B N 1
ATOM 3465 C CA . PHE B 1 149 ? 18.75 20.016 -12.297 1 94.69 149 PHE B CA 1
ATOM 3466 C C . PHE B 1 149 ? 20.203 20.453 -12.414 1 94.69 149 PHE B C 1
ATOM 3468 O O . PHE B 1 149 ? 20.734 21.094 -11.516 1 94.69 149 PHE B O 1
ATOM 3475 N N . THR B 1 150 ? 20.844 20.109 -13.492 1 92.88 150 THR B N 1
ATOM 3476 C CA . THR B 1 150 ? 22.234 20.484 -13.727 1 92.88 150 THR B CA 1
ATOM 3477 C C . THR B 1 150 ? 22.375 22 -13.828 1 92.88 150 THR B C 1
ATOM 3479 O O . THR B 1 150 ? 23.281 22.594 -13.219 1 92.88 150 THR B O 1
ATOM 3482 N N . LYS B 1 151 ? 21.5 22.578 -14.602 1 91.94 151 LYS B N 1
ATOM 3483 C CA . LYS B 1 151 ? 21.531 24.016 -14.781 1 91.94 151 LYS B CA 1
ATOM 3484 C C . LYS B 1 151 ? 21.344 24.75 -13.453 1 91.94 151 LYS B C 1
ATOM 3486 O O . LYS B 1 151 ? 22.078 25.688 -13.148 1 91.94 151 LYS B O 1
ATOM 3491 N N . ASN B 1 152 ? 20.406 24.281 -12.711 1 92.44 152 ASN B N 1
ATOM 3492 C CA . ASN B 1 152 ? 20.109 24.891 -11.422 1 92.44 152 ASN B CA 1
ATOM 3493 C C . ASN B 1 152 ? 21.297 24.766 -10.461 1 92.44 152 ASN B C 1
ATOM 3495 O O . ASN B 1 152 ? 21.672 25.734 -9.797 1 92.44 152 ASN B O 1
ATOM 3499 N N . LEU B 1 153 ? 21.859 23.609 -10.414 1 92.94 153 LEU B N 1
ATOM 3500 C CA . LEU B 1 153 ? 23 23.375 -9.523 1 92.94 153 LEU B CA 1
ATOM 3501 C C . LEU B 1 153 ? 24.203 24.219 -9.945 1 92.94 153 LEU B C 1
ATOM 3503 O O . LEU B 1 153 ? 24.891 24.781 -9.102 1 92.94 153 LEU B O 1
ATOM 3507 N N . ALA B 1 154 ? 24.391 24.297 -11.242 1 91.06 154 ALA B N 1
ATOM 3508 C CA . ALA B 1 154 ? 25.484 25.109 -11.773 1 91.06 154 ALA B CA 1
ATOM 3509 C C . ALA B 1 154 ? 25.312 26.578 -11.391 1 91.06 154 ALA B C 1
ATOM 3511 O O . ALA B 1 154 ? 26.281 27.25 -10.992 1 91.06 154 ALA B O 1
ATOM 3512 N N . ALA B 1 155 ? 24.141 27.016 -11.547 1 90.06 155 ALA B N 1
ATOM 3513 C CA . ALA B 1 155 ? 23.844 28.391 -11.188 1 90.06 155 ALA B CA 1
ATOM 3514 C C . ALA B 1 155 ? 24.094 28.641 -9.695 1 90.06 155 ALA B C 1
ATOM 3516 O O . ALA B 1 155 ? 24.609 29.688 -9.312 1 90.06 155 ALA B O 1
ATOM 3517 N N . ASN B 1 156 ? 23.703 27.688 -8.875 1 90.5 156 ASN B N 1
ATOM 3518 C CA . ASN B 1 156 ? 23.875 27.797 -7.43 1 90.5 156 ASN B CA 1
ATOM 3519 C C . ASN B 1 156 ? 25.359 27.812 -7.047 1 90.5 156 ASN B C 1
ATOM 3521 O O . ASN B 1 156 ? 25.75 28.516 -6.109 1 90.5 156 ASN B O 1
ATOM 3525 N N . LEU B 1 157 ? 26.156 27.125 -7.758 1 89.31 157 LEU B N 1
ATOM 3526 C CA . LEU B 1 157 ? 27.562 26.969 -7.402 1 89.31 157 LEU B CA 1
ATOM 3527 C C . LEU B 1 157 ? 28.406 28.109 -7.949 1 89.31 157 LEU B C 1
ATOM 3529 O O . LEU B 1 157 ? 29.562 28.281 -7.566 1 89.31 157 LEU B O 1
ATOM 3533 N N . SER B 1 158 ? 27.719 28.828 -8.805 1 84.69 158 SER B N 1
ATOM 3534 C CA . SER B 1 158 ? 28.438 29.984 -9.359 1 84.69 158 SER B CA 1
ATOM 3535 C C . SER B 1 158 ? 28.516 31.125 -8.352 1 84.69 158 SER B C 1
ATOM 3537 O O . SER B 1 158 ? 27.594 31.312 -7.543 1 84.69 158 SER B O 1
ATOM 3539 N N . ALA B 1 159 ? 29.641 31.641 -8.055 1 67.62 159 ALA B N 1
ATOM 3540 C CA . ALA B 1 159 ? 29.984 32.625 -7.02 1 67.62 159 ALA B CA 1
ATOM 3541 C C . ALA B 1 159 ? 29 33.781 -7.035 1 67.62 159 ALA B C 1
ATOM 3543 O O . ALA B 1 159 ? 28.688 34.344 -5.988 1 67.62 159 ALA B O 1
ATOM 3544 N N . GLU B 1 160 ? 28.5 34.312 -8.141 1 64.12 160 GLU B N 1
ATOM 3545 C CA . GLU B 1 160 ? 27.766 35.562 -8.203 1 64.12 160 GLU B CA 1
ATOM 3546 C C . GLU B 1 160 ? 26.266 35.312 -8.188 1 64.12 160 GLU B C 1
ATOM 3548 O O . GLU B 1 160 ? 25.469 36.25 -8.18 1 64.12 160 GLU B O 1
ATOM 3553 N N . ALA B 1 161 ? 25.906 34.031 -7.867 1 65.06 161 ALA B N 1
ATOM 3554 C CA . ALA B 1 161 ? 24.516 33.844 -8.211 1 65.06 161 ALA B CA 1
ATOM 3555 C C . ALA B 1 161 ? 23.625 33.875 -6.965 1 65.06 161 ALA B C 1
ATOM 3557 O O . ALA B 1 161 ? 24.016 33.406 -5.898 1 65.06 161 ALA B O 1
ATOM 3558 N N . THR B 1 162 ? 22.688 34.781 -7.043 1 72 162 THR B N 1
ATOM 3559 C CA . THR B 1 162 ? 21.578 34.719 -6.09 1 72 162 THR B CA 1
ATOM 3560 C C . THR B 1 162 ? 20.859 33.375 -6.184 1 72 162 THR B C 1
ATOM 3562 O O . THR B 1 162 ? 20.766 32.781 -7.262 1 72 162 THR B O 1
ATOM 3565 N N . ILE B 1 163 ? 20.703 32.844 -5.008 1 76.06 163 ILE B N 1
ATOM 3566 C CA . ILE B 1 163 ? 20.016 31.562 -4.988 1 76.06 163 ILE B CA 1
ATOM 3567 C C . ILE B 1 163 ? 18.547 31.75 -5.395 1 76.06 163 ILE B C 1
ATOM 3569 O O . ILE B 1 163 ? 17.766 32.344 -4.652 1 76.06 163 ILE B O 1
ATOM 3573 N N . ASP B 1 164 ? 18.25 31.609 -6.652 1 72.56 164 ASP B N 1
ATOM 3574 C CA . ASP B 1 164 ? 16.891 31.75 -7.133 1 72.56 164 ASP B CA 1
ATOM 3575 C C . ASP B 1 164 ? 16.109 30.453 -6.961 1 72.56 164 ASP B C 1
ATOM 3577 O O . ASP B 1 164 ? 14.938 30.469 -6.562 1 72.56 164 ASP B O 1
ATOM 3581 N N . ASN B 1 165 ? 16.797 29.406 -7.293 1 87.38 165 ASN B N 1
ATOM 3582 C CA . ASN B 1 165 ? 16.156 28.109 -7.258 1 87.38 165 ASN B CA 1
ATOM 3583 C C . ASN B 1 165 ? 17.141 27 -6.848 1 87.38 165 ASN B C 1
ATOM 3585 O O . ASN B 1 165 ? 18.312 27.047 -7.223 1 87.38 165 ASN B O 1
ATOM 3589 N N . ILE B 1 166 ? 16.703 26.172 -5.941 1 93.5 166 ILE B N 1
ATOM 3590 C CA . ILE B 1 166 ? 17.531 25.016 -5.605 1 93.5 166 ILE B CA 1
ATOM 3591 C C . ILE B 1 166 ? 16.797 23.734 -5.992 1 93.5 166 ILE B C 1
ATOM 3593 O O . ILE B 1 166 ? 15.578 23.75 -6.219 1 93.5 166 ILE B O 1
ATOM 3597 N N . ASN B 1 167 ? 17.531 22.688 -6.102 1 94.81 167 ASN B N 1
ATOM 3598 C CA . ASN B 1 167 ? 16.953 21.375 -6.41 1 94.81 167 ASN B CA 1
ATOM 3599 C C . ASN B 1 167 ? 16.391 20.703 -5.164 1 94.81 167 ASN B C 1
ATOM 3601 O O . ASN B 1 167 ? 16.812 19.609 -4.797 1 94.81 167 ASN B O 1
ATOM 3605 N N . TYR B 1 168 ? 15.391 21.328 -4.559 1 94.81 168 TYR B N 1
ATOM 3606 C CA . TYR B 1 168 ? 14.836 20.828 -3.301 1 94.81 168 TYR B CA 1
ATOM 3607 C C . TYR B 1 168 ? 14.18 19.469 -3.486 1 94.81 168 TYR B C 1
ATOM 3609 O O . TYR B 1 168 ? 14.133 18.672 -2.555 1 94.81 168 TYR B O 1
ATOM 3617 N N . GLN B 1 169 ? 13.688 19.094 -4.676 1 94.62 169 GLN B N 1
ATOM 3618 C CA . GLN B 1 169 ? 13.039 17.812 -4.969 1 94.62 169 GLN B CA 1
ATOM 3619 C C . GLN B 1 169 ? 14.039 16.656 -4.887 1 94.62 169 GLN B C 1
ATOM 3621 O O . GLN B 1 169 ? 13.656 15.516 -4.645 1 94.62 169 GLN B O 1
ATOM 3626 N N . CYS B 1 170 ? 15.273 17 -5.121 1 95.94 170 CYS B N 1
ATOM 3627 C CA . CYS B 1 170 ? 16.328 15.992 -5.051 1 95.94 170 CYS B CA 1
ATOM 3628 C C . CYS B 1 170 ? 16.656 15.656 -3.605 1 95.94 170 CYS B C 1
ATOM 3630 O O . CYS B 1 170 ? 17.094 14.539 -3.307 1 95.94 170 CYS B O 1
ATOM 3632 N N . LEU B 1 171 ? 16.391 16.609 -2.682 1 96.38 171 LEU B N 1
ATOM 3633 C CA . LEU B 1 171 ? 16.719 16.422 -1.274 1 96.38 171 LEU B CA 1
ATOM 3634 C C . LEU B 1 171 ? 15.695 15.516 -0.592 1 96.38 171 LEU B C 1
ATOM 3636 O O . LEU B 1 171 ? 15.992 14.906 0.438 1 96.38 171 LEU B O 1
ATOM 3640 N N . SER B 1 172 ? 14.516 15.453 -1.132 1 96.25 172 SER B N 1
ATOM 3641 C CA . SER B 1 172 ? 13.406 14.812 -0.435 1 96.25 172 SER B CA 1
ATOM 3642 C C . SER B 1 172 ? 13.266 13.352 -0.84 1 96.25 172 SER B C 1
ATOM 3644 O O . SER B 1 172 ? 12.344 12.664 -0.395 1 96.25 172 SER B O 1
ATOM 3646 N N . ILE B 1 173 ? 14.117 12.766 -1.674 1 94.31 173 ILE B N 1
ATOM 3647 C CA . ILE B 1 173 ? 13.984 11.391 -2.152 1 94.31 173 ILE B CA 1
ATOM 3648 C C . ILE B 1 173 ? 14.227 10.422 -1 1 94.31 173 ILE B C 1
ATOM 3650 O O . ILE B 1 173 ? 15.047 10.68 -0.12 1 94.31 173 ILE B O 1
ATOM 3654 N N . THR B 1 174 ? 13.422 9.406 -0.894 1 89.62 174 THR B N 1
ATOM 3655 C CA . THR B 1 174 ? 13.586 8.328 0.079 1 89.62 174 THR B CA 1
ATOM 3656 C C . THR B 1 174 ? 13.5 6.969 -0.602 1 89.62 174 THR B C 1
ATOM 3658 O O . THR B 1 174 ? 12.836 6.82 -1.626 1 89.62 174 THR B O 1
ATOM 3661 N N . GLU B 1 175 ? 14.203 6.035 -0.101 1 82.38 175 GLU B N 1
ATOM 3662 C CA . GLU B 1 175 ? 14.172 4.691 -0.671 1 82.38 175 GLU B CA 1
ATOM 3663 C C . GLU B 1 175 ? 13.445 3.717 0.252 1 82.38 175 GLU B C 1
ATOM 3665 O O . GLU B 1 175 ? 13.242 2.553 -0.101 1 82.38 175 GLU B O 1
ATOM 3670 N N . THR B 1 176 ? 13.125 4.141 1.428 1 83.38 176 THR B N 1
ATOM 3671 C CA . THR B 1 176 ? 12.492 3.295 2.43 1 83.38 176 THR B CA 1
ATOM 3672 C C . THR B 1 176 ? 11.242 3.967 2.992 1 83.38 176 THR B C 1
ATOM 3674 O O . THR B 1 176 ? 10.992 5.145 2.723 1 83.38 176 THR B O 1
ATOM 3677 N N . ASN B 1 177 ? 10.453 3.162 3.695 1 88.31 177 ASN B N 1
ATOM 3678 C CA . ASN B 1 177 ? 9.281 3.701 4.379 1 88.31 177 ASN B CA 1
ATOM 3679 C C . ASN B 1 177 ? 9.664 4.805 5.359 1 88.31 177 ASN B C 1
ATOM 3681 O O . ASN B 1 177 ? 10.805 4.871 5.812 1 88.31 177 ASN B O 1
ATOM 3685 N N . MET B 1 178 ? 8.727 5.652 5.633 1 95.38 178 MET B N 1
ATOM 3686 C CA . MET B 1 178 ? 8.961 6.805 6.504 1 95.38 178 MET B CA 1
ATOM 3687 C C . MET B 1 178 ? 9.055 6.371 7.965 1 95.38 178 MET B C 1
ATOM 3689 O O . MET B 1 178 ? 8.273 6.812 8.805 1 95.38 178 MET B O 1
ATOM 3693 N N . LYS B 1 179 ? 10.055 5.59 8.266 1 97.19 179 LYS B N 1
ATOM 3694 C CA . LYS B 1 179 ? 10.375 5.215 9.641 1 97.19 179 LYS B CA 1
ATOM 3695 C C . LYS B 1 179 ? 11.18 6.309 10.336 1 97.19 179 LYS B C 1
ATOM 3697 O O . LYS B 1 179 ? 11.578 7.293 9.703 1 97.19 179 LYS B O 1
ATOM 3702 N N . PRO B 1 180 ? 11.398 6.18 11.648 1 98.12 180 PRO B N 1
ATOM 3703 C CA . PRO B 1 180 ? 12.094 7.238 12.383 1 98.12 180 PRO B CA 1
ATOM 3704 C C . PRO B 1 180 ? 13.469 7.551 11.805 1 98.12 180 PRO B C 1
ATOM 3706 O O . PRO B 1 180 ? 13.844 8.719 11.688 1 98.12 180 PRO B O 1
ATOM 3709 N N . ASP B 1 181 ? 14.156 6.539 11.375 1 97.12 181 ASP B N 1
ATOM 3710 C CA . ASP B 1 181 ? 15.484 6.742 10.82 1 97.12 181 ASP B CA 1
ATOM 3711 C C . ASP B 1 181 ? 15.422 7.508 9.5 1 97.12 181 ASP B C 1
ATOM 3713 O O . ASP B 1 181 ? 16.281 8.352 9.219 1 97.12 181 ASP B O 1
ATOM 3717 N N . THR B 1 182 ? 14.453 7.16 8.703 1 97.25 182 THR B N 1
ATOM 3718 C CA . THR B 1 182 ? 14.281 7.855 7.43 1 97.25 182 THR B CA 1
ATOM 3719 C C . THR B 1 182 ? 13.984 9.336 7.66 1 97.25 182 THR B C 1
ATOM 3721 O O . THR B 1 182 ? 14.523 10.195 6.965 1 97.25 182 THR B O 1
ATOM 3724 N N . LEU B 1 183 ? 13.141 9.633 8.625 1 97.94 183 LEU B N 1
ATOM 3725 C CA . LEU B 1 183 ? 12.828 11.016 8.977 1 97.94 183 LEU B CA 1
ATOM 3726 C C . LEU B 1 183 ? 14.078 11.75 9.469 1 97.94 183 LEU B C 1
ATOM 3728 O O . LEU B 1 183 ? 14.305 12.898 9.094 1 97.94 183 LEU B O 1
ATOM 3732 N N . THR B 1 184 ? 14.852 11.07 10.258 1 98 184 THR B N 1
ATOM 3733 C CA . THR B 1 184 ? 16.109 11.633 10.75 1 98 184 THR B CA 1
ATOM 3734 C C . THR B 1 184 ? 17.031 11.969 9.586 1 98 184 THR B C 1
ATOM 3736 O O . THR B 1 184 ? 17.594 13.07 9.531 1 98 184 THR B O 1
ATOM 3739 N N . ASP B 1 185 ? 17.156 11.055 8.68 1 97.25 185 ASP B N 1
ATOM 3740 C CA . ASP B 1 185 ? 18.031 11.242 7.527 1 97.25 185 ASP B CA 1
ATOM 3741 C C . ASP B 1 185 ? 17.594 12.445 6.695 1 97.25 185 ASP B C 1
ATOM 3743 O O . ASP B 1 185 ? 18.438 13.219 6.23 1 97.25 185 ASP B O 1
ATOM 3747 N N . LEU B 1 186 ? 16.344 12.578 6.516 1 97.31 186 LEU B N 1
ATOM 3748 C CA . LEU B 1 186 ? 15.797 13.68 5.727 1 97.31 186 LEU B CA 1
ATOM 3749 C C . LEU B 1 186 ? 16.203 15.023 6.324 1 97.31 186 LEU B C 1
ATOM 3751 O O . LEU B 1 186 ? 16.719 15.883 5.617 1 97.31 186 LEU B O 1
ATOM 3755 N N . TYR B 1 187 ? 16.031 15.164 7.574 1 97.94 187 TYR B N 1
ATOM 3756 C CA . TYR B 1 187 ? 16.297 16.453 8.219 1 97.94 187 TYR B CA 1
ATOM 3757 C C . TYR B 1 187 ? 17.797 16.672 8.391 1 97.94 187 TYR B C 1
ATOM 3759 O O . TYR B 1 187 ? 18.25 17.828 8.375 1 97.94 187 TYR B O 1
ATOM 3767 N N . ASP B 1 188 ? 18.531 15.609 8.461 1 97.38 188 ASP B N 1
ATOM 3768 C CA . ASP B 1 188 ? 19.984 15.727 8.547 1 97.38 188 ASP B CA 1
ATOM 3769 C C . ASP B 1 188 ? 20.562 16.328 7.27 1 97.38 188 ASP B C 1
ATOM 3771 O O . ASP B 1 188 ? 21.609 16.984 7.301 1 97.38 188 ASP B O 1
ATOM 3775 N N . ARG B 1 189 ? 19.922 16.141 6.211 1 97.56 189 ARG B N 1
ATOM 3776 C CA . ARG B 1 189 ? 20.375 16.609 4.91 1 97.56 189 ARG B CA 1
ATOM 3777 C C . ARG B 1 189 ? 20.453 18.141 4.887 1 97.56 189 ARG B C 1
ATOM 3779 O O . ARG B 1 189 ? 21.172 18.719 4.062 1 97.56 189 ARG B O 1
ATOM 3786 N N . ILE B 1 190 ? 19.734 18.75 5.793 1 97.31 190 ILE B N 1
ATOM 3787 C CA . ILE B 1 190 ? 19.75 20.219 5.781 1 97.31 190 ILE B CA 1
ATOM 3788 C C . ILE B 1 190 ? 20.438 20.734 7.047 1 97.31 190 ILE B C 1
ATOM 3790 O O . ILE B 1 190 ? 20.359 21.922 7.359 1 97.31 190 ILE B O 1
ATOM 3794 N N . GLY B 1 191 ? 20.969 19.781 7.801 1 96.69 191 GLY B N 1
ATOM 3795 C CA . GLY B 1 191 ? 21.703 20.172 9 1 96.69 191 GLY B CA 1
ATOM 3796 C C . GLY B 1 191 ? 20.828 20.266 10.227 1 96.69 191 GLY B C 1
ATOM 3797 O O . GLY B 1 191 ? 21.25 20.766 11.273 1 96.69 191 GLY B O 1
ATOM 3798 N N . ALA B 1 192 ? 19.562 19.938 10.125 1 95.56 192 ALA B N 1
ATOM 3799 C CA . ALA B 1 192 ? 18.672 19.875 11.281 1 95.56 192 ALA B CA 1
ATOM 3800 C C . ALA B 1 192 ? 18.891 18.609 12.086 1 95.56 192 ALA B C 1
ATOM 3802 O O . ALA B 1 192 ? 18.234 17.578 11.828 1 95.56 192 ALA B O 1
ATOM 3803 N N . LYS B 1 193 ? 19.656 18.719 13.07 1 91.44 193 LYS B N 1
ATOM 3804 C CA . LYS B 1 193 ? 20.016 17.547 13.859 1 91.44 193 LYS B CA 1
ATOM 3805 C C . LYS B 1 193 ? 19 17.297 14.969 1 91.44 193 LYS B C 1
ATOM 3807 O O . LYS B 1 193 ? 18.281 18.203 15.375 1 91.44 193 LYS B O 1
ATOM 3812 N N . GLU B 1 194 ? 18.891 16.141 15.375 1 94.31 194 GLU B N 1
ATOM 3813 C CA . GLU B 1 194 ? 18.141 15.711 16.547 1 94.31 194 GLU B CA 1
ATOM 3814 C C . GLU B 1 194 ? 16.656 16.031 16.391 1 94.31 194 GLU B C 1
ATOM 3816 O O . GLU B 1 194 ? 16.047 16.609 17.297 1 94.31 194 GLU B O 1
ATOM 3821 N N . ILE B 1 195 ? 16.062 15.734 15.258 1 97.75 195 ILE B N 1
ATOM 3822 C CA . ILE B 1 195 ? 14.664 16.031 14.961 1 97.75 195 ILE B CA 1
ATOM 3823 C C . ILE B 1 195 ? 13.758 15.359 15.984 1 97.75 195 ILE B C 1
ATOM 3825 O O . ILE B 1 195 ? 12.805 15.961 16.469 1 97.75 195 ILE B O 1
ATOM 3829 N N . TRP B 1 196 ? 14.062 14.164 16.375 1 98.62 196 TRP B N 1
ATOM 3830 C CA . TRP B 1 196 ? 13.195 13.422 17.297 1 98.62 196 TRP B CA 1
ATOM 3831 C C . TRP B 1 196 ? 13.305 13.977 18.719 1 98.62 196 TRP B C 1
ATOM 3833 O O . TRP B 1 196 ? 12.328 13.969 19.469 1 98.62 196 TRP B O 1
ATOM 3843 N N . LYS B 1 197 ? 14.516 14.375 19.078 1 98.12 197 LYS B N 1
ATOM 3844 C CA . LYS B 1 197 ? 14.656 15.062 20.359 1 98.12 197 LYS B CA 1
ATOM 3845 C C . LYS B 1 197 ? 13.758 16.297 20.422 1 98.12 197 LYS B C 1
ATOM 3847 O O . LYS B 1 197 ? 13.062 16.516 21.422 1 98.12 197 LYS B O 1
ATOM 3852 N N . LYS B 1 198 ? 13.773 17.109 19.391 1 98.19 198 LYS B N 1
ATOM 3853 C CA . LYS B 1 198 ? 12.945 18.297 19.328 1 98.19 198 LYS B CA 1
ATOM 3854 C C . LYS B 1 198 ? 11.461 17.938 19.328 1 98.19 198 LYS B C 1
ATOM 3856 O O . LYS B 1 198 ? 10.648 18.656 19.922 1 98.19 198 LYS B O 1
ATOM 3861 N N . LEU B 1 199 ? 11.109 16.891 18.641 1 98.56 199 LEU B N 1
ATOM 3862 C CA . LEU B 1 199 ? 9.719 16.438 18.625 1 98.56 199 LEU B CA 1
ATOM 3863 C C . LEU B 1 199 ? 9.289 15.984 20.016 1 98.56 199 LEU B C 1
ATOM 3865 O O . LEU B 1 199 ? 8.188 16.328 20.469 1 98.56 199 LEU B O 1
ATOM 3869 N N . GLY B 1 200 ? 10.164 15.203 20.719 1 98.56 200 GLY B N 1
ATOM 3870 C CA . GLY B 1 200 ? 9.859 14.758 22.062 1 98.56 200 GLY B CA 1
ATOM 3871 C C . GLY B 1 200 ? 9.648 15.906 23.031 1 98.56 200 GLY B C 1
ATOM 3872 O O . GLY B 1 200 ? 8.961 15.758 24.047 1 98.56 200 GLY B O 1
ATOM 3873 N N . GLN B 1 201 ? 10.227 17.078 22.734 1 98.25 201 GLN B N 1
ATOM 3874 C CA . GLN B 1 201 ? 10.148 18.266 23.594 1 98.25 201 GLN B CA 1
ATOM 3875 C C . GLN B 1 201 ? 8.836 19.016 23.375 1 98.25 201 GLN B C 1
ATOM 3877 O O . GLN B 1 201 ? 8.484 19.891 24.156 1 98.25 201 GLN B O 1
ATOM 3882 N N . GLN B 1 202 ? 8.094 18.734 22.281 1 98.12 202 GLN B N 1
ATOM 3883 C CA . GLN B 1 202 ? 6.84 19.422 22.016 1 98.12 202 GLN B CA 1
ATOM 3884 C C . GLN B 1 202 ? 5.75 19 22.984 1 98.12 202 GLN B C 1
ATOM 3886 O O . GLN B 1 202 ? 5.562 17.812 23.25 1 98.12 202 GLN B O 1
ATOM 3891 N N . ALA B 1 203 ? 4.98 19.969 23.484 1 98 203 ALA B N 1
ATOM 3892 C CA . ALA B 1 203 ? 3.932 19.719 24.469 1 98 203 ALA B CA 1
ATOM 3893 C C . ALA B 1 203 ? 2.859 18.797 23.906 1 98 203 ALA B C 1
ATOM 3895 O O . ALA B 1 203 ? 2.314 17.953 24.641 1 98 203 ALA B O 1
ATOM 3896 N N . SER B 1 204 ? 2.545 18.984 22.703 1 97.75 204 SER B N 1
ATOM 3897 C CA . SER B 1 204 ? 1.49 18.188 22.078 1 97.75 204 SER B CA 1
ATOM 3898 C C . SER B 1 204 ? 1.849 16.703 22.062 1 97.75 204 SER B C 1
ATOM 3900 O O . SER B 1 204 ? 0.988 15.852 22.281 1 97.75 204 SER B O 1
ATOM 3902 N N . ILE B 1 205 ? 3.172 16.359 21.781 1 98.62 205 ILE B N 1
ATOM 3903 C CA . ILE B 1 205 ? 3.619 14.961 21.766 1 98.62 205 ILE B CA 1
ATOM 3904 C C . ILE B 1 205 ? 3.617 14.406 23.172 1 98.62 205 ILE B C 1
ATOM 3906 O O . ILE B 1 205 ? 3.166 13.281 23.406 1 98.62 205 ILE B O 1
ATOM 3910 N N . GLN B 1 206 ? 4.098 15.18 24.094 1 98.56 206 GLN B N 1
ATOM 3911 C CA . GLN B 1 206 ? 4.109 14.766 25.5 1 98.56 206 GLN B CA 1
ATOM 3912 C C . GLN B 1 206 ? 2.691 14.523 26.016 1 98.56 206 GLN B C 1
ATOM 3914 O O . GLN B 1 206 ? 2.436 13.523 26.688 1 98.56 206 GLN B O 1
ATOM 3919 N N . ALA B 1 207 ? 1.75 15.406 25.672 1 98.5 207 ALA B N 1
ATOM 3920 C CA . ALA B 1 207 ? 0.355 15.258 26.078 1 98.5 207 ALA B CA 1
ATOM 3921 C C . ALA B 1 207 ? -0.261 13.992 25.484 1 98.5 207 ALA B C 1
ATOM 3923 O O . ALA B 1 207 ? -1 13.281 26.172 1 98.5 207 ALA B O 1
ATOM 3924 N N . TYR B 1 208 ? 0.033 13.711 24.25 1 98.38 208 TYR B N 1
ATOM 3925 C CA . TYR B 1 208 ? -0.509 12.531 23.578 1 98.38 208 TYR B CA 1
ATOM 3926 C C . TYR B 1 208 ? -0.097 11.258 24.297 1 98.38 208 TYR B C 1
ATOM 3928 O O . TYR B 1 208 ? -0.91 10.344 24.484 1 98.38 208 TYR B O 1
ATOM 3936 N N . PHE B 1 209 ? 1.143 11.234 24.688 1 98.5 209 PHE B N 1
ATOM 3937 C CA . PHE B 1 209 ? 1.647 10.016 25.312 1 98.5 209 PHE B CA 1
ATOM 3938 C C . PHE B 1 209 ? 1.543 10.102 26.828 1 98.5 209 PHE B C 1
ATOM 3940 O O . PHE B 1 209 ? 2.031 9.227 27.547 1 98.5 209 PHE B O 1
ATOM 3947 N N . MET B 1 210 ? 1.008 11.18 27.375 1 97.88 210 MET B N 1
ATOM 3948 C CA . MET B 1 210 ? 0.77 11.406 28.797 1 97.88 210 MET B CA 1
ATOM 3949 C C . MET B 1 210 ? 2.053 11.219 29.594 1 97.88 210 MET B C 1
ATOM 3951 O O . MET B 1 210 ? 2.082 10.461 30.562 1 97.88 210 MET B O 1
ATOM 3955 N N . THR B 1 211 ? 3.104 11.859 29.141 1 98 211 THR B N 1
ATOM 3956 C CA . THR B 1 211 ? 4.383 11.859 29.844 1 98 211 THR B CA 1
ATOM 3957 C C . THR B 1 211 ? 4.977 13.258 29.891 1 98 211 THR B C 1
ATOM 3959 O O . THR B 1 211 ? 4.773 14.055 28.969 1 98 211 THR B O 1
ATOM 3962 N N . GLN B 1 212 ? 5.723 13.578 30.938 1 96.5 212 GLN B N 1
ATOM 3963 C CA . GLN B 1 212 ? 6.395 14.867 31.078 1 96.5 212 GLN B CA 1
ATOM 3964 C C . GLN B 1 212 ? 7.871 14.766 30.703 1 96.5 212 GLN B C 1
ATOM 3966 O O . GLN B 1 212 ? 8.578 15.773 30.641 1 96.5 212 GLN B O 1
ATOM 3971 N N . ASP B 1 213 ? 8.281 13.57 30.438 1 97.94 213 ASP B N 1
ATOM 3972 C CA . ASP B 1 213 ? 9.672 13.328 30.078 1 97.94 213 ASP B CA 1
ATOM 3973 C C . ASP B 1 213 ? 9.867 13.352 28.562 1 97.94 213 ASP B C 1
ATOM 3975 O O . ASP B 1 213 ? 9.406 12.453 27.859 1 97.94 213 ASP B O 1
ATOM 3979 N N . PRO B 1 214 ? 10.594 14.328 28.078 1 98.06 214 PRO B N 1
ATOM 3980 C CA . PRO B 1 214 ? 10.789 14.445 26.625 1 98.06 214 PRO B CA 1
ATOM 3981 C C . PRO B 1 214 ? 11.469 13.219 26.031 1 98.06 214 PRO B C 1
ATOM 3983 O O . PRO B 1 214 ? 11.18 12.852 24.891 1 98.06 214 PRO B O 1
ATOM 3986 N N . THR B 1 215 ? 12.344 12.617 26.703 1 98.25 215 THR B N 1
ATOM 3987 C CA . THR B 1 215 ? 13.047 11.438 26.203 1 98.25 215 THR B CA 1
ATOM 3988 C C . THR B 1 215 ? 12.094 10.258 26.062 1 98.25 215 THR B C 1
ATOM 3990 O O . THR B 1 215 ? 12.18 9.508 25.094 1 98.25 215 THR B O 1
ATOM 3993 N N . ASN B 1 216 ? 11.242 10.148 27.031 1 98.44 216 ASN B N 1
ATOM 3994 C CA . ASN B 1 216 ? 10.227 9.109 26.938 1 98.44 216 ASN B CA 1
ATOM 3995 C C . ASN B 1 216 ? 9.258 9.367 25.797 1 98.44 216 ASN B C 1
ATOM 3997 O O . ASN B 1 216 ? 8.898 8.445 25.062 1 98.44 216 ASN B O 1
ATOM 4001 N N . ALA B 1 217 ? 8.828 10.625 25.672 1 98.62 217 ALA B N 1
ATOM 4002 C CA . ALA B 1 217 ? 7.938 11 24.578 1 98.62 217 ALA B CA 1
ATOM 4003 C C . ALA B 1 217 ? 8.57 10.688 23.234 1 98.62 217 ALA B C 1
ATOM 4005 O O . ALA B 1 217 ? 7.906 10.164 22.328 1 98.62 217 ALA B O 1
ATOM 4006 N N . GLU B 1 218 ? 9.844 11.008 23.125 1 98.75 218 GLU B N 1
ATOM 4007 C CA . GLU B 1 218 ? 10.594 10.703 21.906 1 98.75 218 GLU B CA 1
ATOM 4008 C C . GLU B 1 218 ? 10.57 9.203 21.609 1 98.75 218 GLU B C 1
ATOM 4010 O O . GLU B 1 218 ? 10.273 8.797 20.484 1 98.75 218 GLU B O 1
ATOM 4015 N N . SER B 1 219 ? 10.875 8.43 22.578 1 98.69 219 SER B N 1
ATOM 4016 C CA . SER B 1 219 ? 10.953 6.98 22.422 1 98.69 219 SER B CA 1
ATOM 4017 C C . SER B 1 219 ? 9.602 6.398 22.016 1 98.69 219 SER B C 1
ATOM 4019 O O . SER B 1 219 ? 9.531 5.57 21.094 1 98.69 219 SER B O 1
ATOM 4021 N N . LEU B 1 220 ? 8.594 6.797 22.656 1 98.75 220 LEU B N 1
ATOM 4022 C CA . LEU B 1 220 ? 7.254 6.293 22.391 1 98.75 220 LEU B CA 1
ATOM 4023 C C . LEU B 1 220 ? 6.785 6.703 21 1 98.75 220 LEU B C 1
ATOM 4025 O O . LEU B 1 220 ? 6.141 5.918 20.297 1 98.75 220 LEU B O 1
ATOM 4029 N N . ALA B 1 221 ? 7.113 7.93 20.609 1 98.81 221 ALA B N 1
ATOM 4030 C CA . ALA B 1 221 ? 6.738 8.406 19.281 1 98.81 221 ALA B CA 1
ATOM 4031 C C . ALA B 1 221 ? 7.434 7.59 18.188 1 98.81 221 ALA B C 1
ATOM 4033 O O . ALA B 1 221 ? 6.805 7.184 17.219 1 98.81 221 ALA B O 1
ATOM 4034 N N . LYS B 1 222 ? 8.688 7.34 18.375 1 98.81 222 LYS B N 1
ATOM 4035 C CA . LYS B 1 222 ? 9.445 6.523 17.422 1 98.81 222 LYS B CA 1
ATOM 4036 C C . LYS B 1 222 ? 8.875 5.113 17.344 1 98.81 222 LYS B C 1
ATOM 4038 O O . LYS B 1 222 ? 8.734 4.559 16.25 1 98.81 222 LYS B O 1
ATOM 4043 N N . GLN B 1 223 ? 8.562 4.617 18.484 1 98.75 223 GLN B N 1
ATOM 4044 C CA . GLN B 1 223 ? 8.008 3.27 18.547 1 98.75 223 GLN B CA 1
ATOM 4045 C C . GLN B 1 223 ? 6.676 3.191 17.812 1 98.75 223 GLN B C 1
ATOM 4047 O O . GLN B 1 223 ? 6.418 2.234 17.078 1 98.75 223 GLN B O 1
ATOM 4052 N N . LYS B 1 224 ? 5.863 4.148 18.031 1 98.69 224 LYS B N 1
ATOM 4053 C CA . LYS B 1 224 ? 4.539 4.141 17.422 1 98.69 224 LYS B CA 1
ATOM 4054 C C . LYS B 1 224 ? 4.645 4.309 15.898 1 98.69 224 LYS B C 1
ATOM 4056 O O . LYS B 1 224 ? 3.924 3.648 15.148 1 98.69 224 LYS B O 1
ATOM 4061 N N . LEU B 1 225 ? 5.5 5.195 15.438 1 98.69 225 LEU B N 1
ATOM 4062 C CA . LEU B 1 225 ? 5.699 5.352 14 1 98.69 225 LEU B CA 1
ATOM 4063 C C . LEU B 1 225 ? 6.246 4.07 13.383 1 98.69 225 LEU B C 1
ATOM 4065 O O . LEU B 1 225 ? 5.816 3.66 12.305 1 98.69 225 LEU B O 1
ATOM 4069 N N . THR B 1 226 ? 7.18 3.443 14.07 1 98.44 226 THR B N 1
ATOM 4070 C CA . THR B 1 226 ? 7.723 2.168 13.609 1 98.44 226 THR B CA 1
ATOM 4071 C C . THR B 1 226 ? 6.617 1.121 13.492 1 98.44 226 THR B C 1
ATOM 4073 O O . THR B 1 226 ? 6.531 0.402 12.5 1 98.44 226 THR B O 1
ATOM 4076 N N . ALA B 1 227 ? 5.777 1.048 14.484 1 97.88 227 ALA B N 1
ATOM 4077 C CA . ALA B 1 227 ? 4.672 0.094 14.484 1 97.88 227 ALA B CA 1
ATOM 4078 C C . ALA B 1 227 ? 3.738 0.334 13.305 1 97.88 227 ALA B C 1
ATOM 4080 O O . ALA B 1 227 ? 3.307 -0.614 12.641 1 97.88 227 ALA B O 1
ATOM 4081 N N . LEU B 1 228 ? 3.439 1.595 13.055 1 97.88 228 LEU B N 1
ATOM 4082 C CA . LEU B 1 228 ? 2.584 1.944 11.93 1 97.88 228 LEU B CA 1
ATOM 4083 C C . LEU B 1 228 ? 3.193 1.469 10.617 1 97.88 228 LEU B C 1
ATOM 4085 O O . LEU B 1 228 ? 2.506 0.856 9.797 1 97.88 228 LEU B O 1
ATOM 4089 N N . MET B 1 229 ? 4.461 1.719 10.398 1 96.56 229 MET B N 1
ATOM 4090 C CA . MET B 1 229 ? 5.121 1.354 9.148 1 96.56 229 MET B CA 1
ATOM 4091 C C . MET B 1 229 ? 5.242 -0.16 9.016 1 96.56 229 MET B C 1
ATOM 4093 O O . MET B 1 229 ? 5.164 -0.7 7.914 1 96.56 229 MET B O 1
ATOM 4097 N N . ASP B 1 230 ? 5.43 -0.816 10.117 1 94.19 230 ASP B N 1
ATOM 4098 C CA . ASP B 1 230 ? 5.469 -2.275 10.094 1 94.19 230 ASP B CA 1
ATOM 4099 C C . ASP B 1 230 ? 4.109 -2.855 9.719 1 94.19 230 ASP B C 1
ATOM 4101 O O . ASP B 1 230 ? 4.027 -3.793 8.922 1 94.19 230 ASP B O 1
ATOM 4105 N N . ASP B 1 231 ? 3.078 -2.336 10.305 1 94.38 231 ASP B N 1
ATOM 4106 C CA . ASP B 1 231 ? 1.731 -2.77 9.945 1 94.38 231 ASP B CA 1
ATOM 4107 C C . ASP B 1 231 ? 1.445 -2.51 8.469 1 94.38 231 ASP B C 1
ATOM 4109 O O . ASP B 1 231 ? 0.887 -3.365 7.777 1 94.38 231 ASP B O 1
ATOM 4113 N N . ARG B 1 232 ? 1.8 -1.302 8.047 1 93.81 232 ARG B N 1
ATOM 4114 C CA . ARG B 1 232 ? 1.633 -0.952 6.637 1 93.81 232 ARG B CA 1
ATOM 4115 C C . ARG B 1 232 ? 2.291 -1.988 5.734 1 93.81 232 ARG B C 1
ATOM 4117 O O . ARG B 1 232 ? 1.688 -2.438 4.754 1 93.81 232 ARG B O 1
ATOM 4124 N N . ASN B 1 233 ? 3.465 -2.326 6.012 1 89.44 233 ASN B N 1
ATOM 4125 C CA . ASN B 1 233 ? 4.219 -3.281 5.207 1 89.44 233 ASN B CA 1
ATOM 4126 C C . ASN B 1 233 ? 3.574 -4.664 5.227 1 89.44 233 ASN B C 1
ATOM 4128 O O . ASN B 1 233 ? 3.494 -5.332 4.195 1 89.44 233 ASN B O 1
ATOM 4132 N N . SER B 1 234 ? 3.131 -5.035 6.402 1 90.12 234 SER B N 1
ATOM 4133 C CA . SER B 1 234 ? 2.48 -6.332 6.547 1 90.12 234 SER B CA 1
ATOM 4134 C C . SER B 1 234 ? 1.198 -6.402 5.727 1 90.12 234 SER B C 1
ATOM 4136 O O . SER B 1 234 ? 0.896 -7.438 5.125 1 90.12 234 SER B O 1
ATOM 4138 N N . ILE B 1 235 ? 0.545 -5.332 5.672 1 91 235 ILE B N 1
ATOM 4139 C CA . ILE B 1 235 ? -0.729 -5.281 4.961 1 91 235 ILE B CA 1
ATOM 4140 C C . ILE B 1 235 ? -0.479 -5.156 3.459 1 91 235 ILE B C 1
ATOM 4142 O O . ILE B 1 235 ? -1.227 -5.711 2.652 1 91 235 ILE B O 1
ATOM 4146 N N . ALA B 1 236 ? 0.511 -4.43 3.113 1 87.94 236 ALA B N 1
ATOM 4147 C CA . ALA B 1 236 ? 0.843 -4.223 1.706 1 87.94 236 ALA B CA 1
ATOM 4148 C C . ALA B 1 236 ? 1.288 -5.527 1.053 1 87.94 236 ALA B C 1
ATOM 4150 O O . ALA B 1 236 ? 1.169 -5.695 -0.164 1 87.94 236 ALA B O 1
ATOM 4151 N N . HIS B 1 237 ? 1.816 -6.348 1.783 1 83.5 237 HIS B N 1
ATOM 4152 C CA . HIS B 1 237 ? 2.25 -7.672 1.353 1 83.5 237 HIS B CA 1
ATOM 4153 C C . HIS B 1 237 ? 1.668 -8.758 2.248 1 83.5 237 HIS B C 1
ATOM 4155 O O . HIS B 1 237 ? 2.41 -9.477 2.926 1 83.5 237 HIS B O 1
ATOM 4161 N N . PRO B 1 238 ? 0.393 -8.93 2.135 1 73.75 238 PRO B N 1
ATOM 4162 C CA . PRO B 1 238 ? -0.28 -9.766 3.131 1 73.75 238 PRO B CA 1
ATOM 4163 C C . PRO B 1 238 ? -0.032 -11.258 2.914 1 73.75 238 PRO B C 1
ATOM 4165 O O . PRO B 1 238 ? -0.107 -11.742 1.781 1 73.75 238 PRO B O 1
ATOM 4168 N N . SER B 1 239 ? 0.387 -11.789 4.012 1 74.88 239 SER B N 1
ATOM 4169 C CA . SER B 1 239 ? 0.438 -13.242 4.031 1 74.88 239 SER B CA 1
ATOM 4170 C C . SER B 1 239 ? -0.902 -13.836 4.453 1 74.88 239 SER B C 1
ATOM 4172 O O . SER B 1 239 ? -1.818 -13.109 4.832 1 74.88 239 SER B O 1
ATOM 4174 N N . THR B 1 240 ? -1.028 -15.086 4.344 1 72.31 240 THR B N 1
ATOM 4175 C CA . THR B 1 240 ? -2.27 -15.773 4.688 1 72.31 240 THR B CA 1
ATOM 4176 C C . THR B 1 240 ? -2.551 -15.656 6.184 1 72.31 240 THR B C 1
ATOM 4178 O O . THR B 1 240 ? -3.691 -15.82 6.621 1 72.31 240 THR B O 1
ATOM 4181 N N . SER B 1 241 ? -1.602 -15.258 6.906 1 75.56 241 SER B N 1
ATOM 4182 C CA . SER B 1 241 ? -1.747 -15.273 8.359 1 75.56 241 SER B CA 1
ATOM 4183 C C . SER B 1 241 ? -1.855 -13.867 8.922 1 75.56 241 SER B C 1
ATOM 4185 O O . SER B 1 241 ? -1.723 -13.664 10.133 1 75.56 241 SER B O 1
ATOM 4187 N N . ILE B 1 242 ? -2.213 -13.008 8.148 1 82.31 242 ILE B N 1
ATOM 4188 C CA . ILE B 1 242 ? -2.244 -11.625 8.617 1 82.31 242 ILE B CA 1
ATOM 4189 C C . ILE B 1 242 ? -3.426 -11.422 9.562 1 82.31 242 ILE B C 1
ATOM 4191 O O . ILE B 1 242 ? -4.512 -11.953 9.328 1 82.31 242 ILE B O 1
ATOM 4195 N N . VAL B 1 243 ? -3.1 -10.781 10.688 1 84.25 243 VAL B N 1
ATOM 4196 C CA . VAL B 1 243 ? -4.148 -10.305 11.586 1 84.25 243 VAL B CA 1
ATOM 4197 C C . VAL B 1 243 ? -4.531 -8.875 11.219 1 84.25 243 VAL B C 1
ATOM 4199 O O . VAL B 1 243 ? -3.705 -7.961 11.305 1 84.25 243 VAL B O 1
ATOM 4202 N N . TRP B 1 244 ? -5.738 -8.734 10.914 1 90.5 244 TRP B N 1
ATOM 4203 C CA . TRP B 1 244 ? -6.195 -7.438 10.422 1 90.5 244 TRP B CA 1
ATOM 4204 C C . TRP B 1 244 ? -6.508 -6.496 11.578 1 90.5 244 TRP B C 1
ATOM 4206 O O . TRP B 1 244 ? -7.148 -6.891 12.555 1 90.5 244 TRP B O 1
ATOM 4216 N N . PRO B 1 245 ? -6.066 -5.324 11.477 1 91.06 245 PRO B N 1
ATOM 4217 C CA . PRO B 1 245 ? -6.406 -4.344 12.508 1 91.06 245 PRO B CA 1
ATOM 4218 C C . PRO B 1 245 ? -7.875 -3.93 12.469 1 91.06 245 PRO B C 1
ATOM 4220 O O . PRO B 1 245 ? -8.469 -3.85 11.391 1 91.06 245 PRO B O 1
ATOM 4223 N N . ASP B 1 246 ? -8.414 -3.725 13.656 1 90.56 246 ASP B N 1
ATOM 4224 C CA . ASP B 1 246 ? -9.773 -3.193 13.695 1 90.56 246 ASP B CA 1
ATOM 4225 C C . ASP B 1 246 ? -9.773 -1.672 13.555 1 90.56 246 ASP B C 1
ATOM 4227 O O . ASP B 1 246 ? -8.711 -1.054 13.445 1 90.56 246 ASP B O 1
ATOM 4231 N N . THR B 1 247 ? -10.977 -1.108 13.586 1 95.31 247 THR B N 1
ATOM 4232 C CA . THR B 1 247 ? -11.125 0.321 13.336 1 95.31 247 THR B CA 1
ATOM 4233 C C . THR B 1 247 ? -10.477 1.136 14.453 1 95.31 247 THR B C 1
ATOM 4235 O O . THR B 1 247 ? -9.961 2.23 14.211 1 95.31 247 THR B O 1
ATOM 4238 N N . GLU B 1 248 ? -10.406 0.596 15.625 1 96.06 248 GLU B N 1
ATOM 4239 C CA . GLU B 1 248 ? -9.852 1.32 16.766 1 96.06 248 GLU B CA 1
ATOM 4240 C C . GLU B 1 248 ? -8.344 1.497 16.609 1 96.06 248 GLU B C 1
ATOM 4242 O O . GLU B 1 248 ? -7.801 2.555 16.938 1 96.06 248 GLU B O 1
ATOM 4247 N N . VAL B 1 249 ? -7.707 0.464 16.172 1 96.44 249 VAL B N 1
ATOM 4248 C CA . VAL B 1 249 ? -6.266 0.544 15.953 1 96.44 249 VAL B CA 1
ATOM 4249 C C . VAL B 1 249 ? -5.961 1.63 14.922 1 96.44 249 VAL B C 1
ATOM 4251 O O . VAL B 1 249 ? -5.047 2.438 15.117 1 96.44 249 VAL B O 1
ATOM 4254 N N . VAL B 1 250 ? -6.73 1.701 13.883 1 97.69 250 VAL B N 1
ATOM 4255 C CA . VAL B 1 250 ? -6.527 2.682 12.82 1 97.69 250 VAL B CA 1
ATOM 4256 C C . VAL B 1 250 ? -6.758 4.09 13.367 1 97.69 250 VAL B C 1
ATOM 4258 O O . VAL B 1 250 ? -6 5.012 13.062 1 97.69 250 VAL B O 1
ATOM 4261 N N . ARG B 1 251 ? -7.758 4.262 14.219 1 98.19 251 ARG B N 1
ATOM 4262 C CA . ARG B 1 251 ? -8.062 5.559 14.82 1 98.19 251 ARG B CA 1
ATOM 4263 C C . ARG B 1 251 ? -6.898 6.055 15.672 1 98.19 251 ARG B C 1
ATOM 4265 O O . ARG B 1 251 ? -6.598 7.25 15.688 1 98.19 251 ARG B O 1
ATOM 4272 N N . LYS B 1 252 ? -6.328 5.16 16.328 1 98.12 252 LYS B N 1
ATOM 4273 C CA . LYS B 1 252 ? -5.184 5.531 17.156 1 98.12 252 LYS B CA 1
ATOM 4274 C C . LYS B 1 252 ? -4.02 6.023 16.297 1 98.12 252 LYS B C 1
ATOM 4276 O O . LYS B 1 252 ? -3.324 6.969 16.672 1 98.12 252 LYS B O 1
ATOM 4281 N N . TYR B 1 253 ? -3.811 5.367 15.203 1 98.56 253 TYR B N 1
ATOM 4282 C CA . TYR B 1 253 ? -2.77 5.828 14.289 1 98.56 253 TYR B CA 1
ATOM 4283 C C . TYR B 1 253 ? -3.102 7.211 13.734 1 98.56 253 TYR B C 1
ATOM 4285 O O . TYR B 1 253 ? -2.223 8.07 13.617 1 98.56 253 TYR B O 1
ATOM 4293 N N . ILE B 1 254 ? -4.359 7.414 13.391 1 98.69 254 ILE B N 1
ATOM 4294 C CA . ILE B 1 254 ? -4.797 8.703 12.859 1 98.69 254 ILE B CA 1
ATOM 4295 C C . ILE B 1 254 ? -4.535 9.805 13.883 1 98.69 254 ILE B C 1
ATOM 4297 O O . ILE B 1 254 ? -3.967 10.844 13.547 1 98.69 254 ILE B O 1
ATOM 4301 N N . ALA B 1 255 ? -4.922 9.57 15.07 1 98.69 255 ALA B N 1
ATOM 4302 C CA . ALA B 1 255 ? -4.719 10.547 16.141 1 98.69 255 ALA B CA 1
ATOM 4303 C C . ALA B 1 255 ? -3.236 10.852 16.328 1 98.69 255 ALA B C 1
ATOM 4305 O O . ALA B 1 255 ? -2.852 12.016 16.484 1 98.69 255 ALA B O 1
ATOM 4306 N N . PHE B 1 256 ? -2.461 9.875 16.281 1 98.81 256 PHE B N 1
ATOM 4307 C CA . PHE B 1 256 ? -1.02 10.023 16.453 1 98.81 256 PHE B CA 1
ATOM 4308 C C . PHE B 1 256 ? -0.429 10.836 15.305 1 98.81 256 PHE B C 1
ATOM 4310 O O . PHE B 1 256 ? 0.342 11.766 15.531 1 98.81 256 PHE B O 1
ATOM 4317 N N . LEU B 1 257 ? -0.788 10.469 14.078 1 98.81 257 LEU B N 1
ATOM 4318 C CA . LEU B 1 257 ? -0.248 11.141 12.906 1 98.81 257 LEU B CA 1
ATOM 4319 C C . LEU B 1 257 ? -0.644 12.617 12.898 1 98.81 257 LEU B C 1
ATOM 4321 O O . LEU B 1 257 ? 0.129 13.469 12.461 1 98.81 257 LEU B O 1
ATOM 4325 N N . ASP B 1 258 ? -1.856 12.883 13.352 1 98.69 258 ASP B N 1
ATOM 4326 C CA . ASP B 1 258 ? -2.316 14.266 13.445 1 98.69 258 ASP B CA 1
ATOM 4327 C C . ASP B 1 258 ? -1.407 15.078 14.359 1 98.69 258 ASP B C 1
ATOM 4329 O O . ASP B 1 258 ? -0.94 16.156 13.977 1 98.69 258 ASP B O 1
ATOM 4333 N N . VAL B 1 259 ? -1.096 14.555 15.477 1 98.69 259 VAL B N 1
ATOM 4334 C CA . VAL B 1 259 ? -0.271 15.227 16.469 1 98.69 259 VAL B CA 1
ATOM 4335 C C . VAL B 1 259 ? 1.167 15.328 15.969 1 98.69 259 VAL B C 1
ATOM 4337 O O . VAL B 1 259 ? 1.8 16.375 16.094 1 98.69 259 VAL B O 1
ATOM 4340 N N . LEU B 1 260 ? 1.663 14.258 15.422 1 98.75 260 LEU B N 1
ATOM 4341 C CA . LEU B 1 260 ? 3.041 14.227 14.945 1 98.75 260 LEU B CA 1
ATOM 4342 C C . LEU B 1 260 ? 3.252 15.227 13.812 1 98.75 260 LEU B C 1
ATOM 4344 O O . LEU B 1 260 ? 4.25 15.945 13.797 1 98.75 260 LEU B O 1
ATOM 4348 N N . ALA B 1 261 ? 2.285 15.227 12.898 1 98.62 261 ALA B N 1
ATOM 4349 C CA . ALA B 1 261 ? 2.393 16.125 11.75 1 98.62 261 ALA B CA 1
ATOM 4350 C C . ALA B 1 261 ? 2.381 17.594 12.203 1 98.62 261 ALA B C 1
ATOM 4352 O O . ALA B 1 261 ? 3.16 18.406 11.703 1 98.62 261 ALA B O 1
ATOM 4353 N N . ALA B 1 262 ? 1.534 17.906 13.125 1 98.06 262 ALA B N 1
ATOM 4354 C CA . ALA B 1 262 ? 1.469 19.266 13.656 1 98.06 262 ALA B CA 1
ATOM 4355 C C . ALA B 1 262 ? 2.771 19.656 14.352 1 98.06 262 ALA B C 1
ATOM 4357 O O . ALA B 1 262 ? 3.271 20.766 14.18 1 98.06 262 ALA B O 1
ATOM 4358 N N . ALA B 1 263 ? 3.266 18.75 15.109 1 98.38 263 ALA B N 1
ATOM 4359 C CA . ALA B 1 263 ? 4.535 18.984 15.789 1 98.38 263 ALA B CA 1
ATOM 4360 C C . ALA B 1 263 ? 5.668 19.188 14.781 1 98.38 263 ALA B C 1
ATOM 4362 O O . ALA B 1 263 ? 6.5 20.078 14.945 1 98.38 263 ALA B O 1
ATOM 4363 N N . LEU B 1 264 ? 5.711 18.328 13.781 1 98.12 264 LEU B N 1
ATOM 4364 C CA . LEU B 1 264 ? 6.723 18.422 12.734 1 98.12 264 LEU B CA 1
ATOM 4365 C C . LEU B 1 264 ? 6.656 19.781 12.039 1 98.12 264 LEU B C 1
ATOM 4367 O O . LEU B 1 264 ? 7.691 20.391 11.766 1 98.12 264 LEU B O 1
ATOM 4371 N N . SER B 1 265 ? 5.457 20.203 11.781 1 97.88 265 SER B N 1
ATOM 4372 C CA . SER B 1 265 ? 5.262 21.516 11.156 1 97.88 265 SER B CA 1
ATOM 4373 C C . SER B 1 265 ? 5.824 22.625 12.023 1 97.88 265 SER B C 1
ATOM 4375 O O . SER B 1 265 ? 6.516 23.531 11.523 1 97.88 265 SER B O 1
ATOM 4377 N N . SER B 1 266 ? 5.543 22.578 13.289 1 97 266 SER B N 1
ATOM 4378 C CA . SER B 1 266 ? 6.02 23.594 14.227 1 97 266 SER B CA 1
ATOM 4379 C C . SER B 1 266 ? 7.543 23.594 14.312 1 97 266 SER B C 1
ATOM 4381 O O . SER B 1 266 ? 8.172 24.656 14.258 1 97 266 SER B O 1
ATOM 4383 N N . VAL B 1 267 ? 8.109 22.438 14.422 1 97.25 267 VAL B N 1
ATOM 4384 C CA . VAL B 1 267 ? 9.562 22.312 14.539 1 97.25 267 VAL B CA 1
ATOM 4385 C C . VAL B 1 267 ? 10.227 22.766 13.234 1 97.25 267 VAL B C 1
ATOM 4387 O O . VAL B 1 267 ? 11.258 23.438 13.266 1 97.25 267 VAL B O 1
ATOM 4390 N N . SER B 1 268 ? 9.648 22.391 12.133 1 97 268 SER B N 1
ATOM 4391 C CA . SER B 1 268 ? 10.172 22.812 10.836 1 97 268 SER B CA 1
ATOM 4392 C C . SER B 1 268 ? 10.188 24.328 10.711 1 97 268 SER B C 1
ATOM 4394 O O . SER B 1 268 ? 11.102 24.906 10.109 1 97 268 SER B O 1
ATOM 4396 N N . SER B 1 269 ? 9.18 24.984 11.242 1 95.25 269 SER B N 1
ATOM 4397 C CA . SER B 1 269 ? 9.125 26.438 11.211 1 95.25 269 SER B CA 1
ATOM 4398 C C . SER B 1 269 ? 10.289 27.047 11.992 1 95.25 269 SER B C 1
ATOM 4400 O O . SER B 1 269 ? 10.844 28.078 11.586 1 95.25 269 SER B O 1
ATOM 4402 N N . VAL B 1 270 ? 10.656 26.438 13.062 1 94.81 270 VAL B N 1
ATOM 4403 C CA . VAL B 1 270 ? 11.805 26.891 13.852 1 94.81 270 VAL B CA 1
ATOM 4404 C C . VAL B 1 270 ? 13.086 26.703 13.047 1 94.81 270 VAL B C 1
ATOM 4406 O O . VAL B 1 270 ? 13.938 27.594 13.016 1 94.81 270 VAL B O 1
ATOM 4409 N N . PHE B 1 271 ? 13.211 25.547 12.43 1 95.19 271 PHE B N 1
ATOM 4410 C CA . PHE B 1 271 ? 14.383 25.312 11.594 1 95.19 271 PHE B CA 1
ATOM 4411 C C . PHE B 1 271 ? 14.477 26.359 10.492 1 95.19 27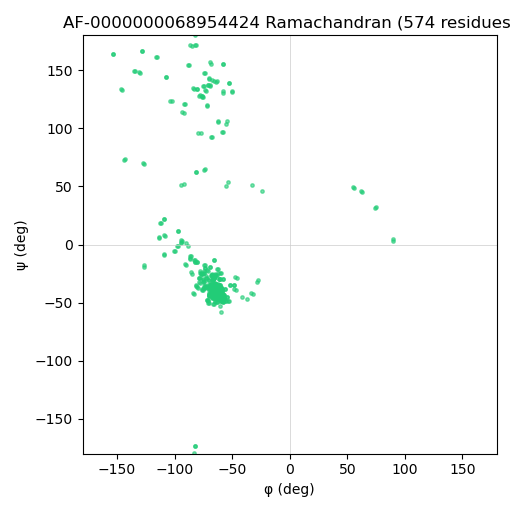1 PHE B C 1
ATOM 4413 O O . PHE B 1 271 ? 15.562 26.891 10.227 1 95.19 271 PHE B O 1
ATOM 4420 N N . ALA B 1 272 ? 13.375 26.672 9.859 1 94.19 272 ALA B N 1
ATOM 4421 C CA . ALA B 1 272 ? 13.352 27.641 8.773 1 94.19 272 ALA B CA 1
ATOM 4422 C C . ALA B 1 272 ? 13.875 29 9.242 1 94.19 272 ALA B C 1
ATOM 4424 O O . ALA B 1 272 ? 14.516 29.719 8.477 1 94.19 272 ALA B O 1
ATOM 4425 N N . ALA B 1 273 ? 13.68 29.266 10.484 1 92.25 273 ALA B N 1
ATOM 4426 C CA . ALA B 1 273 ? 14.016 30.578 11.031 1 92.25 273 ALA B CA 1
ATOM 4427 C C . ALA B 1 273 ? 15.445 30.609 11.555 1 92.25 273 ALA B C 1
ATOM 4429 O O . ALA B 1 273 ? 16.047 31.672 11.68 1 92.25 273 ALA B O 1
ATOM 4430 N N . THR B 1 274 ? 16.047 29.406 11.766 1 91.94 274 THR B N 1
ATOM 4431 C CA . THR B 1 274 ? 17.234 29.469 12.609 1 91.94 274 THR B CA 1
ATOM 4432 C C . THR B 1 274 ? 18.422 28.812 11.906 1 91.94 274 THR B C 1
ATOM 4434 O O . THR B 1 274 ? 19.578 29 12.312 1 91.94 274 THR B O 1
ATOM 4437 N N . LEU B 1 275 ? 18.234 27.984 10.922 1 92.12 275 LEU B N 1
ATOM 4438 C CA . LEU B 1 275 ? 19.312 27.172 10.383 1 92.12 275 LEU B CA 1
ATOM 4439 C C . LEU B 1 275 ? 20.266 28 9.531 1 92.12 275 LEU B C 1
ATOM 4441 O O . LEU B 1 275 ? 21.469 27.75 9.5 1 92.12 275 LEU B O 1
ATOM 4445 N N . CYS B 1 276 ? 19.734 28.953 8.789 1 86.62 276 CYS B N 1
ATOM 4446 C CA . CYS B 1 276 ? 20.578 29.766 7.918 1 86.62 276 CYS B CA 1
ATOM 4447 C C . CYS B 1 276 ? 21.312 30.828 8.711 1 86.62 276 CYS B C 1
ATOM 4449 O O . CYS B 1 276 ? 20.766 31.375 9.672 1 86.62 276 CYS B O 1
ATOM 4451 N N . ARG B 1 277 ? 22.688 30.906 8.516 1 68.75 277 ARG B N 1
ATOM 4452 C CA . ARG B 1 277 ? 23.547 31.891 9.156 1 68.75 277 ARG B CA 1
ATOM 4453 C C . ARG B 1 277 ? 23.156 33.312 8.734 1 68.75 277 ARG B C 1
ATOM 4455 O O . ARG B 1 277 ? 22.891 33.562 7.555 1 68.75 277 ARG B O 1
ATOM 4462 N N . ASN B 1 278 ? 22.516 34.094 9.578 1 56.62 278 ASN B N 1
ATOM 4463 C CA . ASN B 1 278 ? 22.359 35.5 9.203 1 56.62 278 ASN B CA 1
ATOM 4464 C C . ASN B 1 278 ? 23.703 36.125 8.891 1 56.62 278 ASN B C 1
ATOM 4466 O O . ASN B 1 278 ? 24.672 35.938 9.617 1 56.62 278 ASN B O 1
ATOM 4470 N N . GLU B 1 279 ? 24.031 36.375 7.754 1 49.88 279 GLU B N 1
ATOM 4471 C CA . GLU B 1 279 ? 25.188 37.219 7.449 1 49.88 279 GLU B CA 1
ATOM 4472 C C . GLU B 1 279 ? 25.406 38.281 8.508 1 49.88 279 GLU B C 1
ATOM 4474 O O . GLU B 1 279 ? 26.547 38.688 8.773 1 49.88 279 GLU B O 1
ATOM 4479 N N . GLN B 1 280 ? 24.328 38.906 8.969 1 45.53 280 GLN B N 1
ATOM 4480 C CA . GLN B 1 280 ? 24.562 40.031 9.859 1 45.53 280 GLN B CA 1
ATOM 4481 C C . GLN B 1 280 ? 25.219 39.594 11.164 1 45.53 280 GLN B C 1
ATOM 4483 O O . GLN B 1 280 ? 25.812 40.406 11.883 1 45.53 280 GLN B O 1
ATOM 4488 N N . ASP B 1 281 ? 25.047 38.438 11.547 1 44.84 281 ASP B N 1
ATOM 4489 C CA . ASP B 1 281 ? 25.672 38.031 12.797 1 44.84 281 ASP B CA 1
ATOM 4490 C C . ASP B 1 281 ? 27.156 37.719 12.594 1 44.84 281 ASP B C 1
ATOM 4492 O O . ASP B 1 281 ? 27.922 37.688 13.562 1 44.84 281 ASP B O 1
ATOM 4496 N N . THR B 1 282 ? 27.547 37.312 11.484 1 45.12 282 THR B N 1
ATOM 4497 C CA . THR B 1 282 ? 28.984 37.281 11.234 1 45.12 282 THR B CA 1
ATOM 4498 C C . THR B 1 282 ? 29.547 38.719 11.242 1 45.12 282 THR B C 1
ATOM 4500 O O . THR B 1 282 ? 30.719 38.906 11.531 1 45.12 282 THR B O 1
ATOM 4503 N N . GLN B 1 283 ? 28.828 39.625 10.82 1 44.91 283 GLN B N 1
ATOM 4504 C CA . GLN B 1 283 ? 29.328 41 10.875 1 44.91 283 GLN B CA 1
ATOM 4505 C C . GLN B 1 283 ? 29.297 41.531 12.297 1 44.91 283 GLN B C 1
ATOM 4507 O O . GLN B 1 283 ? 30.031 42.469 12.625 1 44.91 283 GLN B O 1
ATOM 4512 N N . VAL B 1 284 ? 28.5 41.062 13.148 1 45.25 284 VAL B N 1
ATOM 4513 C CA . VAL B 1 284 ? 28.5 41.562 14.523 1 45.25 284 VAL B CA 1
ATOM 4514 C C . VAL B 1 284 ? 29.703 41 15.273 1 45.25 284 VAL B C 1
ATOM 4516 O O . VAL B 1 284 ? 30.344 41.719 16.047 1 45.25 284 VAL B O 1
ATOM 4519 N N . THR B 1 285 ? 30 39.75 15.016 1 48.19 285 THR B N 1
ATOM 4520 C CA . THR B 1 285 ? 31.141 39.188 15.734 1 48.19 285 THR B CA 1
ATOM 4521 C C . THR B 1 285 ? 32.438 39.719 15.156 1 48.19 285 THR B C 1
ATOM 4523 O O . THR B 1 285 ? 33.5 39.625 15.773 1 48.19 285 THR B O 1
ATOM 4526 N N . ALA B 1 286 ? 32.406 40.125 13.906 1 50 286 ALA B N 1
ATOM 4527 C CA . ALA B 1 286 ? 33.625 40.781 13.383 1 50 286 ALA B CA 1
ATOM 4528 C C . ALA B 1 286 ? 33.781 42.188 13.93 1 50 286 ALA B C 1
ATOM 4530 O O . ALA B 1 286 ? 34.906 42.688 14.016 1 50 286 ALA B O 1
ATOM 4531 N N . ARG B 1 287 ? 32.719 42.906 14.203 1 48.56 287 ARG B N 1
ATOM 4532 C CA . ARG B 1 287 ? 32.875 44.281 14.734 1 48.56 287 ARG B CA 1
ATOM 4533 C C . ARG B 1 287 ? 33.219 44.25 16.219 1 48.56 287 ARG B C 1
ATOM 4535 O O . ARG B 1 287 ? 33.719 45.219 16.766 1 48.56 287 ARG B O 1
ATOM 4542 N N . ALA B 1 288 ? 32.781 43.219 16.953 1 51.06 288 ALA B N 1
ATOM 4543 C CA . ALA B 1 288 ? 33.062 43.219 18.391 1 51.06 288 ALA B CA 1
ATOM 4544 C C . ALA B 1 288 ? 34.469 42.75 18.672 1 51.06 288 ALA B C 1
ATOM 4546 O O . ALA B 1 288 ? 34.938 42.875 19.812 1 51.06 288 ALA B O 1
ATOM 4547 N N . GLY B 1 289 ? 35.094 42.125 17.641 1 37.16 289 GLY B N 1
ATOM 4548 C CA . GLY B 1 289 ? 36.531 41.906 17.859 1 37.16 289 GLY B CA 1
ATOM 4549 C C . GLY B 1 289 ? 37.406 42.969 17.188 1 37.16 289 GLY B C 1
ATOM 4550 O O . GLY B 1 289 ? 38.375 43.438 17.781 1 37.16 289 GLY B O 1
#

InterPro domains:
  IPR041519 RiboL-PSP-HEPN [PF18735] (54-265)

Organism: Cupriavidus necator (strain ATCC 17699 / DSM 428 / KCTC 22496 / NCIMB 10442 / H16 / Stanier 337) (NCBI:txid381666)

Foldseek 3Di:
DPPLLVVLLVVLVVVLVVQVVLVVLLVLLPDDQDDVCVLVVLVPVPPVPPPVSVVVSVVNVVSRVSNVVSNVCVVCSLLVLLVVLLVSLVSLLVSLLVLLLVLVVLLLVPAFALVLAFPLLSVLLVVLLVVCLVPVVVLPHDPCVNVVQVVLNVLRPDPPHGNPDGPSSSLSDDDDRPAPVRSQSSCVSRPDHPLLLQLLCDPLLCVLVVHPDSVVSSVVLNVLRVVSRVSSVCSVPPDPPDDGDRSVNSNSNSVSSSSSSVSSSVVSVVCSVPRGDDPVVVVVVVVVD/DPPLLVVLLVVLVVVLVVQVVLVVLLVLLPDDQDDVCVLVVLVPVPPVPDPVSVVVSVVNVVSRVSNVVSNVCVVCSLLVLLCVLLVSQVSLLVSLLVLLLVLVVLLLVPAQALVLAFPLLSVLLVVLLVVCLVPVVVLPHDPCVNVVQVVLNVQRPDPPHGNPDGPSSSLSDDDDRPAPVRSQSSCVSRPDHPLLLQLLCDPLLCVLVVHPDSVVSSVVLNVLRVVSRVSSVCSVPPDPPDDGDRSVNSNSNSVSSSSSSVSSSVVSVVCSVPRGDDPVVVVVVVVVD

pLDDT: mean 87.94, std 14.52, range [36.88, 98.81]

Nearest PDB structures (foldseek):
  8h72-assembly1_A  TM=2.236E-01  e=3.343E+00  Dendrothele bispora CBS 962.96
  8h72-assembly1_A  TM=2.233E-01  e=3.500E+00  Dendrothele bispora CBS 962.96
  7rtv-assembly1_A  TM=1.214E-01  e=2.815E+00  Mus musculus

Radius of gyration: 29.8 Å; Cα contacts (8 Å, |Δi|>4): 688; chains: 2; bounding box: 91×91×62 Å

Sequence (578 aa):
MDLILSEFQRDLVTISRQLDLLDEIKKFSATSELSERYVRSSTIDRERKSSASTEIRKYLRQANTLHQCTRNSHQGLPVVSGTMILYIAGRFEEYTRTSFEDLCQRLAQRASSFRALPKKMQDSLVVFTAIVMQSPRKYQHGDGAVASFTKNLAANLSAEATIDNINYQCLSITETNMKPDTLTDLYDRIGAKEIWKKLGQQASIQAYFMTQDPTNAESLAKQKLTALMDDRNSIAHPSTSIVWPDTEVVRKYIAFLDVLAAALSSVSSVFAATLCRNEQDTQVTARAGMDLILSEFQRDLVTISRQLDLLDEIKKFSATSELSERYVRSSTIDRERKSSASTEIRKYLRQANTLHQCTRNSHQGLPVVSGTMILYIAGRFEEYTRTSFEDLCQRLAQRASSFRALPKKMQDSLVVFTAIVMQSPRKYQHGDGAVASFTKNLAANLSAEATIDNINYQCLSITETNMKPDTLTDLYDRIGAKEIWKKLGQQASIQAYFMTQDPTNAESLAKQKLTALMDDRNSIAHPSTSIVWPDTEVVRKYIAFLDVLAAALSSVSSVFAATLCRNEQDTQVTARAG

Secondary structure (DSSP, 8-state):
--HHHHHHHHHHHHHHHHHHHHHHHHHHHHSPPPPHHHHHHHHHTTTT--HHHHHHHHHHHHHHHHHHHHHHTGGGHHHHHHHHHHHHHHHHHHHHHHHHHHHHHHHHHH-SBGGGS-HHHHHHHHHHHHHHHH-GGGGT--TTHHHHHHHHHHHHHSTT-B-----HHHHT--SS-S-HHHHHHHHHTTT---HHHHHHT-HHHHHHTT-S-HHHHHHHHHHHHHHHHHHHHHHHS--TTPPPP-HHHHHHHHHHHHHHHHHHHHHHHHHHHHSS--HHHHHHHHH--/--HHHHHHHHHHHHHHHHHHHHHHHHHHHHSPPPPHHHHHHHHHTTTT--HHHHHHHHHHHHHHHHHHHHHHTGGGHHHHHHHHHHHHHHHHHHHHHHHHHHHHHHHHHH-SBGGGS-HHHHHHHHHHHHHHHH-GGGGT--TTHHHHHHHHHHHHHSTT-B-----HHHHT--SS-S-HHHHHHHHHTTT---HHHHHHTSHHHHHHTT-S-HHHHHHHHHHHHHHHHHHHHHHHS--TTPPPP-HHHHHHHHHHHHHHHHHHHHHHHHHHHHSS--HHHHHHHHH--

Solvent-accessible surface area (backbone atoms only — not comparable to full-atom values): 30663 Å² total; per-residue (Å²): 128,64,62,66,56,52,54,51,52,49,51,49,51,40,52,51,35,43,47,52,36,52,54,41,45,53,54,44,38,71,46,72,78,76,58,66,63,57,61,45,51,65,53,53,62,54,82,75,72,39,75,64,48,54,51,49,46,52,43,51,53,45,48,51,52,40,39,55,36,36,54,74,21,54,86,38,49,41,56,55,45,34,35,47,42,39,42,54,53,17,40,48,43,43,45,51,37,52,51,48,33,50,40,47,48,49,38,44,69,69,21,74,25,45,85,35,36,32,67,45,27,49,52,34,49,54,54,30,42,51,55,37,56,75,41,32,62,82,72,75,36,61,86,64,42,50,60,52,50,48,52,39,50,50,44,36,70,36,88,87,31,60,43,83,56,75,66,40,76,38,57,51,68,72,94,65,70,79,31,58,66,49,53,44,52,51,38,40,39,53,56,46,68,62,55,54,61,58,46,10,62,33,65,68,49,14,59,73,66,70,43,92,47,35,69,57,25,26,52,52,50,42,49,50,44,40,49,51,53,50,50,30,52,46,54,48,53,34,56,95,77,63,79,65,45,52,59,66,59,49,49,51,50,48,55,48,50,52,51,51,51,53,48,50,52,56,53,45,53,50,46,46,70,58,57,46,65,56,67,66,56,59,52,49,60,54,67,75,96,128,64,64,67,55,54,52,51,50,50,52,48,51,40,51,50,36,45,43,53,34,51,54,41,45,54,55,45,38,70,45,72,78,77,59,66,63,58,60,44,51,60,52,54,62,55,83,74,69,38,74,65,47,54,50,50,43,52,41,50,52,44,49,50,52,38,39,56,37,36,55,73,22,52,85,39,48,38,55,56,43,36,34,48,43,38,42,54,53,17,42,47,44,42,46,52,37,54,52,49,32,50,40,47,48,48,39,44,69,70,20,73,25,45,84,34,36,32,66,47,27,49,52,34,49,54,52,29,42,52,54,39,55,73,41,32,62,83,73,76,35,60,86,63,42,49,60,52,50,50,51,37,52,51,46,33,70,37,88,85,31,62,41,82,59,75,66,39,75,38,59,51,70,73,94,65,71,77,31,58,65,49,52,45,53,52,38,40,38,53,56,47,68,61,54,54,61,56,45,10,64,34,64,68,49,13,60,73,68,70,41,91,45,35,68,58,27,27,51,52,51,43,50,51,45,39,50,52,52,50,50,30,50,46,53,48,50,34,56,97,78,65,81,65,43,51,60,66,59,50,49,52,50,49,56,48,50,53,51,50,51,52,48,49,52,54,52,45,54,50,46,48,71,59,57,47,64,57,67,66,58,58,52,48,59,58,68,75,101